Protein AF-A0A3S3PHY8-F1 (afdb_monomer)

InterPro domains:
  IPR017978 GPCR family 3, C-terminal [PF00003] (2-222)
  IPR017978 GPCR family 3, C-terminal [PS50259] (1-224)
  IPR043458 G-protein coupled receptor 158/179 [PTHR32546] (1-333)

pLDDT: mean 70.71, std 23.07, range [25.39, 97.56]

Structure (mmCIF, N/CA/C/O backbone):
data_AF-A0A3S3PHY8-F1
#
_entry.id   AF-A0A3S3PHY8-F1
#
loop_
_atom_site.group_PDB
_atom_site.id
_atom_site.type_symbol
_atom_site.label_atom_id
_atom_site.label_alt_id
_atom_site.label_comp_id
_atom_site.label_asym_id
_atom_site.label_entity_id
_atom_site.label_seq_id
_atom_site.pdbx_PDB_ins_code
_atom_site.Cartn_x
_atom_site.Cartn_y
_atom_site.Cartn_z
_atom_site.occupancy
_atom_site.B_iso_or_equiv
_atom_site.auth_seq_id
_atom_site.auth_comp_id
_atom_site.auth_asym_id
_atom_site.auth_atom_id
_atom_site.pdbx_PDB_model_num
ATOM 1 N N . MET A 1 1 ? -2.590 10.517 9.306 1.00 87.12 1 MET A N 1
ATOM 2 C CA . MET A 1 1 ? -2.962 9.195 8.731 1.00 87.12 1 MET A CA 1
ATOM 3 C C . MET A 1 1 ? -3.642 9.310 7.373 1.00 87.12 1 MET A C 1
ATOM 5 O O . MET A 1 1 ? -3.128 8.715 6.443 1.00 87.12 1 MET A O 1
ATOM 9 N N . LEU A 1 2 ? -4.753 10.052 7.220 1.00 89.94 2 LEU A N 1
ATOM 10 C CA . LEU A 1 2 ? -5.398 10.214 5.901 1.00 89.94 2 LEU A CA 1
ATOM 11 C C . LEU A 1 2 ? -4.442 10.829 4.864 1.00 89.94 2 LEU A C 1
ATOM 13 O O . LEU A 1 2 ? -4.351 10.329 3.753 1.00 89.94 2 LEU A O 1
ATOM 17 N N . GLU A 1 3 ? -3.681 11.847 5.261 1.00 93.06 3 GLU A N 1
ATOM 18 C CA . GLU A 1 3 ? -2.638 12.464 4.428 1.00 93.06 3 GLU A CA 1
ATOM 19 C C . GLU A 1 3 ? -1.590 11.450 3.955 1.00 93.06 3 GLU A C 1
ATOM 21 O O . GLU A 1 3 ? -1.210 11.463 2.793 1.00 93.06 3 GLU A O 1
ATOM 26 N N . MET A 1 4 ? -1.193 10.507 4.817 1.00 94.56 4 MET A N 1
ATOM 27 C CA . MET A 1 4 ? -0.241 9.450 4.454 1.00 94.56 4 MET A CA 1
ATOM 28 C C . MET A 1 4 ? -0.837 8.467 3.441 1.00 94.56 4 MET A C 1
ATOM 30 O O . MET A 1 4 ? -0.131 8.018 2.547 1.00 94.56 4 MET A O 1
ATOM 34 N N . ILE A 1 5 ? -2.138 8.166 3.549 1.00 95.00 5 ILE A N 1
ATOM 35 C CA . ILE A 1 5 ? -2.853 7.340 2.563 1.00 95.00 5 ILE A CA 1
ATOM 36 C C . ILE A 1 5 ? -2.888 8.055 1.209 1.00 95.00 5 ILE A C 1
ATOM 38 O O . ILE A 1 5 ? -2.602 7.438 0.189 1.00 95.00 5 ILE A O 1
ATOM 42 N N . LEU A 1 6 ? -3.194 9.358 1.193 1.00 95.69 6 LEU A N 1
ATOM 43 C CA . LEU A 1 6 ? -3.197 10.165 -0.033 1.00 95.69 6 LEU A CA 1
ATOM 44 C C . LEU A 1 6 ? -1.805 10.258 -0.661 1.00 95.69 6 LEU A C 1
ATOM 46 O O . LEU A 1 6 ? -1.671 10.122 -1.873 1.00 95.69 6 LEU A O 1
ATOM 50 N N . PHE A 1 7 ? -0.772 10.442 0.160 1.00 96.62 7 PHE A N 1
ATOM 51 C CA . PHE A 1 7 ? 0.612 10.443 -0.297 1.00 96.62 7 PHE A CA 1
ATOM 52 C C . PHE A 1 7 ? 1.013 9.085 -0.889 1.00 96.62 7 PHE A C 1
ATOM 54 O O . PHE A 1 7 ? 1.562 9.033 -1.985 1.00 96.62 7 PHE A O 1
ATOM 61 N N . GLY A 1 8 ? 0.667 7.978 -0.225 1.00 96.56 8 GLY A N 1
ATOM 62 C CA . GLY A 1 8 ? 0.890 6.633 -0.757 1.00 96.56 8 GLY A CA 1
ATOM 63 C C . GLY A 1 8 ? 0.159 6.393 -2.079 1.00 96.56 8 GLY A C 1
ATOM 64 O O . GLY A 1 8 ? 0.755 5.896 -3.029 1.00 96.56 8 GLY A O 1
ATOM 65 N N . ALA A 1 9 ? -1.102 6.818 -2.182 1.00 96.06 9 ALA A N 1
ATOM 66 C CA . ALA A 1 9 ? -1.868 6.743 -3.423 1.00 96.06 9 ALA A CA 1
ATOM 67 C C . ALA A 1 9 ? -1.222 7.555 -4.557 1.00 96.06 9 ALA A C 1
ATOM 69 O O . ALA A 1 9 ? -1.144 7.078 -5.685 1.00 96.06 9 ALA A O 1
ATOM 70 N N . PHE A 1 10 ? -0.718 8.754 -4.261 1.00 96.56 10 PHE A N 1
ATOM 71 C CA . PHE A 1 10 ? 0.019 9.572 -5.223 1.00 96.56 10 PHE A CA 1
ATOM 72 C C . PHE A 1 10 ? 1.277 8.860 -5.743 1.00 96.56 10 PHE A C 1
ATOM 74 O O . PHE A 1 10 ? 1.477 8.800 -6.955 1.00 96.56 10 PHE A O 1
ATOM 81 N N . LEU A 1 11 ? 2.078 8.252 -4.859 1.00 96.56 11 LEU A N 1
ATOM 82 C CA . LEU A 1 11 ? 3.243 7.456 -5.267 1.00 96.56 11 LEU A CA 1
ATOM 83 C C . LEU A 1 11 ? 2.841 6.261 -6.141 1.00 96.56 11 LEU A C 1
ATOM 85 O O . LEU A 1 11 ? 3.474 6.020 -7.166 1.00 96.56 11 LEU A O 1
ATOM 89 N N . LEU A 1 12 ? 1.758 5.559 -5.792 1.00 95.69 12 LEU A N 1
ATOM 90 C CA . LEU A 1 12 ? 1.244 4.451 -6.599 1.00 95.69 12 LEU A CA 1
ATOM 91 C C . LEU A 1 12 ? 0.805 4.917 -7.997 1.00 95.69 12 LEU A C 1
ATOM 93 O O . LEU A 1 12 ? 1.095 4.238 -8.977 1.00 95.69 12 LEU A O 1
ATOM 97 N N . TYR A 1 13 ? 0.194 6.092 -8.144 1.00 95.38 13 TYR A N 1
ATOM 98 C CA . TYR A 1 13 ? -0.106 6.625 -9.479 1.00 95.38 13 TYR A CA 1
ATOM 99 C C . TYR A 1 13 ? 1.141 7.031 -10.262 1.00 95.38 13 TYR A C 1
ATOM 101 O O . TYR A 1 13 ? 1.189 6.822 -11.473 1.00 95.38 13 TYR A O 1
ATOM 109 N N . ILE A 1 14 ? 2.165 7.566 -9.590 1.00 94.69 14 ILE A N 1
ATOM 110 C CA . ILE A 1 14 ? 3.445 7.870 -10.241 1.00 94.69 14 ILE A CA 1
ATOM 111 C C . ILE A 1 14 ? 4.047 6.608 -10.864 1.00 94.69 14 ILE A C 1
ATOM 113 O O . ILE A 1 14 ? 4.559 6.689 -11.975 1.00 94.69 14 ILE A O 1
ATOM 117 N N . THR A 1 15 ? 3.942 5.439 -10.222 1.00 93.44 15 THR A N 1
ATOM 118 C CA . THR A 1 15 ? 4.469 4.190 -10.812 1.00 93.44 15 THR A CA 1
ATOM 119 C C . THR A 1 15 ? 3.852 3.866 -12.165 1.00 93.44 15 THR A C 1
ATOM 121 O O . THR A 1 15 ? 4.564 3.518 -13.102 1.00 93.44 15 THR A O 1
ATOM 124 N N . VAL A 1 16 ? 2.537 4.044 -12.295 1.00 92.56 16 VAL A N 1
ATOM 125 C CA . VAL A 1 16 ? 1.811 3.842 -13.551 1.00 92.56 16 VAL A CA 1
ATOM 126 C C . VAL A 1 16 ? 2.291 4.821 -14.618 1.00 92.56 16 VAL A C 1
ATOM 128 O O . VAL A 1 16 ? 2.473 4.432 -15.768 1.00 92.56 16 VAL A O 1
ATOM 131 N N . ILE A 1 17 ? 2.525 6.079 -14.235 1.00 92.00 17 ILE A N 1
ATOM 132 C CA . ILE A 1 17 ? 3.047 7.107 -15.140 1.00 92.00 17 ILE A CA 1
ATOM 133 C C . ILE A 1 17 ? 4.464 6.748 -15.601 1.00 92.00 17 ILE A C 1
ATOM 135 O O . ILE A 1 17 ? 4.745 6.831 -16.790 1.00 92.00 17 ILE A O 1
ATOM 139 N N . ILE A 1 18 ? 5.344 6.310 -14.695 1.00 91.56 18 ILE A N 1
ATOM 140 C CA . ILE A 1 18 ? 6.708 5.878 -15.041 1.00 91.56 18 ILE A CA 1
ATOM 141 C C . ILE A 1 18 ? 6.663 4.716 -16.035 1.00 91.56 18 ILE A C 1
ATOM 143 O O . ILE A 1 18 ? 7.390 4.737 -17.023 1.00 91.56 18 ILE A O 1
ATOM 147 N N . ARG A 1 19 ? 5.774 3.744 -15.809 1.00 88.25 19 ARG A N 1
ATOM 148 C CA . ARG A 1 19 ? 5.634 2.556 -16.659 1.00 88.25 19 ARG A CA 1
ATOM 149 C C . ARG A 1 19 ? 5.014 2.843 -18.032 1.00 88.25 19 ARG A C 1
ATOM 151 O O . ARG A 1 19 ? 5.126 2.013 -18.925 1.00 88.25 19 ARG A O 1
ATOM 158 N N . TYR A 1 20 ? 4.352 3.989 -18.199 1.00 88.69 20 TYR A N 1
ATOM 159 C CA . TYR A 1 20 ? 3.846 4.449 -19.495 1.00 88.69 20 TYR A CA 1
ATOM 160 C C . TYR A 1 20 ? 4.965 4.983 -20.407 1.00 88.69 20 TYR A C 1
ATOM 162 O O . TYR A 1 20 ? 4.840 4.918 -21.628 1.00 88.69 20 TYR A O 1
ATOM 170 N N . PHE A 1 21 ? 6.050 5.517 -19.839 1.00 88.12 21 PHE A N 1
ATOM 171 C CA . PHE A 1 21 ? 7.196 5.988 -20.619 1.00 88.12 21 PHE A CA 1
ATOM 172 C C . PHE A 1 21 ? 8.068 4.830 -21.118 1.00 88.12 21 PHE A C 1
ATOM 174 O O . PHE A 1 21 ? 8.037 3.726 -20.576 1.00 88.12 21 PHE A O 1
ATOM 181 N N . GLU A 1 22 ? 8.878 5.099 -22.146 1.00 84.06 22 GLU A N 1
ATOM 182 C CA . GLU A 1 22 ? 9.794 4.105 -22.706 1.00 84.06 22 GLU A CA 1
ATOM 183 C C . GLU A 1 22 ? 10.766 3.559 -21.638 1.00 84.06 22 GLU A C 1
ATOM 185 O O . GLU A 1 22 ? 11.267 4.313 -20.789 1.00 84.06 22 GLU A O 1
ATOM 190 N N . PRO A 1 23 ? 11.049 2.244 -21.656 1.00 84.56 23 PRO A N 1
ATOM 191 C CA . PRO A 1 23 ? 11.907 1.619 -20.666 1.00 84.56 23 PRO A CA 1
ATOM 192 C C . PRO A 1 23 ? 13.350 2.082 -20.855 1.00 84.56 23 PRO A C 1
ATOM 194 O O . PRO A 1 23 ? 13.984 1.865 -21.885 1.00 84.56 23 PRO A O 1
ATOM 197 N N . THR A 1 24 ? 13.882 2.698 -19.809 1.00 85.44 24 THR A N 1
ATOM 198 C CA . THR A 1 24 ? 15.274 3.111 -19.670 1.00 85.44 24 THR A CA 1
ATOM 199 C C . THR A 1 24 ? 15.834 2.471 -18.399 1.00 85.44 24 THR A C 1
ATOM 201 O O . THR A 1 24 ? 15.066 2.112 -17.502 1.00 85.44 24 THR A O 1
ATOM 204 N N . PRO A 1 25 ? 17.165 2.361 -18.246 1.00 82.38 25 PRO A N 1
ATOM 205 C CA . PRO A 1 25 ? 17.750 1.810 -17.022 1.00 82.38 25 PRO A CA 1
ATOM 206 C C . PRO A 1 25 ? 17.290 2.551 -15.757 1.00 82.38 25 PRO A C 1
ATOM 208 O O . PRO A 1 25 ? 17.130 1.948 -14.700 1.00 82.38 25 PRO A O 1
ATOM 211 N N . ILE A 1 26 ? 17.027 3.857 -15.879 1.00 85.44 26 ILE A N 1
ATOM 212 C CA . ILE A 1 26 ? 16.568 4.714 -14.784 1.00 85.44 26 ILE A CA 1
ATOM 213 C C . ILE A 1 26 ? 15.101 4.430 -14.448 1.00 85.44 26 ILE A C 1
ATOM 215 O O . ILE A 1 26 ? 14.770 4.288 -13.272 1.00 85.44 26 ILE A O 1
ATOM 219 N N . THR A 1 27 ? 14.219 4.321 -15.449 1.00 88.06 27 THR A N 1
ATOM 220 C CA . THR A 1 27 ? 12.795 4.041 -15.197 1.00 88.06 27 THR A CA 1
ATOM 221 C C . THR A 1 27 ? 12.607 2.651 -14.595 1.00 88.06 27 THR A C 1
ATOM 223 O O . THR A 1 27 ? 11.911 2.534 -13.589 1.00 88.06 27 THR A O 1
ATOM 226 N N . CYS A 1 28 ? 13.326 1.638 -15.094 1.00 86.38 28 CYS A N 1
ATOM 227 C CA . CYS A 1 28 ? 13.312 0.284 -14.530 1.00 86.38 28 CYS A CA 1
ATOM 228 C C . CYS A 1 28 ? 13.845 0.214 -13.088 1.00 86.38 28 CYS A C 1
ATOM 230 O O . CYS A 1 28 ? 13.420 -0.638 -12.312 1.00 86.38 28 CYS A O 1
ATOM 232 N N . PHE A 1 29 ? 14.774 1.100 -12.711 1.00 87.25 29 PHE A N 1
ATOM 233 C CA . PHE A 1 29 ? 15.298 1.160 -11.346 1.00 87.25 29 PHE A CA 1
ATOM 234 C C . PHE A 1 29 ? 14.345 1.886 -10.390 1.00 87.25 29 PHE A C 1
ATOM 236 O O . PHE A 1 29 ? 14.137 1.453 -9.260 1.00 87.25 29 PHE A O 1
ATOM 243 N N . ILE A 1 30 ? 13.775 3.008 -10.829 1.00 90.94 30 ILE A N 1
ATOM 244 C CA . ILE A 1 30 ? 12.954 3.881 -9.988 1.00 90.94 30 ILE A CA 1
ATOM 245 C C . ILE A 1 30 ? 11.531 3.332 -9.808 1.00 90.94 30 ILE A C 1
ATOM 247 O O . ILE A 1 30 ? 10.933 3.521 -8.747 1.00 90.94 30 ILE A O 1
ATOM 251 N N . GLU A 1 31 ? 10.975 2.642 -10.804 1.00 90.50 31 GLU A N 1
ATOM 252 C CA . GLU A 1 31 ? 9.601 2.134 -10.750 1.00 90.50 31 GLU A CA 1
ATOM 253 C C . GLU A 1 31 ? 9.329 1.247 -9.510 1.00 90.50 31 GLU A C 1
ATOM 255 O O . GLU A 1 31 ? 8.379 1.556 -8.777 1.00 90.50 31 GLU A O 1
ATOM 260 N N . PRO A 1 32 ? 10.148 0.221 -9.186 1.00 91.50 32 PRO A N 1
ATOM 261 C CA . PRO A 1 32 ? 9.940 -0.600 -7.990 1.00 91.50 32 PRO A CA 1
ATOM 262 C C . PRO A 1 32 ? 9.990 0.202 -6.683 1.00 91.50 32 PRO A C 1
ATOM 264 O O . PRO A 1 32 ? 9.203 -0.052 -5.776 1.00 91.50 32 PRO A O 1
ATOM 267 N N . TRP A 1 33 ? 10.845 1.227 -6.591 1.00 94.12 33 TRP A N 1
ATOM 268 C CA . TRP A 1 33 ? 10.928 2.096 -5.410 1.00 94.12 33 TRP A CA 1
ATOM 269 C C . TRP A 1 33 ? 9.624 2.830 -5.128 1.00 94.12 33 TRP A C 1
ATOM 271 O O . TRP A 1 33 ? 9.128 2.807 -3.999 1.00 94.12 33 TRP A O 1
ATOM 281 N N . PHE A 1 34 ? 9.052 3.474 -6.145 1.00 95.56 34 PHE A N 1
ATOM 282 C CA . PHE A 1 34 ? 7.782 4.180 -5.984 1.00 95.56 34 PHE A CA 1
ATOM 283 C C . PHE A 1 34 ? 6.635 3.211 -5.672 1.00 95.56 34 PHE A C 1
ATOM 285 O O . PHE A 1 34 ? 5.745 3.563 -4.895 1.00 95.56 34 PHE A O 1
ATOM 292 N N . ARG A 1 35 ? 6.677 1.988 -6.219 1.00 94.62 35 ARG A N 1
ATOM 293 C CA . ARG A 1 35 ? 5.664 0.951 -5.985 1.00 94.62 35 ARG A CA 1
ATOM 294 C C . ARG A 1 35 ? 5.656 0.499 -4.538 1.00 94.62 35 ARG A C 1
ATOM 296 O O . ARG A 1 35 ? 4.622 0.614 -3.883 1.00 94.62 35 ARG A O 1
ATOM 303 N N . GLU A 1 36 ? 6.804 0.068 -4.031 1.00 95.38 36 GLU A N 1
ATOM 304 C CA . GLU A 1 36 ? 6.912 -0.464 -2.673 1.00 95.38 36 GLU A CA 1
ATOM 305 C C . GLU A 1 36 ? 6.678 0.615 -1.614 1.00 95.38 36 GLU A C 1
ATOM 307 O O . GLU A 1 36 ? 5.961 0.396 -0.634 1.00 95.38 36 GLU A O 1
ATOM 312 N N . LEU A 1 37 ? 7.208 1.826 -1.824 1.00 96.69 37 LEU A N 1
ATOM 313 C CA . LEU A 1 37 ? 6.939 2.946 -0.920 1.00 96.69 37 LEU A CA 1
ATOM 314 C C . LEU A 1 37 ? 5.462 3.342 -0.943 1.00 96.69 37 LEU A C 1
ATOM 316 O O . LEU A 1 37 ? 4.867 3.553 0.115 1.00 96.69 37 LEU A O 1
ATOM 320 N N . GLY A 1 38 ? 4.852 3.417 -2.127 1.00 96.69 38 GLY A N 1
ATOM 321 C CA . GLY A 1 38 ? 3.432 3.716 -2.274 1.00 96.69 38 GLY A CA 1
ATOM 322 C C . GLY A 1 38 ? 2.545 2.684 -1.576 1.00 96.69 38 GLY A C 1
ATOM 323 O O . GLY A 1 38 ? 1.635 3.062 -0.830 1.00 96.69 38 GLY A O 1
ATOM 324 N N . PHE A 1 39 ? 2.857 1.395 -1.741 1.00 96.31 39 PHE A N 1
ATOM 325 C CA . PHE A 1 39 ? 2.182 0.294 -1.056 1.00 96.31 39 PHE A CA 1
ATOM 326 C C . PHE A 1 39 ? 2.323 0.423 0.467 1.00 96.31 39 PHE A C 1
ATOM 328 O O . PHE A 1 39 ? 1.319 0.436 1.187 1.00 96.31 39 PHE A O 1
ATOM 335 N N . GLY A 1 40 ? 3.549 0.624 0.959 1.00 96.38 40 GLY A N 1
ATOM 336 C CA . GLY A 1 40 ? 3.839 0.800 2.380 1.00 96.38 40 GLY A CA 1
ATOM 337 C C . GLY A 1 40 ? 3.101 1.988 3.007 1.00 96.38 40 GLY A C 1
ATOM 338 O O . GLY A 1 40 ? 2.528 1.857 4.089 1.00 96.38 40 GLY A O 1
ATOM 339 N N . PHE A 1 41 ? 3.046 3.141 2.334 1.00 97.00 41 PHE A N 1
ATOM 340 C CA . PHE A 1 41 ? 2.329 4.312 2.849 1.00 97.00 41 PHE A CA 1
ATOM 341 C C . PHE A 1 41 ? 0.811 4.130 2.817 1.00 97.00 41 PHE A C 1
ATOM 343 O O . PHE A 1 41 ? 0.142 4.434 3.808 1.00 97.00 41 PHE A O 1
ATOM 350 N N . CYS A 1 42 ? 0.259 3.630 1.710 1.00 95.88 42 CYS A N 1
ATOM 351 C CA . CYS A 1 42 ? -1.183 3.479 1.542 1.00 95.88 42 CYS A CA 1
ATOM 352 C C . CYS A 1 42 ? -1.730 2.356 2.436 1.00 95.88 42 CYS A C 1
ATOM 354 O O . CYS A 1 42 ? -2.523 2.596 3.354 1.00 95.88 42 CYS A O 1
ATOM 356 N N . PHE A 1 43 ? -1.256 1.130 2.225 1.00 95.31 43 PHE A N 1
ATOM 357 C CA . PHE A 1 43 ? -1.768 -0.051 2.912 1.00 95.31 43 PHE A CA 1
ATOM 358 C C . PHE A 1 43 ? -1.218 -0.190 4.323 1.00 95.31 43 PHE A C 1
ATOM 360 O O . PHE A 1 43 ? -1.965 -0.590 5.215 1.00 95.31 43 PHE A O 1
ATOM 367 N N . GLY A 1 44 ? 0.019 0.244 4.582 1.00 96.19 44 GLY A N 1
ATOM 368 C CA . GLY A 1 44 ? 0.538 0.330 5.947 1.00 96.19 44 GLY A CA 1
ATOM 369 C C . GLY A 1 44 ? -0.306 1.252 6.824 1.00 96.19 44 GLY A C 1
ATOM 370 O O . GLY A 1 44 ? -0.677 0.880 7.940 1.00 96.19 44 GLY A O 1
ATOM 371 N N . ALA A 1 45 ? -0.718 2.415 6.312 1.00 96.12 45 ALA A N 1
ATOM 372 C CA . ALA A 1 45 ? -1.599 3.310 7.057 1.00 96.12 45 ALA A CA 1
ATOM 373 C C . ALA A 1 45 ? -3.003 2.716 7.273 1.00 96.12 45 ALA A C 1
ATOM 375 O O . ALA A 1 45 ? -3.560 2.874 8.363 1.00 96.12 45 ALA A O 1
ATOM 376 N N . ILE A 1 46 ? -3.571 2.015 6.282 1.00 95.62 46 ILE A N 1
ATOM 377 C CA . ILE A 1 46 ? -4.869 1.326 6.419 1.00 95.62 46 ILE A CA 1
ATOM 378 C C . ILE A 1 46 ? -4.787 0.224 7.483 1.00 95.62 46 ILE A C 1
ATOM 380 O O . ILE A 1 46 ? -5.599 0.215 8.410 1.00 95.62 46 ILE A O 1
ATOM 384 N N . VAL A 1 47 ? -3.785 -0.657 7.408 1.00 95.81 47 VAL A N 1
ATOM 385 C CA . VAL A 1 47 ? -3.585 -1.751 8.372 1.00 95.81 47 VAL A CA 1
ATOM 386 C C . VAL A 1 47 ? -3.346 -1.206 9.779 1.00 95.81 47 VAL A C 1
ATOM 388 O O . VAL A 1 47 ? -3.938 -1.715 10.726 1.00 95.81 47 VAL A O 1
ATOM 391 N N . ILE A 1 48 ? -2.584 -0.119 9.943 1.00 95.00 48 ILE A N 1
ATOM 392 C CA . ILE A 1 48 ? -2.398 0.529 11.252 1.00 95.00 48 ILE A CA 1
ATOM 393 C C . ILE A 1 48 ? -3.713 1.096 11.801 1.00 95.00 48 ILE A C 1
ATOM 395 O O . ILE A 1 48 ? -3.973 0.997 13.002 1.00 95.00 48 ILE A O 1
ATOM 399 N N . LYS A 1 49 ? -4.582 1.666 10.954 1.00 93.25 49 LYS A N 1
ATOM 400 C CA . LYS A 1 49 ? -5.914 2.109 11.401 1.00 93.25 49 LYS A CA 1
ATOM 401 C C . LYS A 1 49 ? -6.770 0.935 11.883 1.00 93.25 49 LYS A C 1
ATOM 403 O O . LYS A 1 49 ? -7.448 1.068 12.900 1.00 93.25 49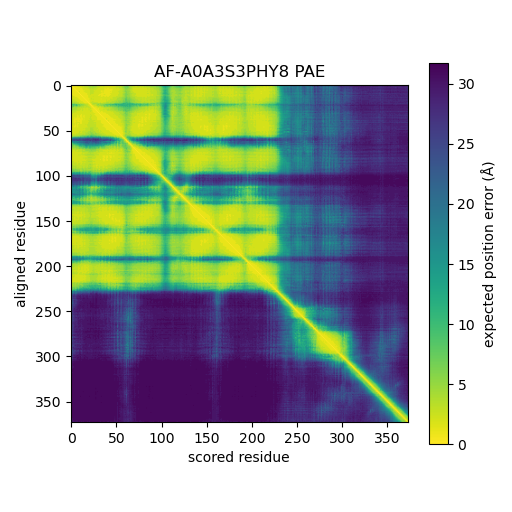 LYS A O 1
ATOM 408 N N . VAL A 1 50 ? -6.713 -0.209 11.201 1.00 93.81 50 VAL A N 1
ATOM 409 C CA . VAL A 1 50 ? -7.375 -1.449 11.646 1.00 93.81 50 VAL A CA 1
ATOM 410 C C . VAL A 1 50 ? -6.750 -1.955 12.953 1.00 93.81 50 VAL A C 1
ATOM 412 O O . VAL A 1 50 ? -7.470 -2.306 13.888 1.00 93.81 50 VAL A O 1
ATOM 415 N N . TYR A 1 51 ? -5.422 -1.915 13.068 1.00 92.50 51 TYR A N 1
ATOM 416 C CA . TYR A 1 51 ? -4.684 -2.301 14.269 1.00 92.50 51 TYR A CA 1
ATOM 417 C C . TYR A 1 51 ? -5.036 -1.435 15.484 1.00 92.50 51 TYR A C 1
ATOM 419 O O . TYR A 1 51 ? -5.184 -1.965 16.580 1.00 92.50 51 TYR A O 1
ATOM 427 N N . ARG A 1 52 ? -5.247 -0.123 15.315 1.00 91.12 52 ARG A N 1
ATOM 428 C CA . ARG A 1 52 ? -5.732 0.744 16.402 1.00 91.12 52 ARG A CA 1
ATOM 429 C C . ARG A 1 52 ? -7.066 0.244 16.958 1.00 91.12 52 ARG A C 1
ATOM 431 O O . ARG A 1 52 ? -7.209 0.127 18.170 1.00 91.12 52 ARG A O 1
ATOM 438 N N . ILE A 1 53 ? -8.018 -0.093 16.083 1.00 89.00 53 ILE A N 1
ATOM 439 C CA . ILE A 1 53 ? -9.319 -0.650 16.493 1.00 89.00 53 ILE A CA 1
ATOM 440 C C . ILE A 1 53 ? -9.117 -1.982 17.224 1.00 89.00 53 ILE A C 1
ATOM 442 O O . ILE A 1 53 ? -9.756 -2.232 18.244 1.00 89.00 53 ILE A O 1
ATOM 446 N N . TYR A 1 54 ? -8.205 -2.823 16.733 1.00 90.25 54 TYR A N 1
ATOM 447 C CA . TYR A 1 54 ? -7.841 -4.079 17.385 1.00 90.25 54 TYR A CA 1
ATOM 448 C C . TYR A 1 54 ? -7.270 -3.872 18.795 1.00 90.25 54 TYR A C 1
ATOM 450 O O . TYR A 1 54 ? -7.757 -4.493 19.742 1.00 90.25 54 TYR A O 1
ATOM 458 N N . ALA A 1 55 ? -6.302 -2.968 18.950 1.00 87.38 55 ALA A N 1
ATOM 459 C CA . ALA A 1 55 ? -5.682 -2.651 20.231 1.00 87.38 55 ALA A CA 1
ATOM 460 C C . ALA A 1 55 ? -6.705 -2.094 21.234 1.00 87.38 55 ALA A C 1
ATOM 462 O O . ALA A 1 55 ? -6.745 -2.540 22.379 1.00 87.38 55 ALA A O 1
ATOM 463 N N . GLU A 1 56 ? -7.585 -1.187 20.796 1.00 85.06 56 GLU A N 1
ATOM 464 C CA . GLU A 1 56 ? -8.663 -0.647 21.634 1.00 85.06 56 GLU A CA 1
ATOM 465 C C . GLU A 1 56 ? -9.694 -1.725 22.029 1.00 85.06 56 GLU A C 1
ATOM 467 O O . GLU A 1 56 ? -10.180 -1.736 23.160 1.00 85.06 56 GLU A O 1
ATOM 472 N N . PHE A 1 57 ? -10.019 -2.665 21.132 1.00 82.69 57 PHE A N 1
ATOM 473 C CA . PHE A 1 57 ? -10.980 -3.740 21.405 1.00 82.69 57 PHE A CA 1
ATOM 474 C C . PHE A 1 57 ? -10.442 -4.795 22.383 1.00 82.69 57 PHE A C 1
ATOM 476 O O . PHE A 1 57 ? -11.196 -5.333 23.199 1.00 82.69 57 PHE A O 1
ATOM 483 N N . GLN A 1 58 ? -9.146 -5.112 22.320 1.00 78.88 58 GLN A N 1
ATOM 484 C CA . GLN A 1 58 ? -8.550 -6.156 23.156 1.00 78.88 58 GLN A CA 1
ATOM 485 C C . GLN A 1 58 ? -8.450 -5.745 24.635 1.00 78.88 58 GLN A C 1
ATOM 487 O O . GLN A 1 58 ? -8.364 -6.612 25.514 1.00 78.88 58 GLN A O 1
ATOM 492 N N . THR A 1 59 ? -8.518 -4.447 24.952 1.00 70.75 59 THR A N 1
ATOM 493 C CA . THR A 1 59 ? -8.468 -3.977 26.340 1.00 70.75 59 THR A CA 1
ATOM 494 C C . THR A 1 59 ? -9.754 -4.323 27.086 1.00 70.75 59 THR A C 1
ATOM 496 O O . THR A 1 59 ? -10.708 -3.557 27.135 1.00 70.75 59 THR A O 1
ATOM 499 N N . ARG A 1 60 ? -9.781 -5.511 27.702 1.00 56.25 60 ARG A N 1
ATOM 500 C CA . ARG A 1 60 ? -10.838 -5.949 28.634 1.00 56.25 60 ARG A CA 1
ATOM 501 C C . ARG A 1 60 ? -10.652 -5.420 30.062 1.00 56.25 60 ARG A C 1
ATOM 503 O O . ARG A 1 60 ? -11.462 -5.726 30.933 1.00 56.25 60 ARG A O 1
ATOM 510 N N . LYS A 1 61 ? -9.576 -4.675 30.334 1.00 47.97 61 LYS A N 1
ATOM 511 C CA . LYS A 1 61 ? -9.291 -4.091 31.654 1.00 47.97 61 LYS A CA 1
ATOM 512 C C . LYS A 1 61 ? -9.880 -2.682 31.732 1.00 47.97 61 LYS A C 1
ATOM 514 O O . LYS A 1 61 ? -9.972 -2.002 30.720 1.00 47.97 61 LYS A O 1
ATOM 519 N N . ALA A 1 62 ? -10.243 -2.237 32.937 1.00 50.72 62 ALA A N 1
ATOM 520 C CA . ALA A 1 62 ? -10.862 -0.927 33.200 1.00 50.72 62 ALA A CA 1
ATOM 521 C C . ALA A 1 62 ? -10.048 0.285 32.689 1.00 50.72 62 ALA A C 1
ATOM 523 O O . ALA A 1 62 ? -10.571 1.394 32.622 1.00 50.72 62 ALA A O 1
ATOM 524 N N . HIS A 1 63 ? -8.789 0.068 32.302 1.00 52.88 63 HIS A N 1
ATOM 525 C CA . HIS A 1 63 ? -7.939 1.041 31.638 1.00 52.88 63 HIS A CA 1
ATOM 526 C C . HIS A 1 63 ? -8.004 0.858 30.112 1.00 52.88 63 HIS A C 1
ATOM 528 O O . HIS A 1 63 ? -7.382 -0.051 29.556 1.00 52.88 63 HIS A O 1
ATOM 534 N N . ARG A 1 64 ? -8.749 1.737 29.434 1.00 60.56 64 ARG A N 1
ATOM 535 C CA . ARG A 1 64 ? -8.759 1.841 27.968 1.00 60.56 64 ARG A CA 1
ATOM 536 C C . ARG A 1 64 ? -7.354 2.233 27.504 1.00 60.56 64 ARG A C 1
ATOM 538 O O . ARG A 1 64 ? -6.855 3.284 27.893 1.00 60.56 64 ARG A O 1
ATOM 545 N N . VAL A 1 65 ? -6.699 1.405 26.691 1.00 65.88 65 VAL A N 1
ATOM 546 C CA . VAL A 1 65 ? -5.434 1.806 26.050 1.00 65.88 65 VAL A CA 1
ATOM 547 C C . VAL A 1 65 ? -5.801 2.715 24.884 1.00 65.88 65 VAL A C 1
ATOM 549 O O . VAL A 1 65 ? -6.214 2.245 23.827 1.00 65.88 65 VAL A O 1
ATOM 552 N N . CYS A 1 66 ? -5.713 4.028 25.096 1.00 66.50 66 CYS A N 1
ATOM 553 C CA . CYS A 1 66 ? -5.790 4.994 24.008 1.00 66.50 66 CYS A CA 1
ATOM 554 C C . CYS A 1 66 ? -4.429 5.011 23.305 1.00 66.50 66 CYS A C 1
ATOM 556 O O . CYS A 1 66 ? -3.432 5.449 23.882 1.00 66.50 66 CYS A O 1
ATOM 558 N N . VAL A 1 67 ? -4.365 4.482 22.081 1.00 74.69 67 VAL A N 1
ATOM 559 C CA . VAL A 1 67 ? -3.138 4.556 21.284 1.00 74.69 67 VAL A CA 1
ATOM 560 C C . VAL A 1 67 ? -3.037 5.965 20.710 1.00 74.69 67 VAL A C 1
ATOM 562 O O . VAL A 1 67 ? -3.894 6.394 19.936 1.00 74.69 67 VAL A O 1
ATOM 565 N N . ARG A 1 68 ? -1.992 6.693 21.105 1.00 78.62 68 ARG A N 1
ATOM 566 C CA . ARG A 1 68 ? -1.773 8.078 20.685 1.00 78.62 68 ARG A CA 1
ATOM 567 C C . ARG A 1 68 ? -1.445 8.140 19.194 1.00 78.62 68 ARG A C 1
ATOM 569 O O . ARG A 1 68 ? -0.698 7.310 18.680 1.00 78.62 68 ARG A O 1
ATOM 576 N N . ASP A 1 69 ? -1.900 9.189 18.513 1.00 79.75 69 ASP A N 1
ATOM 577 C CA . ASP A 1 69 ? -1.633 9.372 17.077 1.00 79.75 69 ASP A CA 1
ATOM 578 C C . ASP A 1 69 ? -0.127 9.471 16.754 1.00 79.75 69 ASP A C 1
ATOM 580 O O . ASP A 1 69 ? 0.320 9.005 15.705 1.00 79.75 69 ASP A O 1
ATOM 584 N N . LYS A 1 70 ? 0.680 10.002 17.686 1.00 83.38 70 LYS A N 1
ATOM 585 C CA . LYS A 1 70 ? 2.150 10.021 17.577 1.00 83.38 70 LYS A CA 1
ATOM 586 C C . LYS A 1 70 ? 2.743 8.612 17.540 1.00 83.38 70 LYS A C 1
ATOM 588 O O . LYS A 1 70 ? 3.727 8.392 16.844 1.00 83.38 70 LYS A O 1
ATOM 593 N N . ASP A 1 71 ? 2.152 7.665 18.262 1.00 87.56 71 ASP A N 1
ATOM 594 C CA . ASP A 1 71 ? 2.636 6.285 18.292 1.00 87.56 71 ASP A CA 1
ATOM 595 C C . ASP A 1 71 ? 2.201 5.527 17.034 1.00 87.56 71 ASP A C 1
ATOM 597 O O . ASP A 1 71 ? 3.003 4.792 16.467 1.00 87.56 71 ASP A O 1
ATOM 601 N N . LEU A 1 72 ? 1.005 5.808 16.499 1.00 89.12 72 LEU A N 1
ATOM 602 C CA . LEU A 1 72 ? 0.591 5.330 15.170 1.00 89.12 72 LEU A CA 1
ATOM 603 C C . LEU A 1 72 ? 1.574 5.754 14.076 1.00 89.12 72 LEU A C 1
ATOM 605 O O . LEU A 1 72 ? 1.941 4.937 13.232 1.00 89.12 72 LEU A O 1
ATOM 609 N N . LEU A 1 73 ? 2.012 7.016 14.097 1.00 90.75 73 LEU A N 1
ATOM 610 C CA . LEU A 1 73 ? 2.980 7.512 13.122 1.00 90.75 73 LEU A CA 1
ATOM 611 C C . LEU A 1 73 ? 4.352 6.844 13.285 1.00 90.75 73 LEU A C 1
ATOM 613 O O . LEU A 1 73 ? 4.991 6.550 12.280 1.00 90.75 73 LEU A O 1
ATOM 617 N N . LYS A 1 74 ? 4.784 6.539 14.519 1.00 94.06 74 LYS A N 1
ATOM 618 C CA . LYS A 1 74 ? 6.012 5.762 14.766 1.00 94.06 74 LYS A CA 1
ATOM 619 C C . LYS A 1 74 ? 5.911 4.346 14.200 1.00 94.06 74 LYS A C 1
ATOM 621 O O . LYS A 1 74 ? 6.854 3.898 13.558 1.00 94.06 74 LYS A O 1
ATOM 626 N N . TYR A 1 75 ? 4.779 3.661 14.391 1.00 93.94 75 TYR A N 1
ATOM 627 C CA . TYR A 1 75 ? 4.563 2.336 13.797 1.00 93.94 75 TYR A CA 1
ATOM 628 C C . TYR A 1 75 ? 4.599 2.396 12.267 1.00 93.94 75 TYR A C 1
ATOM 630 O O . TYR A 1 75 ? 5.256 1.565 11.647 1.00 93.94 75 TYR A O 1
ATOM 638 N N . LEU A 1 76 ? 3.967 3.409 11.660 1.00 95.88 76 LEU A N 1
ATOM 639 C CA . LEU A 1 76 ? 4.018 3.609 10.210 1.00 95.88 76 LEU A CA 1
ATOM 640 C C . LEU A 1 76 ? 5.449 3.882 9.741 1.00 95.88 76 LEU A C 1
ATOM 642 O O . LEU A 1 76 ? 5.904 3.251 8.796 1.00 95.88 76 LEU A O 1
ATOM 646 N N . GLY A 1 77 ? 6.177 4.762 10.429 1.00 96.12 77 GLY A N 1
ATOM 647 C CA . GLY A 1 77 ? 7.585 5.035 10.146 1.00 96.12 77 GLY A CA 1
ATOM 648 C C . GLY A 1 77 ? 8.454 3.780 10.230 1.00 96.12 77 GLY A C 1
ATOM 649 O O . GLY A 1 77 ? 9.314 3.588 9.380 1.00 96.12 77 GLY A O 1
ATOM 650 N N . GLY A 1 78 ? 8.183 2.889 11.188 1.00 97.06 78 GLY A N 1
ATOM 651 C CA . GLY A 1 78 ? 8.834 1.581 11.285 1.00 97.06 78 GLY A CA 1
ATOM 652 C C . GLY A 1 78 ? 8.572 0.690 10.067 1.00 97.06 78 GLY A C 1
ATOM 653 O O . GLY A 1 78 ? 9.521 0.147 9.509 1.00 97.06 78 GLY A O 1
ATOM 654 N N . ILE A 1 79 ? 7.317 0.587 9.609 1.00 96.12 79 ILE A N 1
ATOM 655 C CA . ILE A 1 79 ? 6.969 -0.160 8.383 1.00 96.12 79 ILE A CA 1
ATOM 656 C C . ILE A 1 79 ? 7.712 0.424 7.174 1.00 96.12 79 ILE A C 1
ATOM 658 O O . ILE A 1 79 ? 8.336 -0.317 6.420 1.00 96.12 79 ILE A O 1
ATOM 662 N N . ILE A 1 80 ? 7.701 1.749 7.012 1.00 97.50 80 ILE A N 1
ATOM 663 C CA . ILE A 1 80 ? 8.380 2.421 5.896 1.00 97.50 80 ILE A CA 1
ATOM 664 C C . ILE A 1 80 ? 9.899 2.232 5.958 1.00 97.50 80 ILE A C 1
ATOM 666 O O . ILE A 1 80 ? 10.522 2.019 4.924 1.00 97.50 80 ILE A O 1
ATOM 670 N N . LEU A 1 81 ? 10.505 2.254 7.147 1.00 97.56 81 LEU A N 1
ATOM 671 C CA . LEU A 1 81 ? 11.936 1.998 7.315 1.00 97.56 81 LEU A CA 1
ATOM 672 C C . LEU A 1 81 ? 12.304 0.582 6.861 1.00 97.56 81 LEU A C 1
ATOM 674 O O . LEU A 1 81 ? 13.300 0.415 6.161 1.00 97.56 81 LEU A O 1
ATOM 678 N N . VAL A 1 82 ? 11.486 -0.419 7.201 1.00 96.69 82 VAL A N 1
ATOM 679 C CA . VAL A 1 82 ? 11.674 -1.798 6.720 1.00 96.69 82 VAL A CA 1
ATOM 680 C C . VAL A 1 82 ? 11.593 -1.858 5.193 1.00 96.69 82 VAL A C 1
ATOM 682 O O . VAL A 1 82 ? 12.458 -2.472 4.572 1.00 96.69 82 VAL A O 1
ATOM 685 N N . VAL A 1 83 ? 10.621 -1.172 4.582 1.00 96.06 83 VAL A N 1
ATOM 686 C CA . VAL A 1 83 ? 10.491 -1.093 3.115 1.00 96.06 83 VAL A CA 1
ATOM 687 C C . VAL A 1 83 ? 11.714 -0.426 2.481 1.00 96.06 83 VAL A C 1
ATOM 689 O O . VAL A 1 83 ? 12.281 -0.965 1.537 1.00 96.06 83 VAL A O 1
ATOM 692 N N . ILE A 1 84 ? 12.180 0.706 3.016 1.00 96.56 84 ILE A N 1
ATOM 693 C CA . ILE A 1 84 ? 13.383 1.393 2.517 1.00 96.56 84 ILE A CA 1
ATOM 694 C C . ILE A 1 84 ? 14.615 0.491 2.639 1.00 96.56 84 ILE A C 1
ATOM 696 O O . ILE A 1 84 ? 15.406 0.414 1.703 1.00 96.56 84 ILE A O 1
ATOM 700 N N . GLY A 1 85 ? 14.777 -0.205 3.768 1.00 96.56 85 GLY A N 1
ATOM 701 C CA . GLY A 1 85 ? 15.875 -1.148 3.973 1.00 96.56 85 GLY A CA 1
ATOM 702 C C . GLY A 1 85 ? 15.853 -2.287 2.954 1.00 96.56 85 GLY A C 1
ATOM 703 O O . GLY A 1 85 ? 16.876 -2.576 2.337 1.00 96.56 85 GLY A O 1
ATOM 704 N N . TYR A 1 86 ? 14.677 -2.871 2.712 1.00 94.62 86 TYR A N 1
ATOM 705 C CA . TYR A 1 86 ? 14.482 -3.886 1.677 1.00 94.62 86 TYR A CA 1
ATOM 706 C C . TYR A 1 86 ? 14.831 -3.360 0.277 1.00 94.62 86 TYR A C 1
ATOM 708 O O . TYR A 1 86 ? 15.586 -4.003 -0.455 1.00 94.62 86 TYR A O 1
ATOM 716 N N . MET A 1 87 ? 14.351 -2.166 -0.078 1.00 93.94 87 MET A N 1
ATOM 717 C CA . MET A 1 87 ? 14.634 -1.550 -1.376 1.00 93.94 87 MET A CA 1
ATOM 718 C C . MET A 1 87 ? 16.107 -1.177 -1.546 1.00 93.94 87 MET A C 1
ATOM 720 O O . MET A 1 87 ? 16.648 -1.289 -2.647 1.00 93.94 87 MET A O 1
ATOM 724 N N . ALA A 1 88 ? 16.790 -0.792 -0.467 1.00 93.81 88 ALA A N 1
ATOM 725 C CA . ALA A 1 88 ? 18.231 -0.575 -0.474 1.00 93.81 88 ALA A CA 1
ATOM 726 C C . ALA A 1 88 ? 18.994 -1.886 -0.725 1.00 93.81 88 ALA A C 1
ATOM 728 O O . ALA A 1 88 ? 19.912 -1.904 -1.544 1.00 93.81 88 ALA A O 1
ATOM 729 N N . SER A 1 89 ? 18.585 -2.995 -0.094 1.00 92.00 89 SER A N 1
ATOM 730 C CA . SER A 1 89 ? 19.158 -4.322 -0.362 1.00 92.00 89 SER A CA 1
ATOM 731 C C . SER A 1 89 ? 18.935 -4.762 -1.809 1.00 92.00 89 SER A C 1
ATOM 733 O O . SER A 1 89 ? 19.881 -5.187 -2.466 1.00 92.00 89 SER A O 1
ATOM 735 N N . TRP A 1 90 ? 17.719 -4.602 -2.336 1.00 90.50 90 TRP A N 1
ATOM 736 C CA . TRP A 1 90 ? 17.430 -4.875 -3.746 1.00 90.50 90 TRP A CA 1
ATOM 737 C C . TRP A 1 90 ? 18.287 -4.015 -4.681 1.00 90.50 90 TRP A C 1
ATOM 739 O O . TRP A 1 90 ? 18.895 -4.534 -5.611 1.00 90.50 90 TRP A O 1
ATOM 749 N N . SER A 1 91 ? 18.412 -2.718 -4.393 1.00 89.38 91 SER A N 1
ATOM 750 C CA . SER A 1 91 ? 19.217 -1.791 -5.197 1.00 89.38 91 SER A CA 1
ATOM 751 C C . SER A 1 91 ? 20.690 -2.187 -5.236 1.00 89.38 91 SER A C 1
ATOM 753 O O . SER A 1 91 ? 21.312 -2.099 -6.291 1.00 89.38 91 SER A O 1
ATOM 755 N N . ALA A 1 92 ? 21.244 -2.647 -4.110 1.00 87.81 92 ALA A N 1
ATOM 756 C CA . ALA A 1 92 ? 22.615 -3.143 -4.047 1.00 87.81 92 ALA A CA 1
ATOM 757 C C . ALA A 1 92 ? 22.809 -4.391 -4.924 1.00 87.81 92 ALA A C 1
ATOM 759 O O . ALA A 1 92 ? 23.776 -4.455 -5.677 1.00 87.81 92 ALA A O 1
ATOM 760 N N . LEU A 1 93 ? 21.864 -5.340 -4.885 1.00 83.31 93 LEU A N 1
ATOM 761 C CA . LEU A 1 93 ? 21.896 -6.548 -5.722 1.00 83.31 93 LEU A CA 1
ATOM 762 C C . LEU A 1 93 ? 21.772 -6.222 -7.213 1.00 83.31 93 LEU A C 1
ATOM 764 O O . LEU A 1 93 ? 22.486 -6.783 -8.042 1.00 83.31 93 LEU A O 1
ATOM 768 N N . VAL A 1 94 ? 20.883 -5.293 -7.562 1.00 82.00 94 VAL A N 1
ATOM 769 C CA . VAL A 1 94 ? 20.711 -4.841 -8.943 1.00 82.00 94 VAL A CA 1
ATOM 770 C C . VAL A 1 94 ? 21.978 -4.146 -9.433 1.00 82.00 94 VAL A C 1
ATOM 772 O O . VAL A 1 94 ? 22.460 -4.466 -10.516 1.00 82.00 94 VAL A O 1
ATOM 775 N N . LEU A 1 95 ? 22.567 -3.255 -8.636 1.00 81.12 95 LEU A N 1
ATOM 776 C CA . LEU A 1 95 ? 23.789 -2.546 -9.011 1.00 81.12 95 LEU A CA 1
ATOM 777 C C . LEU A 1 95 ? 24.986 -3.497 -9.184 1.00 81.12 95 LEU A C 1
ATOM 779 O O . LEU A 1 95 ? 25.762 -3.327 -10.123 1.00 81.12 95 LEU A O 1
ATOM 783 N N . ASP A 1 96 ? 25.105 -4.520 -8.336 1.00 78.00 96 ASP A N 1
ATOM 784 C CA . ASP A 1 96 ? 26.112 -5.580 -8.476 1.00 78.00 96 ASP A CA 1
ATOM 785 C C . ASP A 1 96 ? 25.916 -6.380 -9.778 1.00 78.00 96 ASP A C 1
ATOM 787 O O . ASP A 1 96 ? 26.867 -6.621 -10.524 1.00 78.00 96 ASP A O 1
ATOM 791 N N . SER A 1 97 ? 24.661 -6.682 -10.132 1.00 70.50 97 SER A N 1
ATOM 792 C CA . SER A 1 97 ? 24.334 -7.365 -11.391 1.00 70.50 97 SER A CA 1
ATOM 793 C C . SER A 1 97 ? 24.666 -6.541 -12.646 1.00 70.50 97 SER A C 1
ATOM 795 O O . SER A 1 97 ? 25.082 -7.109 -13.655 1.00 70.50 97 SER A O 1
ATOM 797 N N . ILE A 1 98 ? 24.538 -5.206 -12.590 1.00 67.00 98 ILE A N 1
ATOM 798 C CA . ILE A 1 98 ? 24.917 -4.305 -13.695 1.00 67.00 98 ILE A CA 1
ATOM 799 C C . ILE A 1 98 ? 26.440 -4.213 -13.819 1.00 67.00 98 ILE A C 1
ATOM 801 O O . ILE A 1 98 ? 26.977 -4.255 -14.926 1.00 67.00 98 ILE A O 1
ATOM 805 N N . ASN A 1 99 ? 27.136 -4.067 -12.687 1.00 65.31 99 ASN A N 1
ATOM 806 C CA . ASN A 1 99 ? 28.588 -3.877 -12.656 1.00 65.31 99 ASN A CA 1
ATOM 807 C C . ASN A 1 99 ? 29.364 -5.153 -13.023 1.00 65.31 99 ASN A C 1
ATOM 809 O O . ASN A 1 99 ? 30.557 -5.072 -13.320 1.00 65.31 99 ASN A O 1
ATOM 813 N N . GLY A 1 100 ? 28.667 -6.294 -13.089 1.00 54.78 100 GLY A N 1
ATOM 814 C CA . GLY A 1 100 ? 29.175 -7.571 -13.559 1.00 54.78 100 GLY A CA 1
ATOM 815 C C . GLY A 1 100 ? 30.106 -8.205 -12.535 1.00 54.78 100 GLY A C 1
ATOM 816 O O . GLY A 1 100 ? 31.248 -7.780 -12.367 1.00 54.78 100 GLY A O 1
ATOM 817 N N . ILE A 1 101 ? 29.656 -9.287 -11.901 1.00 50.75 101 ILE A N 1
ATOM 818 C CA . ILE A 1 101 ? 30.559 -10.176 -11.172 1.00 50.75 101 ILE A CA 1
ATOM 819 C C . ILE A 1 101 ? 31.596 -10.679 -12.183 1.00 50.75 101 ILE A C 1
ATOM 821 O O . ILE A 1 101 ? 31.252 -11.309 -13.186 1.00 50.75 101 ILE A O 1
ATOM 825 N N . THR A 1 102 ? 32.878 -10.398 -11.941 1.00 48.44 102 THR A N 1
ATOM 826 C CA . THR A 1 102 ? 33.970 -11.101 -12.616 1.00 48.44 102 THR A CA 1
ATOM 827 C C . THR A 1 102 ? 33.859 -12.571 -12.245 1.00 48.44 102 THR A C 1
ATOM 829 O O . THR A 1 102 ? 34.314 -12.986 -11.179 1.00 48.44 102 THR A O 1
ATOM 832 N N . ASN A 1 103 ? 33.225 -13.365 -13.105 1.00 48.50 103 ASN A N 1
ATOM 833 C CA . ASN A 1 103 ? 33.300 -14.810 -12.994 1.00 48.50 103 ASN A CA 1
ATOM 834 C C . ASN A 1 103 ? 34.780 -15.217 -13.056 1.00 48.50 103 ASN A C 1
ATOM 836 O O . ASN A 1 103 ? 35.579 -14.590 -13.753 1.00 48.50 103 ASN A O 1
ATOM 840 N N . ILE A 1 104 ? 35.141 -16.283 -12.340 1.00 54.66 104 ILE A N 1
ATOM 841 C CA . ILE A 1 104 ? 36.505 -16.843 -12.247 1.00 54.66 104 ILE A CA 1
ATOM 842 C C . ILE A 1 104 ? 37.106 -17.167 -13.642 1.00 54.66 104 ILE A C 1
ATOM 844 O O . ILE A 1 104 ? 38.315 -17.314 -13.781 1.00 54.66 104 ILE A O 1
ATOM 848 N N . SER A 1 105 ? 36.280 -17.203 -14.695 1.00 56.03 105 SER A N 1
ATOM 849 C CA . SER A 1 105 ? 36.648 -17.353 -16.109 1.00 56.03 105 SER A CA 1
ATOM 850 C C . SER A 1 105 ? 36.997 -16.051 -16.858 1.00 56.03 105 SER A C 1
ATOM 852 O O . SER A 1 105 ? 37.291 -16.108 -18.047 1.00 56.03 105 SER A O 1
ATOM 854 N N . GLY A 1 106 ? 36.980 -14.878 -16.214 1.00 51.34 106 GLY A N 1
ATOM 855 C CA . GLY A 1 106 ? 37.371 -13.603 -16.838 1.00 51.34 106 GLY A CA 1
ATOM 856 C C . GLY A 1 106 ? 36.362 -13.021 -17.838 1.00 51.34 106 GLY A C 1
ATOM 857 O O . GLY A 1 106 ? 36.657 -12.015 -18.481 1.00 51.34 106 GLY A O 1
ATOM 858 N N . GLU A 1 107 ? 35.168 -13.608 -17.962 1.00 44.22 107 GLU A N 1
ATOM 859 C CA . GLU A 1 107 ? 34.123 -13.128 -18.867 1.00 44.22 107 GLU A CA 1
ATOM 860 C C . GLU A 1 107 ? 33.119 -12.246 -18.108 1.00 44.22 107 GLU A C 1
ATOM 862 O O . GLU A 1 107 ? 32.413 -12.690 -17.198 1.00 44.22 107 GLU A O 1
ATOM 867 N N . ARG A 1 108 ? 33.100 -10.954 -18.456 1.00 48.19 108 ARG A N 1
ATOM 868 C CA . ARG A 1 108 ? 32.229 -9.935 -17.862 1.00 48.19 108 ARG A CA 1
ATOM 869 C C . ARG A 1 108 ? 30.817 -10.107 -18.435 1.00 48.19 108 ARG A C 1
ATOM 871 O O . 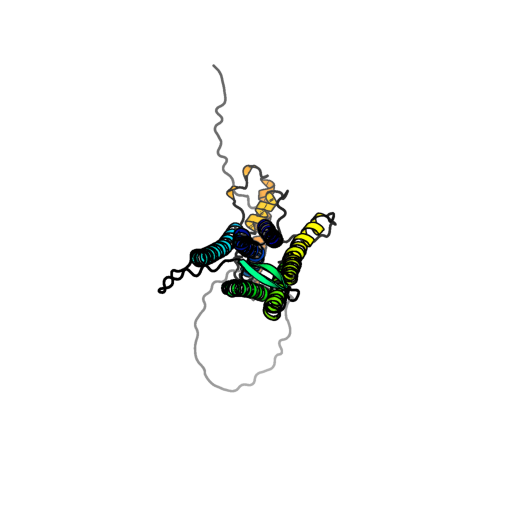ARG A 1 108 ? 30.485 -9.512 -19.455 1.00 48.19 108 ARG A O 1
ATOM 878 N N . ALA A 1 109 ? 29.996 -10.943 -17.804 1.00 47.66 109 ALA A N 1
ATOM 879 C CA . ALA A 1 109 ? 28.592 -11.103 -18.175 1.00 47.66 109 ALA A CA 1
ATOM 880 C C . ALA A 1 109 ? 27.798 -9.868 -17.717 1.00 47.66 109 ALA A C 1
ATOM 882 O O . ALA A 1 109 ? 27.279 -9.823 -16.605 1.00 47.66 109 ALA A O 1
ATOM 883 N N . THR A 1 110 ? 27.733 -8.835 -18.555 1.00 50.12 110 THR A N 1
ATOM 884 C CA . THR A 1 110 ? 26.870 -7.672 -18.323 1.00 50.12 110 THR A CA 1
ATOM 885 C C . THR A 1 110 ? 25.416 -8.095 -18.524 1.00 50.12 110 THR A C 1
ATOM 887 O O . THR A 1 110 ? 24.925 -8.144 -19.653 1.00 50.12 110 THR A O 1
ATOM 890 N N . THR A 1 111 ? 24.710 -8.448 -17.450 1.00 55.16 111 THR A N 1
ATOM 891 C CA . THR A 1 111 ? 23.258 -8.621 -17.528 1.00 55.16 111 THR A CA 1
ATOM 892 C C . THR A 1 111 ? 22.609 -7.244 -17.552 1.00 55.16 111 THR A C 1
ATOM 894 O O . THR A 1 111 ? 22.521 -6.576 -16.527 1.00 55.16 111 THR A O 1
ATOM 897 N N . ASN A 1 112 ? 22.173 -6.804 -18.732 1.00 63.25 112 ASN A N 1
ATOM 898 C CA . ASN A 1 112 ? 21.426 -5.559 -18.871 1.00 63.25 112 ASN A CA 1
ATOM 899 C C . ASN A 1 112 ? 20.064 -5.686 -18.162 1.00 63.25 112 ASN A C 1
ATOM 901 O O . ASN A 1 112 ? 19.392 -6.711 -18.269 1.00 63.25 112 ASN A O 1
ATOM 905 N N . ILE A 1 113 ? 19.654 -4.631 -17.448 1.00 73.56 113 ILE A N 1
ATOM 906 C CA . ILE A 1 113 ? 18.318 -4.510 -16.823 1.00 73.56 113 ILE A CA 1
ATOM 907 C C . ILE A 1 113 ? 17.206 -4.451 -17.881 1.00 73.56 113 ILE A C 1
ATOM 909 O O . ILE A 1 113 ? 16.043 -4.711 -17.581 1.00 73.56 113 ILE A O 1
ATOM 913 N N . LEU A 1 114 ? 17.561 -4.119 -19.122 1.00 76.56 114 LEU A N 1
ATOM 914 C CA . LEU A 1 114 ? 16.654 -4.129 -20.259 1.00 76.56 114 LEU A CA 1
ATOM 915 C C . LEU A 1 114 ? 16.720 -5.486 -20.960 1.00 76.56 114 LEU A C 1
ATOM 917 O O . LEU A 1 114 ? 17.801 -5.976 -21.289 1.00 76.56 114 LEU A O 1
ATOM 921 N N . GLU A 1 115 ? 15.549 -6.049 -21.223 1.00 72.38 115 GLU A N 1
ATOM 922 C CA . GLU A 1 115 ? 15.353 -7.243 -22.030 1.00 72.38 115 GLU A CA 1
ATOM 923 C C . GLU A 1 115 ? 14.763 -6.851 -23.390 1.00 72.38 115 GLU A C 1
ATOM 925 O O . GLU A 1 115 ? 13.772 -6.120 -23.465 1.00 72.38 115 GLU A O 1
ATOM 930 N N . GLU A 1 116 ? 15.387 -7.321 -24.472 1.00 75.19 116 GLU A N 1
ATOM 931 C CA . GLU A 1 116 ? 14.866 -7.184 -25.834 1.00 75.19 116 GLU A CA 1
ATOM 932 C C . GLU A 1 116 ? 14.047 -8.426 -26.195 1.00 75.19 116 GLU A C 1
ATOM 934 O O . GLU A 1 116 ? 14.583 -9.528 -26.315 1.00 75.19 116 GLU A O 1
ATOM 939 N N . GLY A 1 117 ? 12.743 -8.246 -26.388 1.00 70.38 117 GLY A N 1
ATOM 940 C CA . GLY A 1 117 ? 11.825 -9.282 -26.844 1.00 70.38 117 GLY A CA 1
ATOM 941 C C . GLY A 1 117 ? 11.376 -9.072 -28.289 1.00 70.38 117 GLY A C 1
ATOM 942 O O . GLY A 1 117 ? 11.523 -7.992 -28.872 1.00 70.38 117 GLY A O 1
ATOM 943 N N . LYS A 1 118 ? 10.817 -10.127 -28.891 1.00 73.94 118 LYS A N 1
ATOM 944 C CA . LYS A 1 118 ? 10.225 -10.079 -30.233 1.00 73.94 118 LYS A CA 1
ATOM 945 C C . LYS A 1 118 ? 8.789 -10.597 -30.184 1.00 73.94 118 LYS A C 1
ATOM 947 O O . LYS A 1 118 ? 8.552 -11.705 -29.710 1.00 73.94 118 LYS A O 1
ATOM 952 N N . THR A 1 119 ? 7.839 -9.802 -30.665 1.00 70.06 119 THR A N 1
ATOM 953 C CA . THR A 1 119 ? 6.419 -10.172 -30.770 1.00 70.06 119 THR A CA 1
ATOM 954 C C . THR A 1 119 ? 6.227 -11.293 -31.803 1.00 70.06 119 THR A C 1
ATOM 956 O O . THR A 1 119 ? 7.073 -11.477 -32.682 1.00 70.06 119 THR A O 1
ATOM 959 N N . SER A 1 120 ? 5.102 -12.021 -31.745 1.00 70.25 120 SER A N 1
ATOM 960 C CA . SER A 1 120 ? 4.697 -13.016 -32.760 1.00 70.25 120 SER A CA 1
ATOM 961 C C . SER A 1 120 ? 4.731 -12.469 -34.190 1.00 70.25 120 SER A C 1
ATOM 963 O O . SER A 1 120 ? 5.062 -13.196 -35.121 1.00 70.25 120 SER A O 1
ATOM 965 N N . ASP A 1 121 ? 4.467 -11.170 -34.338 1.00 75.50 121 ASP A N 1
ATOM 966 C CA . ASP A 1 121 ? 4.427 -10.443 -35.612 1.00 75.50 121 ASP A CA 1
ATOM 967 C C . ASP A 1 121 ? 5.814 -9.931 -36.044 1.00 75.50 121 ASP A C 1
ATOM 969 O O . ASP A 1 121 ? 5.973 -9.257 -37.058 1.00 75.50 121 ASP A O 1
ATOM 973 N N . GLY A 1 122 ? 6.847 -10.239 -35.259 1.00 74.44 122 GLY A N 1
ATOM 974 C CA . GLY A 1 122 ? 8.238 -9.922 -35.545 1.00 74.44 122 GLY A CA 1
ATOM 975 C C . GLY A 1 122 ? 8.711 -8.528 -35.120 1.00 74.44 122 GLY A C 1
ATOM 976 O O . GLY A 1 122 ? 9.872 -8.194 -35.371 1.00 74.44 122 GLY A O 1
ATOM 977 N N . LEU A 1 123 ? 7.860 -7.741 -34.457 1.00 77.38 123 LEU A N 1
ATOM 978 C CA . LEU A 1 123 ? 8.204 -6.442 -33.868 1.00 77.38 123 LEU A CA 1
ATOM 979 C C . LEU A 1 123 ? 9.159 -6.613 -32.680 1.00 77.38 123 LEU A C 1
ATOM 981 O O . LEU A 1 123 ? 9.013 -7.548 -31.898 1.00 77.38 123 LEU A O 1
ATOM 985 N N . ARG A 1 124 ? 10.137 -5.714 -32.548 1.00 77.81 124 ARG A N 1
ATOM 986 C CA . ARG A 1 124 ? 11.055 -5.670 -31.401 1.00 77.81 124 ARG A CA 1
ATOM 987 C C . ARG A 1 124 ? 10.476 -4.770 -30.317 1.00 77.81 124 ARG A C 1
ATOM 989 O O . ARG A 1 124 ? 10.045 -3.665 -30.630 1.00 77.81 124 ARG A O 1
ATOM 996 N N . TYR A 1 125 ? 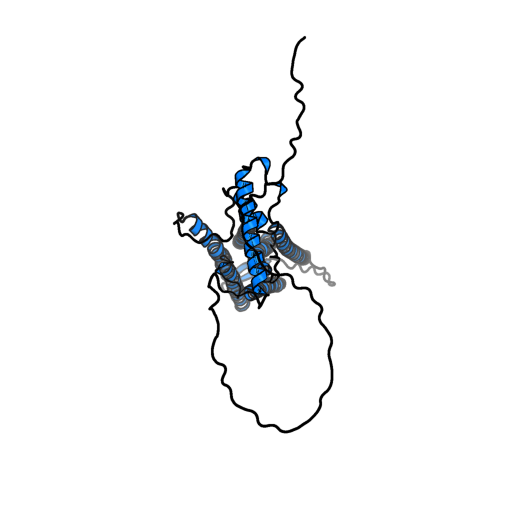10.516 -5.223 -29.071 1.00 77.81 125 TYR A N 1
ATOM 997 C CA . TYR A 1 125 ? 10.169 -4.413 -27.909 1.00 77.81 125 TYR A CA 1
ATOM 998 C C . TYR A 1 125 ? 11.267 -4.521 -26.856 1.00 77.81 125 TYR A C 1
ATOM 1000 O O . TYR A 1 125 ? 11.864 -5.578 -26.665 1.00 77.81 125 TYR A O 1
ATOM 1008 N N . THR A 1 126 ? 11.530 -3.422 -26.165 1.00 79.38 126 THR A N 1
ATOM 1009 C CA . THR A 1 126 ? 12.355 -3.394 -24.959 1.00 79.38 126 THR A CA 1
ATOM 1010 C C . THR A 1 126 ? 11.439 -3.409 -23.745 1.00 79.38 126 THR A C 1
ATOM 1012 O O . THR A 1 126 ? 10.377 -2.792 -23.748 1.00 79.38 126 THR A O 1
ATOM 1015 N N . THR A 1 127 ? 11.813 -4.141 -22.703 1.00 79.88 127 THR A N 1
ATOM 1016 C CA . THR A 1 127 ? 11.092 -4.160 -21.427 1.00 79.88 127 THR A CA 1
ATOM 1017 C C . THR A 1 127 ? 12.073 -4.267 -20.264 1.00 79.88 127 THR A C 1
ATOM 1019 O O . THR A 1 127 ? 13.236 -4.619 -20.459 1.00 79.88 127 THR A O 1
ATOM 1022 N N . CYS A 1 128 ? 11.634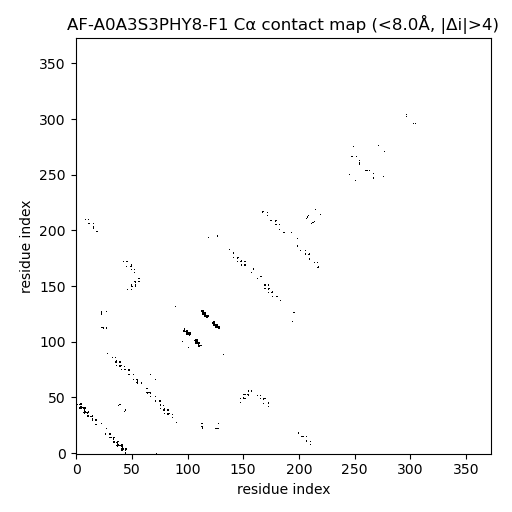 -3.925 -19.054 1.00 81.50 128 CYS A N 1
ATOM 1023 C CA . CYS A 1 128 ? 12.440 -4.157 -17.860 1.00 81.50 128 CYS A CA 1
ATOM 1024 C C . CYS A 1 128 ? 12.452 -5.661 -17.575 1.00 81.50 128 CYS A C 1
ATOM 1026 O O . CYS A 1 128 ? 11.391 -6.277 -17.470 1.00 81.50 128 CYS A O 1
ATOM 1028 N N . LYS A 1 129 ? 13.644 -6.245 -17.463 1.00 75.62 129 LYS A N 1
ATOM 1029 C CA . LYS A 1 129 ? 13.820 -7.663 -17.162 1.00 75.62 129 LYS A CA 1
ATOM 1030 C C . LYS A 1 129 ? 13.196 -7.982 -15.806 1.00 75.62 129 LYS A C 1
ATOM 1032 O O . LYS A 1 129 ? 13.524 -7.328 -14.816 1.00 75.62 129 LYS A O 1
ATOM 1037 N N . GLU A 1 130 ? 12.356 -9.010 -15.745 1.00 70.19 130 GLU A N 1
ATOM 1038 C CA . GLU A 1 130 ? 11.872 -9.506 -14.456 1.00 70.19 130 GLU A CA 1
ATOM 1039 C C . GLU A 1 130 ? 12.969 -10.283 -13.741 1.00 70.19 130 GLU A C 1
ATOM 1041 O O . GLU A 1 130 ? 13.595 -11.195 -14.293 1.00 70.19 130 GLU A O 1
ATOM 1046 N N . LEU A 1 131 ? 13.225 -9.895 -12.496 1.00 75.38 131 LEU A N 1
ATOM 1047 C CA . LEU A 1 131 ? 14.207 -10.558 -11.653 1.00 75.38 131 LEU A CA 1
ATOM 1048 C C . LEU A 1 131 ? 13.487 -11.577 -10.777 1.00 75.38 131 LEU A C 1
ATOM 1050 O O . LEU A 1 131 ? 12.369 -11.351 -10.328 1.00 75.38 131 LEU A O 1
ATOM 1054 N N . SER A 1 132 ? 14.177 -12.655 -10.394 1.00 75.69 132 SER A N 1
ATOM 1055 C CA . SER A 1 132 ? 13.661 -13.601 -9.389 1.00 75.69 132 SER A CA 1
ATOM 1056 C C . SER A 1 132 ? 13.260 -12.921 -8.071 1.00 75.69 132 SER A C 1
ATOM 1058 O O . SER A 1 132 ? 12.501 -13.476 -7.282 1.00 75.69 132 SER A O 1
ATOM 1060 N N . TRP A 1 133 ? 13.768 -11.711 -7.831 1.00 81.56 133 TRP A N 1
ATOM 1061 C CA . TRP A 1 133 ? 13.415 -10.883 -6.688 1.00 81.56 133 TRP A CA 1
ATOM 1062 C C . TRP A 1 133 ? 11.973 -10.366 -6.717 1.00 81.56 133 TRP A C 1
ATOM 1064 O O . TRP A 1 133 ? 11.411 -10.137 -5.651 1.00 81.56 133 TRP A O 1
ATOM 1074 N N . ASP A 1 134 ? 11.350 -10.255 -7.893 1.00 84.50 134 ASP A N 1
ATOM 1075 C CA . ASP A 1 134 ? 9.949 -9.848 -8.022 1.00 84.50 134 ASP A CA 1
ATOM 1076 C C . ASP A 1 134 ? 9.014 -10.830 -7.300 1.00 84.50 134 ASP A C 1
ATOM 1078 O O . ASP A 1 134 ? 8.071 -10.403 -6.636 1.00 84.50 134 ASP A O 1
ATOM 1082 N N . TYR A 1 135 ? 9.334 -12.131 -7.315 1.00 88.00 135 TYR A N 1
ATOM 1083 C CA . TYR A 1 135 ? 8.620 -13.145 -6.528 1.00 88.00 135 TYR A CA 1
ATOM 1084 C C . TYR A 1 135 ? 8.760 -12.923 -5.022 1.00 88.00 135 TYR A C 1
ATOM 1086 O O . TYR A 1 135 ? 7.809 -13.121 -4.265 1.00 88.00 135 TYR A O 1
ATOM 1094 N N . VAL A 1 136 ? 9.948 -12.508 -4.571 1.00 91.69 136 VAL A N 1
ATOM 1095 C CA . VAL A 1 136 ? 10.197 -12.207 -3.157 1.00 91.69 136 VAL A CA 1
ATOM 1096 C C . VAL A 1 136 ? 9.356 -11.006 -2.740 1.00 91.69 136 VAL A C 1
ATOM 1098 O O . VAL A 1 136 ? 8.694 -11.069 -1.704 1.00 91.69 136 VAL A O 1
ATOM 1101 N N . THR A 1 137 ? 9.323 -9.949 -3.555 1.00 91.38 137 THR A N 1
ATOM 1102 C CA . THR A 1 137 ? 8.510 -8.761 -3.275 1.00 91.38 137 THR A CA 1
ATOM 1103 C C . THR A 1 137 ? 7.025 -9.099 -3.213 1.00 91.38 137 THR A C 1
ATOM 1105 O O . THR A 1 137 ? 6.368 -8.815 -2.213 1.00 91.38 137 THR A O 1
ATOM 1108 N N . GLU A 1 138 ? 6.522 -9.799 -4.230 1.00 91.69 138 GLU A N 1
ATOM 1109 C CA . GLU A 1 138 ? 5.129 -10.234 -4.322 1.00 91.69 138 GLU A CA 1
ATOM 1110 C C . GLU A 1 138 ? 4.716 -11.079 -3.108 1.00 91.69 138 GLU A C 1
ATOM 1112 O O . GLU A 1 138 ? 3.679 -10.846 -2.481 1.00 91.69 138 GLU A O 1
ATOM 1117 N N . SER A 1 139 ? 5.568 -12.031 -2.718 1.00 92.75 139 SER A N 1
ATOM 1118 C CA . SER A 1 139 ? 5.327 -12.864 -1.541 1.00 92.75 139 SER A CA 1
ATOM 1119 C C . SER A 1 139 ? 5.284 -12.041 -0.248 1.00 92.75 139 SER A C 1
ATOM 1121 O O . SER A 1 139 ? 4.442 -12.300 0.616 1.00 92.75 139 SER A O 1
ATOM 1123 N N . GLY A 1 140 ? 6.138 -11.019 -0.125 1.00 94.25 140 GLY A N 1
ATOM 1124 C CA . GLY A 1 140 ? 6.183 -10.118 1.024 1.00 94.25 140 GLY A CA 1
ATOM 1125 C C . GLY A 1 140 ? 4.913 -9.280 1.158 1.00 94.25 140 GLY A C 1
ATOM 1126 O O . GLY A 1 140 ? 4.330 -9.215 2.244 1.00 94.25 140 GLY A O 1
ATOM 1127 N N . GLU A 1 141 ? 4.436 -8.704 0.054 1.00 94.94 141 GLU A N 1
ATOM 1128 C CA . GLU A 1 141 ? 3.180 -7.949 0.011 1.00 94.94 141 GLU A CA 1
ATOM 1129 C C . GLU A 1 141 ? 1.979 -8.831 0.376 1.00 94.94 141 GLU A C 1
ATOM 1131 O O . GLU A 1 141 ? 1.156 -8.451 1.214 1.00 94.94 141 GLU A O 1
ATOM 1136 N N . LEU A 1 142 ? 1.897 -10.046 -0.178 1.00 95.31 142 LEU A N 1
ATOM 1137 C CA . LEU A 1 142 ? 0.832 -10.991 0.161 1.00 95.31 142 LEU A CA 1
ATOM 1138 C C . LEU A 1 142 ? 0.871 -11.392 1.640 1.00 95.31 142 LEU A C 1
ATOM 1140 O O . LEU A 1 142 ? -0.170 -11.393 2.297 1.00 95.31 142 LEU A O 1
ATOM 1144 N N . CYS A 1 143 ? 2.051 -11.666 2.206 1.00 96.31 143 CYS A N 1
ATOM 1145 C CA . CYS A 1 143 ? 2.196 -11.952 3.638 1.00 96.31 143 CYS A CA 1
ATOM 1146 C C . CYS A 1 143 ? 1.735 -10.771 4.510 1.00 96.31 143 CYS A C 1
ATOM 1148 O O . CYS A 1 143 ? 1.055 -10.962 5.529 1.00 96.31 143 CYS A O 1
ATOM 1150 N N . PHE A 1 144 ? 2.063 -9.544 4.100 1.00 97.12 144 PHE A N 1
ATOM 1151 C CA . PHE A 1 144 ? 1.617 -8.329 4.776 1.00 97.12 144 PHE A CA 1
ATOM 1152 C C . PHE A 1 144 ? 0.086 -8.189 4.737 1.00 97.12 144 PHE A C 1
ATOM 1154 O O . PHE A 1 144 ? -0.547 -7.954 5.771 1.00 97.12 144 PHE A O 1
ATOM 1161 N N . LEU A 1 145 ? -0.535 -8.414 3.576 1.00 96.69 145 LEU A N 1
ATOM 1162 C CA . LEU A 1 145 ? -1.990 -8.359 3.408 1.00 96.69 145 LEU A CA 1
ATOM 1163 C C . LEU A 1 145 ? -2.716 -9.468 4.180 1.00 96.69 145 LEU A C 1
ATOM 1165 O O . LEU A 1 145 ? -3.727 -9.199 4.830 1.00 96.69 145 LEU A O 1
ATOM 1169 N N . VAL A 1 146 ? -2.174 -10.689 4.209 1.00 97.19 146 VAL A N 1
ATOM 1170 C CA . VAL A 1 146 ? -2.695 -11.794 5.033 1.00 97.19 146 VAL A CA 1
ATOM 1171 C C . VAL A 1 146 ? -2.660 -11.432 6.519 1.00 97.19 146 VAL A C 1
ATOM 1173 O O . VAL A 1 146 ? -3.628 -11.683 7.240 1.00 97.19 146 VAL A O 1
ATOM 1176 N N . THR A 1 147 ? -1.600 -10.763 6.979 1.00 96.50 147 THR A N 1
ATOM 1177 C CA . THR A 1 147 ? -1.540 -10.221 8.345 1.00 96.50 147 THR A CA 1
ATOM 1178 C C . THR A 1 147 ? -2.635 -9.170 8.571 1.00 96.50 147 THR A C 1
ATOM 1180 O O . THR A 1 147 ? -3.309 -9.182 9.603 1.00 96.50 147 THR A O 1
ATOM 1183 N N . GLY A 1 148 ? -2.894 -8.307 7.585 1.00 96.50 148 GLY A N 1
ATOM 1184 C CA . GLY A 1 148 ? -4.020 -7.368 7.598 1.00 96.50 148 GLY A CA 1
ATOM 1185 C C . GLY A 1 148 ? -5.389 -8.057 7.709 1.00 96.50 148 GLY A C 1
ATOM 1186 O O . GLY A 1 148 ? -6.233 -7.637 8.511 1.00 96.50 148 GLY A O 1
ATOM 1187 N N . ILE A 1 149 ? -5.606 -9.149 6.969 1.00 97.12 149 ILE A N 1
ATOM 1188 C CA . ILE A 1 149 ? -6.815 -9.982 7.071 1.00 97.12 149 ILE A CA 1
ATOM 1189 C C . ILE A 1 149 ? -6.923 -10.604 8.464 1.00 97.12 149 ILE A C 1
ATOM 1191 O O . ILE A 1 149 ? -8.004 -10.592 9.052 1.00 97.12 149 ILE A O 1
ATOM 1195 N N . TYR A 1 150 ? -5.825 -11.115 9.021 1.00 96.62 150 TYR A N 1
ATOM 1196 C CA . TYR A 1 150 ? -5.813 -11.694 10.363 1.00 96.62 150 TYR A CA 1
ATOM 1197 C C . TYR A 1 150 ? -6.245 -10.676 11.431 1.00 96.62 150 TYR A C 1
ATOM 1199 O O . TYR A 1 150 ? -7.120 -10.966 12.249 1.00 96.62 150 TYR A O 1
ATOM 1207 N N . ILE A 1 151 ? -5.715 -9.449 11.390 1.00 95.50 151 ILE A N 1
ATOM 1208 C CA . ILE A 1 151 ? -6.129 -8.381 12.317 1.00 95.50 151 ILE A CA 1
ATOM 1209 C C . ILE A 1 151 ? -7.615 -8.046 12.111 1.00 95.50 151 ILE A C 1
ATOM 1211 O O . ILE A 1 151 ? -8.369 -7.915 13.080 1.00 95.50 151 ILE A O 1
ATOM 1215 N N . THR A 1 152 ? -8.058 -7.971 10.854 1.00 94.75 152 THR A N 1
ATOM 1216 C CA . THR A 1 152 ? -9.464 -7.742 10.488 1.00 94.75 152 THR A CA 1
ATOM 1217 C C . THR A 1 152 ? -10.387 -8.833 11.049 1.00 94.75 152 THR A C 1
ATOM 1219 O O . THR A 1 152 ? -11.452 -8.542 11.601 1.00 94.75 152 THR A O 1
ATOM 1222 N N . TYR A 1 153 ? -9.955 -10.092 10.995 1.00 94.06 153 TYR A N 1
ATOM 1223 C CA . TYR A 1 153 ? -10.661 -11.227 11.580 1.00 94.06 153 TYR A CA 1
ATOM 1224 C C . TYR A 1 153 ? -10.764 -11.112 13.107 1.00 94.06 153 TYR A C 1
ATOM 1226 O O . TYR A 1 153 ? -11.841 -11.320 13.671 1.00 94.06 153 TYR A O 1
ATOM 1234 N N . CYS A 1 154 ? -9.690 -10.711 13.788 1.00 92.62 154 CYS A N 1
ATOM 1235 C CA . CYS A 1 154 ? -9.689 -10.527 15.240 1.00 92.62 154 CYS A CA 1
ATOM 1236 C C . CYS A 1 154 ? -10.695 -9.462 15.711 1.00 92.62 154 CYS A C 1
ATOM 1238 O O . CYS A 1 154 ? -11.311 -9.617 16.768 1.00 92.62 154 CYS A O 1
ATOM 1240 N N . ILE A 1 155 ? -10.924 -8.410 14.918 1.00 91.81 155 ILE A N 1
ATOM 1241 C CA . ILE A 1 155 ? -11.898 -7.356 15.243 1.00 91.81 155 ILE A CA 1
ATOM 1242 C C . ILE A 1 155 ? -13.318 -7.650 14.761 1.00 91.81 155 ILE A C 1
ATOM 1244 O O . ILE A 1 155 ? -14.203 -6.816 14.963 1.00 91.81 155 ILE A O 1
ATOM 1248 N N . ARG A 1 156 ? -13.597 -8.811 14.151 1.00 90.56 156 ARG A N 1
ATOM 1249 C CA . ARG A 1 156 ? -14.914 -9.114 13.554 1.00 90.56 156 ARG A CA 1
ATOM 1250 C C . ARG A 1 156 ? -16.078 -8.953 14.539 1.00 90.56 156 ARG A C 1
ATOM 1252 O O . ARG A 1 156 ? -17.102 -8.384 14.172 1.00 90.56 156 ARG A O 1
ATOM 1259 N N . ASN A 1 157 ? -15.869 -9.308 15.808 1.00 87.31 157 ASN A N 1
ATOM 1260 C CA . ASN A 1 157 ? -16.876 -9.213 16.874 1.00 87.31 157 ASN A CA 1
ATOM 1261 C C . ASN A 1 157 ? -16.977 -7.817 17.516 1.00 87.31 157 ASN A C 1
ATOM 1263 O O . ASN A 1 157 ? -17.836 -7.599 18.372 1.00 87.31 157 ASN A O 1
ATOM 1267 N N . ALA A 1 158 ? -16.114 -6.867 17.141 1.00 85.94 158 ALA A N 1
ATOM 1268 C CA . ALA A 1 158 ? -16.207 -5.494 17.628 1.00 85.94 158 ALA A CA 1
ATOM 1269 C C . ALA A 1 158 ? -17.524 -4.849 17.162 1.00 85.94 158 ALA A C 1
ATOM 1271 O O . ALA A 1 158 ? -17.889 -4.948 15.984 1.00 85.94 158 ALA A O 1
ATOM 1272 N N . ARG A 1 159 ? -18.238 -4.194 18.086 1.00 79.62 159 ARG A N 1
ATOM 1273 C CA . ARG A 1 159 ? -19.553 -3.598 17.810 1.00 79.62 159 ARG A CA 1
ATOM 1274 C C . ARG A 1 159 ? -19.414 -2.442 16.809 1.00 79.62 159 ARG A C 1
ATOM 1276 O O . ARG A 1 159 ? -18.630 -1.532 17.076 1.00 79.62 159 ARG A O 1
ATOM 1283 N N . PRO A 1 160 ? -20.173 -2.442 15.699 1.00 77.19 160 PRO A N 1
ATOM 1284 C CA . PRO A 1 160 ? -20.056 -1.409 14.671 1.00 77.19 160 PRO A CA 1
ATOM 1285 C C . PRO A 1 160 ? -20.494 -0.023 15.162 1.00 77.19 160 PRO A C 1
ATOM 1287 O O . PRO A 1 160 ? -19.950 0.960 14.694 1.00 77.19 160 PRO A O 1
ATOM 1290 N N . GLU A 1 161 ? -21.387 0.055 16.154 1.00 74.00 161 GLU A N 1
ATOM 1291 C CA . GLU A 1 161 ? -21.887 1.315 16.740 1.00 74.00 161 GLU A CA 1
ATOM 1292 C C . GLU A 1 161 ? -20.813 2.165 17.439 1.00 74.00 161 GLU A C 1
ATOM 1294 O O . GLU A 1 161 ? -21.027 3.345 17.689 1.00 74.00 161 GLU A O 1
ATOM 1299 N N . ILE A 1 162 ? -19.687 1.554 17.818 1.00 75.00 162 ILE A N 1
ATOM 1300 C CA . ILE A 1 162 ? -18.566 2.237 18.485 1.00 75.00 162 ILE A CA 1
ATOM 1301 C C . ILE A 1 162 ? -17.481 2.607 17.463 1.00 75.00 162 ILE A C 1
ATOM 1303 O O . ILE A 1 162 ? -16.734 3.562 17.661 1.00 75.00 162 ILE A O 1
ATOM 1307 N N . TYR A 1 163 ? -17.391 1.849 16.368 1.00 82.25 163 TYR A N 1
ATOM 1308 C CA . TYR A 1 163 ? -16.343 1.963 15.361 1.00 82.25 163 TYR A CA 1
ATOM 1309 C C . TYR A 1 163 ? -16.969 2.113 13.973 1.00 82.25 163 TYR A C 1
ATOM 1311 O O . TYR A 1 163 ? -16.931 1.186 13.162 1.00 82.25 163 TYR A O 1
ATOM 1319 N N . ASP A 1 164 ? -17.514 3.295 13.692 1.00 77.94 164 ASP A N 1
ATOM 1320 C CA . ASP A 1 164 ? -18.233 3.579 12.443 1.00 77.94 164 ASP A CA 1
ATOM 1321 C C . ASP A 1 164 ? -17.366 3.352 11.185 1.00 77.94 164 ASP A C 1
ATOM 1323 O O . ASP A 1 164 ? -17.863 2.910 10.151 1.00 77.94 164 ASP A O 1
ATOM 1327 N N . GLU A 1 165 ? -16.048 3.583 11.269 1.00 86.25 165 GLU A N 1
ATOM 1328 C CA . GLU A 1 165 ? -15.108 3.382 10.151 1.00 86.25 165 GLU A CA 1
ATOM 1329 C C . GLU A 1 165 ? -14.670 1.913 9.958 1.00 86.25 165 GLU A C 1
ATOM 1331 O O . GLU A 1 165 ? -13.990 1.601 8.976 1.00 86.25 165 GLU A O 1
ATOM 1336 N N . LYS A 1 166 ? -15.033 0.996 10.872 1.00 90.00 166 LYS A N 1
ATOM 1337 C CA . LYS A 1 166 ? -14.546 -0.396 10.867 1.00 90.00 166 LYS A CA 1
ATOM 1338 C C . LYS A 1 166 ? -14.860 -1.099 9.552 1.00 90.00 166 LYS A C 1
ATOM 1340 O O . LYS A 1 166 ? -13.956 -1.655 8.937 1.00 90.00 166 LYS A O 1
ATOM 1345 N N . TRP A 1 167 ? -16.129 -1.110 9.143 1.00 90.00 167 TRP A N 1
ATOM 1346 C CA . TRP A 1 167 ? -16.568 -1.869 7.968 1.00 90.00 167 TRP A CA 1
ATOM 1347 C C . TRP A 1 167 ? -15.872 -1.398 6.699 1.00 90.00 167 TRP A C 1
ATOM 1349 O O . TRP A 1 167 ? -15.366 -2.227 5.950 1.00 90.00 167 TRP A O 1
ATOM 1359 N N . THR A 1 168 ? -15.763 -0.083 6.511 1.00 92.75 168 THR A N 1
ATOM 1360 C CA . THR A 1 168 ? -15.039 0.504 5.384 1.00 92.75 168 THR A CA 1
ATOM 1361 C C . THR A 1 168 ? -13.584 0.045 5.359 1.00 92.75 168 THR A C 1
ATOM 1363 O O . THR A 1 168 ? -13.121 -0.440 4.334 1.00 92.75 168 THR A O 1
ATOM 1366 N N . LEU A 1 169 ? -12.872 0.120 6.491 1.00 93.69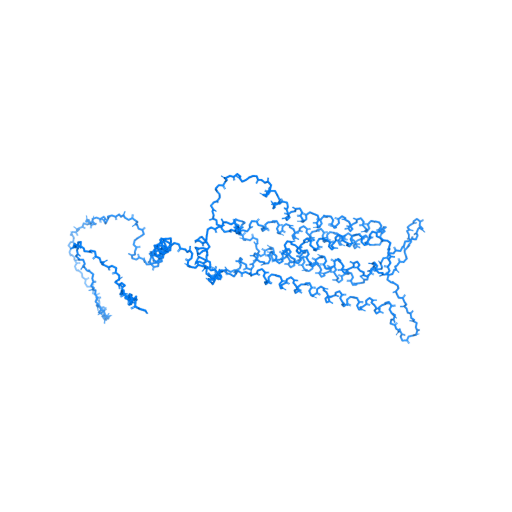 169 LEU A N 1
ATOM 1367 C CA . LEU A 1 169 ? -11.472 -0.314 6.568 1.00 93.69 169 LEU A CA 1
ATOM 1368 C C . LEU A 1 169 ? -11.308 -1.817 6.292 1.00 93.69 169 LEU A C 1
ATOM 1370 O O . LEU A 1 169 ? -10.399 -2.202 5.562 1.00 93.69 169 LEU A O 1
ATOM 1374 N N . CYS A 1 170 ? -12.199 -2.655 6.831 1.00 94.25 170 CYS A N 1
ATOM 1375 C CA . CYS A 1 170 ? -12.181 -4.101 6.595 1.00 94.25 170 CYS A CA 1
ATOM 1376 C C . CYS A 1 170 ? -12.387 -4.414 5.107 1.00 94.25 170 CYS A C 1
ATOM 1378 O O . CYS A 1 170 ? -11.637 -5.196 4.530 1.00 94.25 170 CYS A O 1
ATOM 1380 N N . VAL A 1 171 ? -13.382 -3.777 4.479 1.00 94.94 171 VAL A N 1
ATOM 1381 C CA . VAL A 1 171 ? -13.674 -3.944 3.050 1.00 94.94 171 VAL A CA 1
ATOM 1382 C C . VAL A 1 171 ? -12.477 -3.529 2.197 1.00 94.94 171 VAL A C 1
ATOM 1384 O O . VAL A 1 171 ? -12.144 -4.264 1.277 1.00 94.94 171 VAL A O 1
ATOM 1387 N N . CYS A 1 172 ? -11.787 -2.430 2.524 1.00 95.38 172 CYS A N 1
ATOM 1388 C CA . CYS A 1 172 ? -10.581 -2.019 1.798 1.00 95.38 172 CYS A CA 1
ATOM 1389 C C . CYS A 1 172 ? -9.466 -3.075 1.866 1.00 95.38 172 CYS A C 1
ATOM 1391 O O . CYS A 1 172 ? -8.865 -3.379 0.842 1.00 95.38 172 CYS A O 1
ATOM 1393 N N . VAL A 1 173 ? -9.213 -3.667 3.042 1.00 96.38 173 VAL A N 1
ATOM 1394 C CA . VAL A 1 173 ? -8.201 -4.732 3.199 1.00 96.38 173 VAL A CA 1
ATOM 1395 C C . VAL A 1 173 ? -8.578 -5.982 2.395 1.00 96.38 173 VAL A C 1
ATOM 1397 O O . VAL A 1 173 ? -7.724 -6.571 1.732 1.00 96.38 173 VAL A O 1
ATOM 1400 N N . TYR A 1 174 ? -9.854 -6.380 2.413 1.00 95.81 174 TYR A N 1
ATOM 1401 C CA . TYR A 1 174 ? -10.324 -7.522 1.624 1.00 95.81 174 TYR A CA 1
ATOM 1402 C C . TYR A 1 174 ? -10.243 -7.266 0.118 1.00 95.81 174 TYR A C 1
ATOM 1404 O O . TYR A 1 174 ? -9.748 -8.127 -0.605 1.00 95.81 174 TYR A O 1
ATOM 1412 N N . LEU A 1 175 ? -10.699 -6.098 -0.348 1.00 95.50 175 LEU A N 1
ATOM 1413 C CA . LEU A 1 175 ? -10.627 -5.707 -1.758 1.00 95.50 175 LEU A CA 1
ATOM 1414 C C . LEU A 1 175 ? -9.188 -5.737 -2.259 1.00 95.50 175 LEU A C 1
ATOM 1416 O O . LEU A 1 175 ? -8.921 -6.382 -3.267 1.00 95.50 175 LEU A O 1
ATOM 1420 N N . GLU A 1 176 ? -8.269 -5.113 -1.525 1.00 95.38 176 GLU A N 1
ATOM 1421 C CA . GLU A 1 176 ? -6.856 -5.108 -1.892 1.00 95.38 176 GLU A CA 1
ATOM 1422 C C . GLU A 1 176 ? -6.305 -6.524 -2.028 1.00 95.38 176 GLU A C 1
ATOM 1424 O O . GLU A 1 176 ? -5.707 -6.877 -3.040 1.00 95.38 176 GLU A O 1
ATOM 1429 N N . THR A 1 177 ? -6.556 -7.367 -1.026 1.00 95.81 177 THR A N 1
ATOM 1430 C CA . THR A 1 177 ? -6.009 -8.725 -1.017 1.00 95.81 177 THR A CA 1
ATOM 1431 C C . THR A 1 177 ? -6.562 -9.565 -2.164 1.00 95.81 177 THR A C 1
ATOM 1433 O O . THR A 1 177 ? -5.810 -10.274 -2.829 1.00 95.81 177 THR A O 1
ATOM 1436 N N . ILE A 1 178 ? -7.866 -9.475 -2.439 1.00 95.88 178 ILE A N 1
ATOM 1437 C CA . ILE A 1 178 ? -8.505 -10.224 -3.528 1.00 95.88 178 ILE A CA 1
ATOM 1438 C C . ILE A 1 178 ? -7.973 -9.759 -4.887 1.00 95.88 178 ILE A C 1
ATOM 1440 O O . ILE A 1 178 ? -7.635 -10.579 -5.733 1.00 95.88 178 ILE A O 1
ATOM 1444 N N . ILE A 1 179 ? -7.868 -8.451 -5.110 1.00 95.25 179 ILE A N 1
ATOM 1445 C CA . ILE A 1 179 ? -7.466 -7.919 -6.415 1.00 95.25 179 ILE A CA 1
ATOM 1446 C C . ILE A 1 179 ? -5.977 -8.147 -6.673 1.00 95.25 179 ILE A C 1
ATOM 1448 O O . ILE A 1 179 ? -5.607 -8.555 -7.778 1.00 95.25 179 ILE A O 1
ATOM 1452 N N . SER A 1 180 ? -5.131 -7.955 -5.661 1.00 93.88 180 SER A N 1
ATOM 1453 C CA . SER A 1 180 ? -3.694 -8.208 -5.775 1.00 93.88 180 SER A CA 1
ATOM 1454 C C . SER A 1 180 ? -3.405 -9.699 -5.985 1.00 93.88 180 SER A C 1
ATOM 1456 O O . SER A 1 180 ? -2.691 -10.038 -6.925 1.00 93.88 180 SER A O 1
ATOM 1458 N N . THR A 1 181 ? -4.057 -10.609 -5.247 1.00 94.00 181 THR A N 1
ATOM 1459 C CA . THR A 1 181 ? -3.914 -12.063 -5.491 1.00 94.00 181 THR A CA 1
ATOM 1460 C C . THR A 1 181 ? -4.359 -12.479 -6.894 1.00 94.00 181 THR A C 1
ATOM 1462 O O . THR A 1 181 ? -3.628 -13.197 -7.573 1.00 94.00 181 THR A O 1
ATOM 1465 N N . ILE A 1 182 ? -5.518 -12.008 -7.370 1.00 93.81 182 ILE A N 1
ATOM 1466 C CA . ILE A 1 182 ? -6.000 -12.314 -8.726 1.00 93.81 182 ILE A CA 1
ATOM 1467 C C . ILE A 1 182 ? -5.017 -11.797 -9.782 1.00 93.81 182 ILE A C 1
ATOM 1469 O O . ILE A 1 182 ? -4.690 -12.522 -10.720 1.00 93.81 182 ILE A O 1
ATOM 1473 N N . THR A 1 183 ? -4.515 -10.569 -9.629 1.00 91.31 183 THR A N 1
ATOM 1474 C CA . THR A 1 183 ? -3.592 -9.978 -10.609 1.00 91.31 183 THR A CA 1
ATOM 1475 C C . THR A 1 183 ? -2.270 -10.742 -10.670 1.00 91.31 183 THR A C 1
ATOM 1477 O O . THR A 1 183 ? -1.759 -10.984 -11.763 1.00 91.31 183 THR A O 1
ATOM 1480 N N . TYR A 1 184 ? -1.747 -11.176 -9.524 1.00 91.06 184 TYR A N 1
ATOM 1481 C CA . TYR A 1 184 ? -0.531 -11.983 -9.451 1.00 91.06 184 TYR A CA 1
ATOM 1482 C C . TYR A 1 184 ? -0.689 -13.364 -10.085 1.00 91.06 184 TYR A C 1
ATOM 1484 O O . TYR A 1 184 ? 0.137 -13.768 -10.904 1.00 91.06 184 TYR A O 1
ATOM 1492 N N . ILE A 1 185 ? -1.811 -14.039 -9.826 1.00 91.56 185 ILE A N 1
ATOM 1493 C CA . ILE A 1 185 ? -2.135 -15.314 -10.480 1.00 91.56 185 ILE A CA 1
ATOM 1494 C C . ILE A 1 185 ? -2.207 -15.139 -12.003 1.00 91.56 185 ILE A C 1
ATOM 1496 O O . ILE A 1 185 ? -1.621 -15.930 -12.743 1.00 91.56 185 ILE A O 1
ATOM 1500 N N . ILE A 1 186 ? -2.889 -14.093 -12.485 1.00 89.88 186 ILE A N 1
ATOM 1501 C CA . ILE A 1 186 ? -2.985 -13.799 -13.922 1.00 89.88 186 ILE A CA 1
ATOM 1502 C C . ILE A 1 186 ? -1.591 -13.542 -14.509 1.00 89.88 186 ILE A C 1
ATOM 1504 O O . ILE A 1 186 ? -1.244 -14.142 -15.526 1.00 89.88 186 ILE A O 1
ATOM 1508 N N . ARG A 1 187 ? -0.768 -12.705 -13.863 1.00 85.94 187 ARG A N 1
ATOM 1509 C CA . ARG A 1 187 ? 0.603 -12.417 -14.315 1.00 85.94 187 ARG A CA 1
ATOM 1510 C C . ARG A 1 187 ? 1.422 -13.699 -14.454 1.00 85.94 187 ARG A C 1
ATOM 1512 O O . ARG A 1 187 ? 2.079 -13.868 -15.473 1.00 85.94 187 ARG A O 1
ATOM 1519 N N . HIS A 1 188 ? 1.342 -14.613 -13.487 1.00 85.56 188 HIS A N 1
ATOM 1520 C CA . HIS A 1 188 ? 2.144 -15.836 -13.499 1.00 85.56 188 HIS A CA 1
ATOM 1521 C C . HIS A 1 188 ? 1.669 -16.868 -14.536 1.00 85.56 188 HIS A C 1
ATOM 1523 O O . HIS A 1 188 ? 2.487 -17.467 -15.229 1.00 85.56 188 HIS A O 1
ATOM 1529 N N . ILE A 1 189 ? 0.352 -17.049 -14.702 1.00 86.69 189 ILE A N 1
ATOM 1530 C CA . ILE A 1 189 ? -0.208 -17.995 -15.687 1.00 86.69 189 ILE A CA 1
ATOM 1531 C C . ILE A 1 189 ? 0.100 -17.550 -17.117 1.00 86.69 189 ILE A C 1
ATOM 1533 O O . ILE A 1 189 ? 0.430 -18.363 -17.981 1.00 86.69 189 ILE A O 1
ATOM 1537 N N . PHE A 1 190 ? -0.039 -16.254 -17.381 1.00 79.81 190 PHE A N 1
ATOM 1538 C CA . PHE A 1 190 ? 0.042 -15.714 -18.729 1.00 79.81 190 PHE A CA 1
ATOM 1539 C C . PHE A 1 190 ? 1.414 -15.110 -19.074 1.00 79.81 190 PHE A C 1
ATOM 1541 O O . PHE A 1 190 ? 1.594 -14.596 -20.182 1.00 79.81 190 PHE A O 1
ATOM 1548 N N . TRP A 1 191 ? 2.384 -15.238 -18.163 1.00 70.00 191 TRP A N 1
ATOM 1549 C CA . TRP A 1 191 ? 3.751 -14.721 -18.259 1.00 70.00 191 TRP A CA 1
ATOM 1550 C C . TRP A 1 191 ? 4.402 -14.987 -19.622 1.00 70.00 191 TRP A C 1
ATOM 1552 O O . TRP A 1 191 ? 4.951 -14.095 -20.258 1.00 70.00 191 TRP A O 1
ATOM 1562 N N . SER A 1 192 ? 4.276 -16.217 -20.123 1.00 62.25 192 SER A N 1
ATOM 1563 C CA . SER A 1 192 ? 4.938 -16.661 -21.356 1.00 62.25 192 SER A CA 1
ATOM 1564 C C . SER A 1 192 ? 4.177 -16.329 -22.646 1.00 62.25 192 SER A C 1
ATOM 1566 O O . SER A 1 192 ? 4.627 -16.701 -23.728 1.00 62.25 192 SER A O 1
ATOM 1568 N N . ARG A 1 193 ? 2.978 -15.736 -22.559 1.00 61.09 193 ARG A N 1
ATOM 1569 C CA . ARG A 1 193 ? 2.029 -15.633 -23.686 1.00 61.09 193 ARG A CA 1
ATOM 1570 C C . ARG A 1 193 ? 1.521 -14.217 -23.960 1.00 61.09 193 ARG A C 1
ATOM 1572 O O . ARG A 1 193 ? 0.907 -14.017 -25.006 1.00 61.09 193 ARG A O 1
ATOM 1579 N N . LEU A 1 194 ? 1.719 -13.262 -23.051 1.00 62.56 194 LEU A N 1
ATOM 1580 C CA . LEU A 1 194 ? 1.145 -11.920 -23.174 1.00 62.56 194 LEU A CA 1
ATOM 1581 C C . LEU A 1 194 ? 2.110 -10.917 -23.800 1.00 62.56 194 LEU A C 1
ATOM 1583 O O . LEU A 1 194 ? 3.266 -10.808 -23.407 1.00 62.56 194 LEU A O 1
ATOM 1587 N N . HIS A 1 195 ? 1.578 -10.130 -24.735 1.00 73.88 195 HIS A N 1
ATOM 1588 C CA . HIS A 1 195 ? 2.219 -8.913 -25.227 1.00 73.88 195 HIS A CA 1
ATOM 1589 C C . HIS A 1 195 ? 2.437 -7.919 -24.064 1.00 73.88 195 HIS A C 1
ATOM 1591 O O . HIS A 1 195 ? 1.564 -7.834 -23.188 1.00 73.88 195 HIS A O 1
ATOM 1597 N N . PRO A 1 196 ? 3.533 -7.134 -24.051 1.00 76.62 196 PRO A N 1
ATOM 1598 C CA . PRO A 1 196 ? 3.806 -6.123 -23.020 1.00 76.62 196 PRO A CA 1
ATOM 1599 C C . PRO A 1 196 ? 2.639 -5.154 -22.766 1.00 76.62 196 PRO A C 1
ATOM 1601 O O . PRO A 1 196 ? 2.408 -4.759 -21.622 1.00 76.62 196 PRO A O 1
ATOM 1604 N N . ASP A 1 197 ? 1.833 -4.852 -23.787 1.00 82.12 197 ASP A N 1
ATOM 1605 C CA . ASP A 1 197 ? 0.654 -3.984 -23.654 1.00 82.12 197 ASP A CA 1
ATOM 1606 C C . ASP A 1 197 ? -0.401 -4.552 -22.697 1.00 82.12 197 ASP A C 1
ATOM 1608 O O . ASP A 1 197 ? -1.012 -3.814 -21.923 1.00 82.12 197 ASP A O 1
ATOM 1612 N N . TYR A 1 198 ? -0.603 -5.873 -22.697 1.00 84.94 198 TYR A N 1
ATOM 1613 C CA . TYR A 1 198 ? -1.551 -6.511 -21.783 1.00 84.94 198 TYR A CA 1
ATOM 1614 C C . TYR A 1 198 ? -1.026 -6.521 -20.346 1.00 84.94 198 TYR A C 1
ATOM 1616 O O . TYR A 1 198 ? -1.811 -6.379 -19.410 1.00 84.94 198 TYR A O 1
ATOM 1624 N N . ILE A 1 199 ? 0.292 -6.635 -20.156 1.00 83.88 199 ILE A N 1
ATOM 1625 C CA . ILE A 1 199 ? 0.923 -6.524 -18.833 1.00 83.88 199 ILE A CA 1
ATOM 1626 C C . ILE A 1 199 ? 0.735 -5.101 -18.285 1.00 83.88 199 ILE A C 1
ATOM 1628 O O . ILE A 1 199 ? 0.378 -4.924 -17.117 1.00 83.88 199 ILE A O 1
ATOM 1632 N N . PHE A 1 200 ? 0.898 -4.082 -19.131 1.00 86.81 200 PHE A N 1
ATOM 1633 C CA . PHE A 1 200 ? 0.614 -2.696 -18.764 1.00 86.81 200 PHE A CA 1
ATOM 1634 C C . PHE A 1 200 ? -0.874 -2.472 -18.445 1.00 86.81 200 PHE A C 1
ATOM 1636 O O . PHE A 1 200 ? -1.199 -1.893 -17.407 1.00 86.81 200 PHE A O 1
ATOM 1643 N N . ALA A 1 201 ? -1.785 -2.994 -19.273 1.00 89.50 201 ALA A N 1
ATOM 1644 C CA . ALA A 1 201 ? -3.224 -2.907 -19.033 1.00 89.50 201 ALA A CA 1
ATOM 1645 C C . ALA A 1 201 ? -3.637 -3.572 -17.706 1.00 89.50 201 ALA A C 1
ATOM 1647 O O . ALA A 1 201 ? -4.421 -2.998 -16.951 1.00 89.50 201 ALA A O 1
ATOM 1648 N N . LEU A 1 202 ? -3.073 -4.739 -17.374 1.00 89.50 202 LEU A N 1
ATOM 1649 C CA . LEU A 1 202 ? -3.291 -5.396 -16.081 1.00 89.50 202 LEU A CA 1
ATOM 1650 C C . LEU A 1 202 ? -2.804 -4.531 -14.912 1.00 89.50 202 LEU A C 1
ATOM 1652 O O . LEU A 1 202 ? -3.504 -4.417 -13.907 1.00 89.50 202 LEU A O 1
ATOM 1656 N N . CYS A 1 203 ? -1.647 -3.876 -15.047 1.00 88.38 203 CYS A N 1
ATOM 1657 C CA . CYS A 1 203 ? -1.134 -2.954 -14.032 1.00 88.38 203 CYS A CA 1
ATOM 1658 C C . CYS A 1 203 ? -2.060 -1.742 -13.833 1.00 88.38 203 CYS A C 1
ATOM 1660 O O . CYS A 1 203 ? -2.368 -1.382 -12.695 1.00 88.38 203 CYS A O 1
ATOM 1662 N N . LEU A 1 204 ? -2.562 -1.159 -14.927 1.00 91.62 204 LEU A N 1
ATOM 1663 C CA . LEU A 1 204 ? -3.540 -0.070 -14.893 1.00 91.62 204 LEU A CA 1
ATOM 1664 C C . LEU A 1 204 ? -4.835 -0.486 -14.197 1.00 91.62 204 LEU A C 1
ATOM 1666 O O . LEU A 1 204 ? -5.298 0.210 -13.294 1.00 91.62 204 LEU A O 1
ATOM 1670 N N . ILE A 1 205 ? -5.405 -1.625 -14.595 1.00 92.38 205 ILE A N 1
ATOM 1671 C CA . ILE A 1 205 ? -6.637 -2.158 -14.007 1.00 92.38 205 ILE A CA 1
ATOM 1672 C C . ILE A 1 205 ? -6.431 -2.405 -12.514 1.00 92.38 205 ILE A C 1
ATOM 1674 O O . ILE A 1 205 ? -7.253 -1.966 -11.710 1.00 92.38 205 ILE A O 1
ATOM 1678 N N . ARG A 1 206 ? -5.312 -3.034 -12.132 1.00 92.31 206 ARG A N 1
ATOM 1679 C CA . ARG A 1 206 ? -4.961 -3.247 -10.726 1.00 92.31 206 ARG A CA 1
ATOM 1680 C C . ARG A 1 206 ? -4.913 -1.920 -9.982 1.00 92.31 206 ARG A C 1
ATOM 1682 O O . ARG A 1 206 ? -5.649 -1.770 -9.021 1.00 92.31 206 ARG A O 1
ATOM 1689 N N . CYS A 1 207 ? -4.125 -0.951 -10.448 1.00 93.00 207 CYS A N 1
ATOM 1690 C CA . CYS A 1 207 ? -3.972 0.349 -9.790 1.00 93.00 207 CYS A CA 1
ATOM 1691 C C . CYS A 1 207 ? -5.314 1.080 -9.617 1.00 93.00 207 CYS A C 1
ATOM 1693 O O . CYS A 1 207 ? -5.598 1.601 -8.543 1.00 93.00 207 CYS A O 1
ATOM 1695 N N . 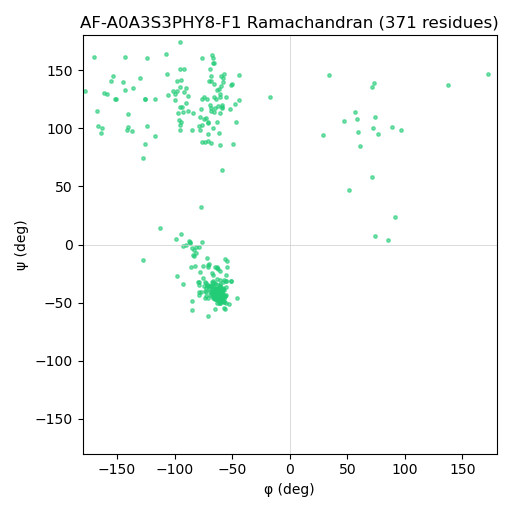GLN A 1 208 ? -6.176 1.078 -10.636 1.00 93.81 208 GLN A N 1
ATOM 1696 C CA . GLN A 1 208 ? -7.494 1.712 -10.545 1.00 93.81 208 GLN A CA 1
ATOM 1697 C C . GLN A 1 208 ? -8.404 1.008 -9.534 1.00 93.81 208 GLN A C 1
ATOM 1699 O O . GLN A 1 208 ? -9.078 1.652 -8.728 1.00 93.81 208 GLN A O 1
ATOM 1704 N N . LEU A 1 209 ? -8.426 -0.323 -9.553 1.00 92.56 209 LEU A N 1
ATOM 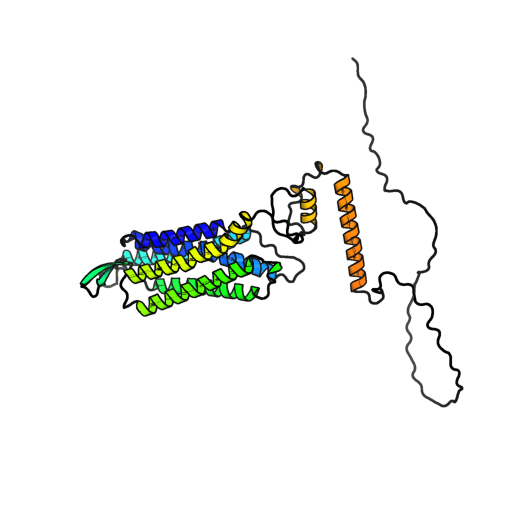1705 C CA . LEU A 1 209 ? -9.277 -1.087 -8.655 1.00 92.56 209 LEU A CA 1
ATOM 1706 C C . LEU A 1 209 ? -8.776 -1.085 -7.207 1.00 92.56 209 LEU A C 1
ATOM 1708 O O . LEU A 1 209 ? -9.591 -1.125 -6.290 1.00 92.56 209 LEU A O 1
ATOM 1712 N N . THR A 1 210 ? -7.465 -1.024 -6.986 1.00 93.31 210 THR A N 1
ATOM 1713 C CA . THR A 1 210 ? -6.880 -0.994 -5.646 1.00 93.31 210 THR A CA 1
ATOM 1714 C C . THR A 1 210 ? -6.846 0.420 -5.086 1.00 93.31 210 THR A C 1
ATOM 1716 O O . THR A 1 210 ? -7.322 0.657 -3.986 1.00 93.31 210 THR A O 1
ATOM 1719 N N . VAL A 1 211 ? -6.367 1.409 -5.838 1.00 94.44 211 VAL A N 1
ATOM 1720 C CA . VAL A 1 211 ? -6.177 2.772 -5.325 1.00 94.44 211 VAL A CA 1
ATOM 1721 C C . VAL A 1 211 ? -7.467 3.587 -5.411 1.00 94.44 211 VAL A C 1
ATOM 1723 O O . VAL A 1 211 ? -7.943 4.087 -4.388 1.00 94.44 211 VAL A O 1
ATOM 1726 N N . SER A 1 212 ? -8.073 3.717 -6.596 1.00 94.69 212 SER A N 1
ATOM 1727 C CA . SER A 1 212 ? -9.242 4.592 -6.803 1.00 94.69 212 SER A CA 1
ATOM 1728 C C . SER A 1 212 ? -10.439 4.142 -5.978 1.00 94.69 212 SER A C 1
ATOM 1730 O O . SER A 1 212 ? -11.052 4.951 -5.279 1.00 94.69 212 SER A O 1
ATOM 1732 N N . VAL A 1 213 ? -10.756 2.844 -6.014 1.00 94.38 213 VAL A N 1
ATOM 1733 C CA . VAL A 1 213 ? -11.899 2.292 -5.272 1.00 94.38 213 VAL A CA 1
ATOM 1734 C C . VAL A 1 213 ? -11.700 2.467 -3.767 1.00 94.38 213 VAL A C 1
ATOM 1736 O O . VAL A 1 213 ? -12.618 2.917 -3.084 1.00 94.38 213 VAL A O 1
ATOM 1739 N N . ILE A 1 214 ? -10.504 2.197 -3.235 1.00 93.75 214 ILE A N 1
ATOM 1740 C CA . ILE A 1 214 ? -10.218 2.355 -1.800 1.00 93.75 214 ILE A CA 1
ATOM 1741 C C . ILE A 1 214 ? -10.289 3.822 -1.376 1.00 93.75 214 ILE A C 1
ATOM 1743 O O . ILE A 1 214 ? -10.869 4.123 -0.331 1.00 93.75 214 ILE A O 1
ATOM 1747 N N . LEU A 1 215 ? -9.773 4.753 -2.181 1.00 94.38 215 LEU A N 1
ATOM 1748 C CA . LEU A 1 215 ? -9.912 6.182 -1.899 1.00 94.38 215 LEU A CA 1
ATOM 1749 C C . LEU A 1 215 ? -11.381 6.613 -1.875 1.00 94.38 215 LEU A C 1
ATOM 1751 O O . LEU A 1 215 ? -11.786 7.317 -0.951 1.00 94.38 215 LEU A O 1
ATOM 1755 N N . ILE A 1 216 ? -12.193 6.156 -2.832 1.00 93.62 216 ILE A N 1
ATOM 1756 C CA . ILE A 1 216 ? -13.635 6.435 -2.864 1.00 93.62 216 ILE A CA 1
ATOM 1757 C C . ILE A 1 216 ? -14.323 5.863 -1.620 1.00 93.62 216 ILE A C 1
ATOM 1759 O O . ILE A 1 216 ? -15.121 6.558 -0.993 1.00 93.62 216 ILE A O 1
ATOM 1763 N N . LEU A 1 217 ? -13.993 4.637 -1.211 1.00 92.44 217 LEU A N 1
ATOM 1764 C CA . LEU A 1 217 ? -14.563 4.020 -0.011 1.00 92.44 217 LEU A CA 1
ATOM 1765 C C . LEU A 1 217 ? -14.177 4.775 1.270 1.00 92.44 217 LEU A C 1
ATOM 1767 O O . LEU A 1 217 ? -15.017 4.948 2.152 1.00 92.44 217 LEU A O 1
ATOM 1771 N N . LEU A 1 218 ? -12.935 5.260 1.378 1.00 91.81 218 LEU A N 1
ATOM 1772 C CA . LEU A 1 218 ? -12.437 5.964 2.566 1.00 91.81 218 LEU A CA 1
ATOM 1773 C C . LEU A 1 218 ? -12.887 7.432 2.648 1.00 91.81 218 LEU A C 1
ATOM 1775 O O . LEU A 1 218 ? -13.195 7.923 3.739 1.00 91.81 218 LEU A O 1
ATOM 1779 N N . LEU A 1 219 ? -12.893 8.145 1.521 1.00 90.62 219 LEU A N 1
ATOM 1780 C CA . LEU A 1 219 ? -13.200 9.578 1.443 1.00 90.62 219 LEU A CA 1
ATOM 1781 C C . LEU A 1 219 ? -14.679 9.845 1.169 1.00 90.62 219 LEU A C 1
ATOM 1783 O O . LEU A 1 219 ? -15.225 10.820 1.684 1.00 90.62 219 LEU A O 1
ATOM 1787 N N . GLY A 1 220 ? -15.336 8.981 0.393 1.00 86.31 220 GLY A N 1
ATOM 1788 C CA . GLY A 1 220 ? -16.721 9.141 -0.049 1.00 86.31 220 GLY A CA 1
ATOM 1789 C C . GLY A 1 220 ? -17.698 9.396 1.100 1.00 86.31 220 GLY A C 1
ATOM 1790 O O . GLY A 1 220 ? -18.401 10.410 1.063 1.00 86.31 220 GLY A O 1
ATOM 1791 N N . PRO A 1 221 ? -17.703 8.575 2.170 1.00 85.69 221 PRO A N 1
ATOM 1792 C CA . PRO A 1 221 ? -18.550 8.828 3.330 1.00 85.69 221 PRO A CA 1
ATOM 1793 C C . PRO A 1 221 ? -18.262 10.195 3.962 1.00 85.69 221 PRO A C 1
ATOM 1795 O O . PRO A 1 221 ? -19.185 10.948 4.260 1.00 85.69 221 PRO A O 1
ATOM 1798 N N . LYS A 1 222 ? -16.985 10.566 4.114 1.00 85.38 222 LYS A N 1
ATOM 1799 C CA . LYS A 1 222 ? -16.574 11.812 4.784 1.00 85.38 222 LYS A CA 1
ATOM 1800 C C . LYS A 1 222 ? -17.017 13.057 4.022 1.00 85.38 222 LYS A C 1
ATOM 1802 O O . LYS A 1 222 ? -17.541 13.987 4.630 1.00 85.38 222 LYS A O 1
ATOM 1807 N N . ILE A 1 223 ? -16.849 13.051 2.702 1.00 84.69 223 ILE A N 1
ATOM 1808 C CA . ILE A 1 223 ? -17.241 14.163 1.828 1.00 84.69 223 ILE A CA 1
ATOM 1809 C C . ILE A 1 223 ? -18.769 14.281 1.775 1.00 84.69 223 ILE A C 1
ATOM 1811 O O . ILE A 1 223 ? -19.315 15.378 1.881 1.00 84.69 223 ILE A O 1
ATOM 1815 N N . TRP A 1 224 ? -19.480 13.153 1.689 1.00 83.00 224 TRP A N 1
ATOM 1816 C CA . TRP A 1 224 ? -20.942 13.146 1.671 1.00 83.00 224 TRP A CA 1
ATOM 1817 C C . TRP A 1 224 ? -21.553 13.684 2.971 1.00 83.00 224 TRP A C 1
ATOM 1819 O O . TRP A 1 224 ? -22.498 14.473 2.931 1.00 83.00 224 TRP A O 1
ATOM 1829 N N . TYR A 1 225 ? -20.995 13.308 4.128 1.00 79.38 225 TYR A N 1
ATOM 1830 C CA . TYR A 1 225 ? -21.438 13.834 5.422 1.00 79.38 225 TYR A CA 1
ATOM 1831 C C . TYR A 1 225 ? -21.121 15.321 5.600 1.00 79.38 225 TYR A C 1
ATOM 1833 O O . TYR A 1 225 ? -21.897 16.018 6.250 1.00 79.38 225 TYR A O 1
ATOM 1841 N N . HIS A 1 226 ? -20.024 15.817 5.021 1.00 79.00 226 HIS A N 1
ATOM 1842 C CA . HIS A 1 226 ? -19.691 17.241 5.048 1.00 79.00 226 HIS A CA 1
ATOM 1843 C C . HIS A 1 226 ? -20.655 18.081 4.194 1.00 79.00 226 HIS A C 1
ATOM 1845 O O . HIS A 1 226 ? -21.082 19.150 4.622 1.00 79.00 226 HIS A O 1
ATOM 1851 N N . ASN A 1 227 ? -21.048 17.570 3.023 1.00 77.31 227 ASN A N 1
ATOM 1852 C CA . ASN A 1 227 ? -21.932 18.271 2.086 1.00 77.31 227 ASN A CA 1
ATOM 1853 C C . ASN A 1 227 ? -23.430 18.133 2.420 1.00 77.31 227 ASN A C 1
ATOM 1855 O O . ASN A 1 227 ? -24.264 18.818 1.828 1.00 77.31 227 ASN A O 1
ATOM 1859 N N . ARG A 1 228 ? -23.805 17.259 3.363 1.00 73.75 228 ARG A N 1
ATOM 1860 C CA . ARG A 1 228 ? -25.173 17.194 3.894 1.00 73.75 228 ARG A CA 1
ATOM 1861 C C . ARG A 1 228 ? -25.395 18.361 4.872 1.00 73.75 228 ARG A C 1
ATOM 1863 O O . ARG A 1 228 ? -24.666 18.458 5.860 1.00 73.75 228 ARG A O 1
ATOM 1870 N N . PRO A 1 229 ? -26.431 19.204 4.691 1.00 54.75 229 PRO A N 1
ATOM 1871 C CA . PRO A 1 229 ? -26.830 20.147 5.733 1.00 54.75 229 PRO A CA 1
ATOM 1872 C C . PRO A 1 229 ? -27.161 19.370 7.013 1.00 54.75 229 PRO A C 1
ATOM 1874 O O . PRO A 1 229 ? -27.696 18.260 6.938 1.00 54.75 229 PRO A O 1
ATOM 1877 N N . GLN A 1 230 ? -26.825 19.933 8.180 1.00 53.72 230 GLN A N 1
ATOM 1878 C CA . GLN A 1 230 ? -27.091 19.319 9.485 1.00 53.72 230 GLN A CA 1
ATOM 1879 C C . GLN A 1 230 ? -28.601 19.128 9.676 1.00 53.72 230 GLN A C 1
ATOM 1881 O O . GLN A 1 230 ? -29.279 19.961 10.269 1.00 53.72 230 GLN A O 1
ATOM 1886 N N . THR A 1 231 ? -29.154 18.017 9.191 1.00 46.66 231 THR A N 1
ATOM 1887 C CA . THR A 1 231 ? -30.482 17.596 9.616 1.00 46.66 231 THR A CA 1
ATOM 1888 C C . THR A 1 231 ? -30.325 17.184 11.067 1.00 46.66 231 THR A C 1
ATOM 1890 O O . THR A 1 231 ? -29.555 16.266 11.363 1.00 46.66 231 THR A O 1
ATOM 1893 N N . THR A 1 232 ? -31.017 17.887 11.951 1.00 42.50 232 THR A N 1
ATOM 1894 C CA . THR A 1 232 ? -31.135 17.675 13.394 1.00 42.50 232 THR A CA 1
ATOM 1895 C C . THR A 1 232 ? -31.711 16.292 13.716 1.00 42.50 232 THR A C 1
ATOM 1897 O O . THR A 1 232 ? -32.779 16.145 14.297 1.00 42.50 232 THR A O 1
ATOM 1900 N N . LYS A 1 233 ? -30.998 15.222 13.367 1.00 39.97 233 LYS A N 1
ATOM 1901 C CA . LYS A 1 233 ? -31.218 13.914 13.966 1.00 39.97 233 LYS A CA 1
ATOM 1902 C C . LYS A 1 233 ? -30.405 13.893 15.244 1.00 39.97 233 LYS A C 1
ATOM 1904 O O . LYS A 1 233 ? -29.194 13.691 15.221 1.00 39.97 233 LYS A O 1
ATOM 1909 N N . SER A 1 234 ? -31.110 14.154 16.341 1.00 38.69 234 SER A N 1
ATOM 1910 C CA . SER A 1 234 ? -30.695 13.878 17.712 1.00 38.69 234 SER A CA 1
ATOM 1911 C C . SER A 1 234 ? -30.205 12.428 17.810 1.00 38.69 234 SER A C 1
ATOM 1913 O O . SER A 1 234 ? -30.972 11.507 18.073 1.00 38.69 234 SER A O 1
ATOM 1915 N N . LYS A 1 235 ? -28.923 12.202 17.520 1.00 40.12 235 LYS A N 1
ATOM 1916 C CA . LYS A 1 235 ? -28.199 11.027 17.986 1.00 40.12 235 LYS A CA 1
ATOM 1917 C C . LYS A 1 235 ? -27.487 11.463 19.251 1.00 40.12 235 LYS A C 1
ATOM 1919 O O . LYS A 1 235 ? -26.706 12.414 19.248 1.00 40.12 235 LYS A O 1
ATOM 1924 N N . SER A 1 236 ? -27.849 10.808 20.346 1.00 34.22 236 SER A N 1
ATOM 1925 C CA . SER A 1 236 ? -27.263 10.998 21.661 1.00 34.22 236 SER A CA 1
ATOM 1926 C C . SER A 1 236 ? -25.741 11.077 21.565 1.00 34.22 236 SER A C 1
ATOM 1928 O O . SER A 1 236 ? -25.096 10.165 21.052 1.00 34.22 236 SER A O 1
ATOM 1930 N N . ARG A 1 237 ? -25.194 12.176 22.085 1.00 44.31 237 ARG A N 1
ATOM 1931 C CA . ARG A 1 237 ? -23.771 12.386 22.350 1.00 44.31 237 ARG A CA 1
ATOM 1932 C C . ARG A 1 237 ? -23.175 11.170 23.058 1.00 44.31 237 ARG A C 1
ATOM 1934 O O . ARG A 1 237 ? -23.360 11.036 24.259 1.00 44.31 237 ARG A O 1
ATOM 1941 N N . TYR A 1 238 ? -22.401 10.372 22.333 1.00 38.38 238 TYR A N 1
ATOM 1942 C CA . TYR A 1 238 ? -21.265 9.645 22.885 1.00 38.38 238 TYR A CA 1
ATOM 1943 C C . TYR A 1 238 ? -20.126 9.677 21.859 1.00 38.38 238 TYR A C 1
ATOM 1945 O O . TYR A 1 238 ? -20.129 8.956 20.875 1.00 38.38 238 TYR A O 1
ATOM 1953 N N . PHE A 1 239 ? -19.183 10.581 22.131 1.00 45.41 239 PHE A N 1
ATOM 1954 C CA . PHE A 1 239 ? -17.754 10.451 21.853 1.00 45.41 239 PHE A CA 1
ATOM 1955 C C . PHE A 1 239 ? -17.286 10.275 20.394 1.00 45.41 239 PHE A C 1
ATOM 1957 O O . PHE A 1 239 ? -16.912 9.185 19.985 1.00 45.41 239 PHE A O 1
ATOM 1964 N N . SER A 1 240 ? -17.129 11.392 19.674 1.00 33.78 240 SER A N 1
ATOM 1965 C CA . SER A 1 240 ? -15.974 11.587 18.779 1.00 33.78 240 SER A CA 1
ATOM 1966 C C . SER A 1 240 ? -15.872 13.043 18.313 1.00 33.78 240 SER A C 1
ATOM 1968 O O . SER A 1 240 ? -16.750 13.546 17.616 1.00 33.78 240 SER A O 1
ATOM 1970 N N . SER A 1 241 ? -14.788 13.696 18.736 1.00 43.78 241 SER A N 1
ATOM 1971 C CA . SER A 1 241 ? -14.080 14.809 18.090 1.00 43.78 241 SER A CA 1
ATOM 1972 C C . SER A 1 241 ? -14.895 15.759 17.193 1.00 43.78 241 SER A C 1
ATOM 1974 O O . SER A 1 241 ? -15.026 15.567 15.985 1.00 43.78 241 SER A O 1
ATOM 1976 N N . ARG A 1 242 ? -15.362 16.865 17.783 1.00 34.34 242 ARG A N 1
ATOM 1977 C CA . ARG A 1 242 ? -15.632 18.113 17.057 1.00 34.34 242 ARG A CA 1
ATOM 1978 C C . ARG A 1 242 ? -14.869 19.227 17.763 1.00 34.34 242 ARG A C 1
ATOM 1980 O O . ARG A 1 242 ? -15.384 19.884 18.660 1.00 34.34 242 ARG A O 1
ATOM 1987 N N . GLN A 1 243 ? -13.609 19.391 17.376 1.00 39.00 243 GLN A N 1
ATOM 1988 C CA . GLN A 1 243 ? -12.640 20.296 17.997 1.00 39.00 243 GLN A CA 1
ATOM 1989 C C . GLN A 1 243 ? -12.838 21.774 17.631 1.00 39.00 243 GLN A C 1
ATOM 1991 O O . GLN A 1 243 ? -11.878 22.524 17.566 1.00 39.00 243 GLN A O 1
ATOM 1996 N N . ASN A 1 244 ? -14.070 22.232 17.407 1.00 38.22 244 ASN A N 1
ATOM 1997 C CA . ASN A 1 244 ? -14.313 23.658 17.227 1.00 38.22 244 ASN A CA 1
ATOM 1998 C C . ASN A 1 244 ? -15.611 24.072 17.920 1.00 38.22 244 ASN A C 1
ATOM 2000 O O . ASN A 1 244 ? -16.703 23.695 17.495 1.00 38.22 244 ASN A O 1
ATOM 2004 N N . ARG A 1 245 ? -15.434 24.875 18.980 1.00 41.38 245 ARG A N 1
ATOM 2005 C CA . ARG A 1 245 ? -16.446 25.513 19.844 1.00 41.38 245 ARG A CA 1
ATOM 2006 C C . ARG A 1 245 ? -17.203 24.580 20.785 1.00 41.38 245 ARG A C 1
ATOM 2008 O O . ARG A 1 245 ? -18.428 24.521 20.788 1.00 41.38 245 ARG A O 1
ATOM 2015 N N . VAL A 1 246 ? -16.452 23.885 21.627 1.00 48.22 246 VAL A N 1
ATOM 2016 C CA . VAL A 1 246 ? -16.993 23.269 22.838 1.00 48.22 246 VAL A CA 1
ATOM 2017 C C . VAL A 1 246 ? -16.650 24.195 24.014 1.00 48.22 246 VAL A C 1
ATOM 2019 O O . VAL A 1 246 ? -15.465 24.504 24.155 1.00 48.22 246 VAL A O 1
ATOM 2022 N N . PRO A 1 247 ? -17.635 24.657 24.815 1.00 54.38 247 PRO A N 1
ATOM 2023 C CA . PRO A 1 247 ? -17.381 25.457 26.014 1.00 54.38 247 PRO A CA 1
ATOM 2024 C C . PRO A 1 247 ? -16.347 24.767 26.904 1.00 54.38 247 PRO A C 1
ATOM 2026 O O . PRO A 1 247 ? -16.406 23.548 27.076 1.00 54.38 247 PRO A O 1
ATOM 2029 N N . GLU A 1 248 ? -15.401 25.524 27.450 1.00 52.38 248 GLU A N 1
ATOM 2030 C CA . GLU A 1 248 ? -14.263 25.011 28.230 1.00 52.38 248 GLU A CA 1
ATOM 2031 C C . GLU A 1 248 ? -14.691 24.131 29.415 1.00 52.38 248 GLU A C 1
ATOM 2033 O O . GLU A 1 248 ? -14.071 23.107 29.697 1.00 52.38 248 GLU A O 1
ATOM 2038 N N . VAL A 1 249 ? -15.858 24.422 29.990 1.00 55.03 249 VAL A N 1
ATOM 2039 C CA . VAL A 1 249 ? -16.526 23.620 31.027 1.00 55.03 249 VAL A CA 1
ATOM 2040 C C . VAL A 1 249 ? -16.793 22.177 30.570 1.00 55.03 249 VAL A C 1
ATOM 2042 O O . VAL A 1 249 ? -16.625 21.219 31.326 1.00 55.03 249 VAL A O 1
ATOM 2045 N N . LEU A 1 250 ? -17.148 21.974 29.299 1.00 55.62 250 LEU A N 1
ATOM 2046 C CA . LEU A 1 250 ? -17.374 20.639 28.746 1.00 55.62 250 LEU A CA 1
ATOM 2047 C C . LEU A 1 250 ? -16.048 19.922 28.429 1.00 55.62 250 LEU A C 1
ATOM 2049 O O . LEU A 1 250 ? -16.018 18.689 28.433 1.00 55.62 250 LEU A O 1
ATOM 2053 N N . LYS A 1 251 ? -14.949 20.666 28.215 1.00 54.69 251 LYS A N 1
ATOM 2054 C CA . LYS A 1 251 ? -13.595 20.092 28.139 1.00 54.69 251 LYS A CA 1
ATOM 2055 C C . LYS A 1 251 ? -13.142 19.592 29.511 1.00 54.69 251 LYS A C 1
ATOM 2057 O O . LYS A 1 251 ? -12.679 18.458 29.589 1.00 54.69 251 LYS A O 1
ATOM 2062 N N . LEU A 1 252 ? -13.380 20.354 30.582 1.00 54.12 252 LEU A N 1
ATOM 2063 C CA . LEU A 1 252 ? -13.128 19.927 31.966 1.00 54.12 252 LEU A CA 1
ATOM 2064 C C . LEU A 1 252 ? -13.944 18.672 32.320 1.00 54.12 252 LEU A C 1
ATOM 2066 O O . LEU A 1 252 ? -13.404 17.677 32.800 1.00 54.12 252 LEU A O 1
ATOM 2070 N N . HIS A 1 253 ? -15.235 18.667 31.981 1.00 56.84 253 HIS A N 1
ATOM 2071 C CA . HIS A 1 253 ? -16.102 17.499 32.147 1.00 56.84 253 HIS A CA 1
ATOM 2072 C C . HIS A 1 253 ? -15.583 16.283 31.354 1.00 56.84 253 HIS A C 1
ATOM 2074 O O . HIS A 1 253 ? -15.621 15.156 31.845 1.00 56.84 253 HIS A O 1
ATOM 2080 N N . SER A 1 254 ? -15.058 16.491 30.140 1.00 53.25 254 SER A N 1
ATOM 2081 C CA . SER A 1 254 ? -14.448 15.415 29.350 1.00 53.25 254 SER A CA 1
ATOM 2082 C C . SER A 1 254 ? -13.116 14.922 29.922 1.00 53.25 254 SER A C 1
ATOM 2084 O O . SER A 1 254 ? -12.889 13.720 29.895 1.00 53.25 254 SER A O 1
ATOM 2086 N N . ALA A 1 255 ? -12.299 15.807 30.502 1.00 56.28 255 ALA A N 1
ATOM 2087 C CA . ALA A 1 255 ? -11.011 15.503 31.128 1.00 56.28 255 ALA A CA 1
ATOM 2088 C C . ALA A 1 255 ? -11.156 14.644 32.393 1.00 56.28 255 ALA A C 1
ATOM 2090 O O . ALA A 1 255 ? -10.416 13.682 32.598 1.00 56.28 255 ALA A O 1
ATOM 2091 N N . ILE A 1 256 ? -12.148 14.975 33.225 1.00 54.41 256 ILE A N 1
ATOM 2092 C CA . ILE A 1 256 ? -12.440 14.271 34.482 1.00 54.41 256 ILE A CA 1
ATOM 2093 C C . ILE A 1 256 ? -13.026 12.879 34.202 1.00 54.41 256 ILE A C 1
ATOM 2095 O O . ILE A 1 256 ? -12.736 11.925 34.920 1.00 54.41 256 ILE A O 1
ATOM 2099 N N . LEU A 1 257 ? -13.820 12.736 33.136 1.00 55.50 257 LEU A N 1
ATOM 2100 C CA . LEU A 1 257 ? -14.385 11.449 32.715 1.00 55.50 257 LEU A CA 1
ATOM 2101 C C . LEU A 1 257 ? -13.417 10.590 31.884 1.00 55.50 257 LEU A C 1
ATOM 2103 O O . LEU A 1 257 ? -13.651 9.386 31.764 1.00 55.50 257 LEU A O 1
ATOM 2107 N N . SER A 1 258 ? -12.360 11.171 31.305 1.00 52.88 258 SER A N 1
ATOM 2108 C CA . SER A 1 258 ? -11.412 10.470 30.425 1.00 52.88 258 SER A CA 1
ATOM 2109 C C . SER A 1 258 ? -10.159 9.931 31.121 1.00 52.88 258 SER A C 1
ATOM 2111 O O . SER A 1 258 ? -9.268 9.441 30.435 1.00 52.88 258 SER A O 1
ATOM 2113 N N . ASN A 1 259 ? -10.083 9.949 32.458 1.00 46.28 259 ASN A N 1
ATOM 2114 C CA . ASN A 1 259 ? -8.912 9.471 33.208 1.00 46.28 259 ASN A CA 1
ATOM 2115 C C . ASN A 1 259 ? -7.581 10.088 32.709 1.00 46.28 259 ASN A C 1
ATOM 2117 O O . ASN A 1 259 ? -6.599 9.373 32.519 1.00 46.28 259 ASN A O 1
ATOM 2121 N N . GLY A 1 260 ? -7.541 11.413 32.513 1.00 48.75 260 GLY A N 1
ATOM 2122 C CA . GLY A 1 260 ? -6.283 12.145 32.295 1.00 48.75 260 GLY A CA 1
ATOM 2123 C C . GLY A 1 260 ? -5.834 12.312 30.839 1.00 48.75 260 GLY A C 1
ATOM 2124 O O . GLY A 1 260 ? -4.651 12.517 30.592 1.00 48.75 260 GLY A O 1
ATOM 2125 N N . GLU A 1 261 ? -6.745 12.255 29.862 1.00 46.03 261 GLU A N 1
ATOM 2126 C CA . GLU A 1 261 ? -6.412 12.528 28.448 1.00 46.03 261 GLU A CA 1
ATOM 2127 C C . GLU A 1 261 ? -6.311 14.034 28.115 1.00 46.03 261 GLU A C 1
ATOM 2129 O O . GLU A 1 261 ? -5.982 14.403 26.991 1.00 46.03 261 GLU A O 1
ATOM 2134 N N . VAL A 1 262 ? -6.570 14.923 29.075 1.00 51.22 262 VAL A N 1
ATOM 2135 C CA . VAL A 1 262 ? -6.447 16.373 28.880 1.00 51.22 262 VAL A CA 1
ATOM 2136 C C . VAL A 1 262 ? -5.376 16.896 29.820 1.00 51.22 262 VAL A C 1
ATOM 2138 O O . VAL A 1 262 ? -5.446 16.656 31.026 1.00 51.22 262 VAL A O 1
ATOM 2141 N N . ASP A 1 263 ? -4.391 17.588 29.255 1.00 44.28 263 ASP A N 1
ATOM 2142 C CA . ASP A 1 263 ? -3.344 18.260 30.011 1.00 44.28 263 ASP A CA 1
ATOM 2143 C C . ASP A 1 263 ? -4.002 19.347 30.876 1.00 44.28 263 ASP A C 1
ATOM 2145 O O . ASP A 1 263 ? -4.505 20.354 30.376 1.00 44.28 263 ASP A O 1
ATOM 2149 N N . ILE A 1 264 ? -4.097 19.098 32.185 1.00 52.12 264 ILE A N 1
ATOM 2150 C CA . ILE A 1 264 ? -4.816 19.959 33.142 1.00 52.12 264 ILE A CA 1
ATOM 2151 C C . ILE A 1 264 ? -4.161 21.353 33.211 1.00 52.12 264 ILE A C 1
ATOM 2153 O O . ILE A 1 264 ? -4.809 22.319 33.607 1.00 52.12 264 ILE A O 1
ATOM 2157 N N . GLY A 1 265 ? -2.903 21.472 32.769 1.00 54.06 265 GLY A N 1
ATOM 2158 C CA . GLY A 1 265 ? -2.161 22.729 32.702 1.00 54.06 265 GLY A CA 1
ATOM 2159 C C . GLY A 1 265 ? -2.642 23.722 31.637 1.00 54.06 265 GLY A C 1
ATOM 2160 O O . GLY A 1 265 ? -2.304 24.895 31.739 1.00 54.06 265 GLY A O 1
ATOM 2161 N N . GLU A 1 266 ? -3.438 23.301 30.646 1.00 51.88 266 GLU A N 1
ATOM 2162 C CA . GLU A 1 266 ? -3.960 24.198 29.595 1.00 51.88 266 GLU A CA 1
ATOM 2163 C C . GLU A 1 266 ? -5.315 24.837 29.947 1.00 51.88 266 GLU A C 1
ATOM 2165 O O . GLU A 1 266 ? -5.873 25.597 29.156 1.00 51.88 266 GLU A O 1
ATOM 2170 N N . ILE A 1 267 ? -5.871 24.530 31.121 1.00 56.44 267 ILE A N 1
ATOM 2171 C CA . ILE A 1 267 ? -7.176 25.034 31.549 1.00 56.44 267 ILE A CA 1
ATOM 2172 C C . ILE A 1 267 ? -6.940 26.290 32.390 1.00 56.44 267 ILE A C 1
ATOM 2174 O O . ILE A 1 267 ? -6.508 26.195 33.540 1.00 56.44 267 ILE A O 1
ATOM 2178 N N . ASN A 1 268 ? -7.223 27.468 31.826 1.00 52.75 268 ASN A N 1
ATOM 2179 C CA . ASN A 1 268 ? -7.171 28.734 32.561 1.00 52.75 268 ASN A CA 1
ATOM 2180 C C . ASN A 1 268 ? -8.295 28.771 33.605 1.00 52.75 268 ASN A C 1
ATOM 2182 O O . ASN A 1 268 ? -9.400 29.247 33.365 1.00 52.75 268 ASN A O 1
ATOM 2186 N N . LEU A 1 269 ? -8.007 28.233 34.791 1.00 54.84 269 LEU A N 1
ATOM 2187 C CA . LEU A 1 269 ? -8.955 28.141 35.901 1.00 54.84 269 LEU A CA 1
ATOM 2188 C C . LEU A 1 269 ? -9.420 29.524 36.396 1.00 54.84 269 LEU A C 1
ATOM 2190 O O . LEU A 1 269 ? -10.471 29.628 37.021 1.00 54.84 269 LEU A O 1
ATOM 2194 N N . SER A 1 270 ? -8.645 30.573 36.109 1.00 61.25 270 SER A N 1
ATOM 2195 C CA . SER A 1 270 ? -8.930 31.969 36.452 1.00 61.25 270 SER A CA 1
ATOM 2196 C C . SER A 1 270 ? -10.000 32.634 35.581 1.00 61.25 270 SER A C 1
ATOM 2198 O O . SER A 1 270 ? -10.561 33.633 36.018 1.00 61.25 270 SER A O 1
ATOM 2200 N N . ASP A 1 271 ? -10.308 32.091 34.397 1.00 60.88 271 ASP A N 1
ATOM 2201 C CA . ASP A 1 271 ? -11.336 32.632 33.486 1.00 60.88 271 ASP A CA 1
ATOM 2202 C C . ASP A 1 271 ? -12.724 31.995 33.694 1.00 60.88 271 ASP A C 1
ATOM 2204 O O . ASP A 1 271 ? -13.690 32.346 33.014 1.00 60.88 271 ASP A O 1
ATOM 2208 N N . MET A 1 272 ? -12.850 31.044 34.626 1.00 60.34 272 MET A N 1
ATOM 2209 C CA . MET A 1 272 ? -14.080 30.279 34.833 1.00 60.34 272 MET A CA 1
ATOM 2210 C C . MET A 1 272 ? -14.906 30.860 35.990 1.00 60.34 272 MET A C 1
ATOM 2212 O O . MET A 1 272 ? -14.381 31.109 37.075 1.00 60.34 272 MET A O 1
ATOM 2216 N N . ASP A 1 273 ? -16.209 31.056 35.768 1.00 75.50 273 ASP A N 1
ATOM 2217 C CA . ASP A 1 273 ? -17.125 31.591 36.781 1.00 75.50 273 ASP A CA 1
ATOM 2218 C C . ASP A 1 273 ? -17.164 30.654 38.014 1.00 75.50 273 ASP A C 1
ATOM 2220 O O . ASP A 1 273 ? -17.393 29.443 37.866 1.00 75.50 273 ASP A O 1
ATOM 2224 N N . PRO A 1 274 ? -16.934 31.157 39.246 1.00 72.00 274 PRO A N 1
ATOM 2225 C CA . PRO A 1 274 ? -16.975 30.347 40.465 1.00 72.00 274 PRO A CA 1
ATOM 2226 C C . PRO A 1 274 ? -18.293 29.583 40.671 1.00 72.00 274 PRO A C 1
ATOM 2228 O O . PRO A 1 274 ? -18.289 28.529 41.320 1.00 72.00 274 PRO A O 1
ATOM 2231 N N . GLU A 1 275 ? -19.415 30.063 40.130 1.00 72.62 275 GLU A N 1
ATOM 2232 C CA . GLU A 1 275 ? -20.698 29.354 40.221 1.00 72.62 275 GLU A CA 1
ATOM 2233 C C . GLU A 1 275 ? -20.770 28.130 39.298 1.00 72.62 275 GLU A C 1
ATOM 2235 O O . GLU A 1 275 ? -21.280 27.077 39.705 1.00 72.62 275 GLU A O 1
ATOM 2240 N N . ASP A 1 276 ? -20.165 28.202 38.112 1.00 73.81 276 ASP A N 1
ATOM 2241 C CA . ASP A 1 276 ? -20.081 27.066 37.193 1.00 73.81 276 ASP A CA 1
ATOM 2242 C C . ASP A 1 276 ? -19.234 25.942 37.801 1.00 73.81 276 ASP A C 1
ATOM 2244 O O . ASP A 1 276 ? -19.650 24.778 37.800 1.00 73.81 276 ASP A O 1
ATOM 2248 N N . ILE A 1 277 ? -18.111 26.296 38.439 1.00 74.50 277 ILE A N 1
ATOM 2249 C CA . ILE A 1 277 ? -17.259 25.351 39.178 1.00 74.50 277 ILE A CA 1
ATOM 2250 C C . ILE A 1 277 ? -18.055 24.669 40.296 1.00 74.50 277 ILE A C 1
ATOM 2252 O O . ILE A 1 277 ? -18.026 23.442 40.424 1.00 74.50 277 ILE A O 1
ATOM 2256 N N . ARG A 1 278 ? -18.797 25.436 41.105 1.00 78.19 278 ARG A N 1
ATOM 2257 C CA . ARG A 1 278 ? -19.624 24.887 42.194 1.00 78.19 278 ARG A CA 1
ATOM 2258 C C . ARG A 1 278 ? -20.721 23.963 41.675 1.00 78.19 278 ARG A C 1
ATOM 2260 O O . ARG A 1 278 ? -21.011 22.946 42.314 1.00 78.19 278 ARG A O 1
ATOM 2267 N N . SER A 1 279 ? -21.334 24.300 40.543 1.00 76.12 279 SER A N 1
ATOM 2268 C CA . SER A 1 279 ? -22.406 23.504 39.945 1.00 76.12 279 SER A CA 1
ATOM 2269 C C . SER A 1 279 ? -21.896 22.148 39.441 1.00 76.12 279 SER A C 1
ATOM 2271 O O . SER A 1 279 ? -22.485 21.109 39.764 1.00 76.12 279 SER A O 1
ATOM 2273 N N . GLU A 1 280 ? -20.750 22.131 38.758 1.00 74.94 280 GLU A N 1
ATOM 2274 C CA . GLU A 1 280 ? -20.116 20.906 38.273 1.00 74.94 280 GLU A CA 1
ATOM 2275 C C . GLU A 1 280 ? -19.561 20.075 39.434 1.00 74.94 280 GLU A C 1
ATOM 2277 O O . GLU A 1 280 ? -19.757 18.860 39.470 1.00 74.94 280 GLU A O 1
ATOM 2282 N N . LEU A 1 281 ? -18.993 20.709 40.466 1.00 77.56 281 LEU A N 1
ATOM 2283 C CA . LEU A 1 281 ? -18.556 20.014 41.677 1.00 77.56 281 LEU A CA 1
ATOM 2284 C C . LEU A 1 281 ? -19.734 19.299 42.361 1.00 77.56 281 LEU A C 1
ATOM 2286 O O . LEU A 1 281 ? -19.657 18.102 42.644 1.00 77.56 281 LEU A O 1
ATOM 2290 N N . ARG A 1 282 ? -20.869 19.986 42.568 1.00 80.62 282 ARG A N 1
ATOM 2291 C CA . ARG A 1 282 ? -22.099 19.372 43.113 1.00 80.62 282 ARG A CA 1
ATOM 2292 C C . ARG A 1 282 ? -22.586 18.218 42.238 1.00 80.62 282 ARG A C 1
ATOM 2294 O O . ARG A 1 282 ? -23.017 17.180 42.749 1.00 80.62 282 ARG A O 1
ATOM 2301 N N . ARG A 1 283 ? -22.508 18.363 40.918 1.00 80.06 283 ARG A N 1
ATOM 2302 C CA . ARG A 1 283 ? -22.898 17.317 39.971 1.00 80.06 283 ARG A CA 1
ATOM 2303 C C . ARG A 1 283 ? -21.986 16.090 40.056 1.00 80.06 283 ARG A C 1
ATOM 2305 O O . ARG A 1 283 ? -22.485 14.967 40.083 1.00 80.06 283 ARG A O 1
ATOM 2312 N N . ILE A 1 284 ? -20.677 16.282 40.179 1.00 78.81 284 ILE A N 1
ATOM 2313 C CA . ILE A 1 284 ? -19.707 15.196 40.365 1.00 78.81 284 ILE A CA 1
ATOM 2314 C C . ILE A 1 284 ? -19.946 14.498 41.706 1.00 78.81 284 ILE A C 1
ATOM 2316 O O . ILE A 1 284 ? -20.059 13.272 41.747 1.00 78.81 284 ILE A O 1
ATOM 2320 N N . TYR A 1 285 ? -20.120 15.252 42.795 1.00 75.94 285 TYR A N 1
ATOM 2321 C CA . TYR A 1 285 ? -20.421 14.682 44.111 1.00 75.94 285 TYR A CA 1
ATOM 2322 C C . TYR A 1 285 ? -21.708 13.850 44.101 1.00 75.94 285 TYR A C 1
ATOM 2324 O O . TYR A 1 285 ? -21.730 12.734 44.624 1.00 75.94 285 TYR A O 1
ATOM 2332 N N . THR A 1 286 ? -22.771 14.333 43.453 1.00 82.94 286 THR A N 1
ATOM 2333 C CA . THR A 1 286 ? -24.029 13.575 43.335 1.00 82.94 286 THR A CA 1
ATOM 2334 C C . THR A 1 286 ? -23.862 12.309 42.497 1.00 82.94 286 THR A C 1
ATOM 2336 O O . THR A 1 286 ? -24.353 11.248 42.891 1.00 82.94 286 THR A O 1
ATOM 2339 N N . GLN A 1 287 ? -23.124 12.362 41.386 1.00 81.62 287 GLN A N 1
ATOM 2340 C CA . GLN A 1 287 ? -22.803 11.176 40.587 1.00 81.62 287 GLN A CA 1
ATOM 2341 C C . GLN A 1 287 ? -21.971 10.161 41.377 1.00 81.62 287 GLN A C 1
ATOM 2343 O O . GLN A 1 287 ? -22.297 8.971 41.371 1.00 81.62 287 GLN A O 1
ATOM 2348 N N . MET A 1 288 ? -20.957 10.618 42.112 1.00 76.69 288 MET A N 1
ATOM 2349 C CA . MET A 1 288 ? -20.111 9.772 42.951 1.00 76.69 288 MET A CA 1
ATOM 2350 C C . MET A 1 288 ? -20.924 9.115 44.071 1.00 76.69 288 MET A C 1
ATOM 2352 O O . MET A 1 288 ? -20.794 7.915 44.320 1.00 76.69 288 MET A O 1
ATOM 2356 N N . GLN A 1 289 ? -21.856 9.851 44.678 1.00 77.81 289 GLN A N 1
ATOM 2357 C CA . GLN A 1 289 ? -22.770 9.314 45.681 1.00 77.81 289 GLN A CA 1
ATOM 2358 C C . GLN A 1 289 ? -23.749 8.293 45.097 1.00 77.81 289 GLN A C 1
ATOM 2360 O O . GLN A 1 289 ? -24.026 7.280 45.740 1.00 77.81 289 GLN A O 1
ATOM 2365 N N . ILE A 1 290 ? -24.253 8.506 43.877 1.00 79.31 290 ILE A N 1
ATOM 2366 C CA . ILE A 1 290 ? -25.101 7.536 43.169 1.00 79.31 290 ILE A CA 1
ATOM 2367 C C . ILE A 1 290 ? -24.308 6.268 42.839 1.00 79.31 290 ILE A C 1
ATOM 2369 O O . ILE A 1 290 ? -24.823 5.167 43.039 1.00 79.31 290 ILE A O 1
ATOM 2373 N N . LEU A 1 291 ? -23.071 6.399 42.357 1.00 80.44 291 LEU A N 1
ATOM 2374 C CA . LEU A 1 291 ? -22.209 5.264 42.033 1.00 80.44 291 LEU A CA 1
ATOM 2375 C C . LEU A 1 291 ? -21.844 4.465 43.283 1.00 80.44 291 LEU A C 1
ATOM 2377 O O . LEU A 1 291 ? -22.061 3.257 43.285 1.00 80.44 291 LEU A O 1
ATOM 2381 N N . ARG A 1 292 ? -21.433 5.126 44.373 1.00 80.25 292 ARG A N 1
ATOM 2382 C CA . ARG A 1 292 ? -21.198 4.492 45.684 1.00 80.25 292 ARG A CA 1
ATOM 2383 C C . ARG A 1 292 ? -22.433 3.736 46.176 1.00 80.25 292 ARG A C 1
ATOM 2385 O O . ARG A 1 292 ? -22.353 2.609 46.649 1.00 80.25 292 ARG A O 1
ATOM 2392 N N . ASN A 1 293 ? -23.607 4.339 46.024 1.00 75.62 293 ASN A N 1
ATOM 2393 C CA . ASN A 1 293 ? -24.879 3.717 46.376 1.00 75.62 293 ASN A CA 1
ATOM 2394 C C . ASN A 1 293 ? -25.234 2.513 45.492 1.00 75.62 293 ASN A C 1
ATOM 2396 O O . ASN A 1 293 ? -25.931 1.603 45.944 1.00 75.62 293 ASN A O 1
ATOM 2400 N N . LYS A 1 294 ? -24.819 2.510 44.225 1.00 77.50 294 LYS A N 1
ATOM 2401 C CA . LYS A 1 294 ? -25.019 1.380 43.313 1.00 77.50 294 LYS A CA 1
ATOM 2402 C C . LYS A 1 294 ? -24.030 0.253 43.598 1.00 77.50 294 LYS A C 1
ATOM 2404 O O . LYS A 1 294 ? -24.456 -0.896 43.596 1.00 77.50 294 LYS A O 1
ATOM 2409 N N . THR A 1 295 ? -22.766 0.561 43.889 1.00 78.31 295 THR A N 1
ATOM 2410 C CA . THR A 1 295 ? -21.751 -0.442 44.247 1.00 78.31 295 THR A CA 1
ATOM 2411 C C . THR A 1 295 ? -22.075 -1.102 45.582 1.00 78.31 295 THR A C 1
ATOM 2413 O O . THR A 1 295 ? -22.156 -2.323 45.632 1.00 78.31 295 THR A O 1
ATOM 2416 N N . MET A 1 296 ? -22.437 -0.330 46.615 1.00 71.88 296 MET A N 1
ATOM 2417 C CA . MET A 1 296 ? -22.882 -0.885 47.905 1.00 71.88 296 MET A CA 1
ATOM 2418 C C . MET A 1 296 ? -24.084 -1.835 47.782 1.00 71.88 296 MET A C 1
ATOM 2420 O O . MET A 1 296 ? -24.223 -2.756 48.577 1.00 71.88 296 MET A O 1
ATOM 2424 N N . ARG A 1 297 ? -24.964 -1.627 46.793 1.00 69.69 297 ARG A N 1
ATOM 2425 C CA . ARG A 1 297 ? -26.130 -2.493 46.535 1.00 69.69 297 ARG A CA 1
ATOM 2426 C C . ARG A 1 297 ? -25.830 -3.699 45.652 1.00 69.69 297 ARG A C 1
ATOM 2428 O O . ARG A 1 297 ? -26.642 -4.620 45.610 1.00 69.69 297 ARG A O 1
ATOM 2435 N N . LYS A 1 298 ? -24.737 -3.668 44.888 1.00 68.25 298 LYS A N 1
ATOM 2436 C CA . LYS A 1 298 ? -24.395 -4.725 43.932 1.00 68.25 298 LYS A CA 1
ATOM 2437 C C . LYS A 1 298 ? -23.912 -5.984 44.652 1.00 68.25 298 LYS A C 1
ATOM 2439 O O . LYS A 1 298 ? -24.320 -7.071 44.260 1.00 68.25 298 LYS A O 1
ATOM 2444 N N . ASP A 1 299 ? -23.163 -5.802 45.739 1.00 58.25 299 ASP A N 1
ATOM 2445 C CA . ASP A 1 299 ? -22.465 -6.888 46.438 1.00 58.25 299 ASP A CA 1
ATOM 2446 C C . ASP A 1 299 ? -23.028 -7.168 47.847 1.00 58.25 299 ASP A C 1
ATOM 2448 O O . ASP A 1 299 ? -22.402 -7.864 48.638 1.00 58.25 299 ASP A O 1
ATOM 2452 N N . ASN A 1 300 ? -24.217 -6.641 48.182 1.00 64.88 300 ASN A N 1
ATOM 2453 C CA . ASN A 1 300 ? -24.802 -6.776 49.519 1.00 64.88 300 ASN A CA 1
ATOM 2454 C C . ASN A 1 300 ? -26.209 -7.417 49.487 1.00 64.88 300 ASN A C 1
ATOM 2456 O O . ASN A 1 300 ? -27.192 -6.730 49.180 1.00 64.88 300 ASN A O 1
ATOM 2460 N N . PRO A 1 301 ? -26.334 -8.721 49.819 1.00 66.31 301 PRO A N 1
ATOM 2461 C CA . PRO A 1 301 ? -27.603 -9.460 49.814 1.00 66.31 301 PRO A CA 1
ATOM 2462 C C . PRO A 1 301 ? -28.671 -8.893 50.761 1.00 66.31 301 PRO A C 1
ATOM 2464 O O . PRO A 1 301 ? -29.863 -9.108 50.543 1.00 66.31 301 PRO A O 1
ATOM 2467 N N . HIS A 1 302 ? -28.264 -8.147 51.794 1.00 63.41 302 HIS A N 1
ATOM 2468 C CA . HIS A 1 302 ? -29.167 -7.584 52.802 1.00 63.41 302 HIS A CA 1
ATOM 2469 C C . HIS A 1 302 ? -29.807 -6.251 52.385 1.00 63.41 302 HIS A C 1
ATOM 2471 O O . HIS A 1 302 ? -30.732 -5.779 53.050 1.00 63.41 302 HIS A O 1
ATOM 2477 N N . ILE A 1 303 ? -29.372 -5.637 51.276 1.00 71.31 303 ILE A N 1
ATOM 2478 C CA . ILE A 1 303 ? -29.960 -4.383 50.793 1.00 71.31 303 ILE A CA 1
ATOM 2479 C C . ILE A 1 303 ? -31.018 -4.679 49.726 1.00 71.31 303 ILE A C 1
ATOM 2481 O O . ILE A 1 303 ? -30.720 -5.017 48.580 1.00 71.31 303 ILE A O 1
ATOM 2485 N N . SER A 1 304 ? -32.290 -4.507 50.094 1.00 62.81 304 SER A N 1
ATOM 2486 C CA . SER A 1 304 ? -33.410 -4.736 49.176 1.00 62.81 304 SER A CA 1
ATOM 2487 C C . SER A 1 304 ? -33.348 -3.798 47.957 1.00 62.81 304 SER A C 1
ATOM 2489 O O . SER A 1 304 ? -33.157 -2.586 48.086 1.00 62.81 304 SER A O 1
ATOM 2491 N N . LYS A 1 305 ? -33.553 -4.350 46.754 1.00 59.59 305 LYS A N 1
ATOM 2492 C CA . LYS A 1 305 ? -33.515 -3.618 45.470 1.00 59.59 305 LYS A CA 1
ATOM 2493 C C . LYS A 1 305 ? -34.765 -2.767 45.197 1.00 59.59 305 LYS A C 1
ATOM 2495 O O . LYS A 1 305 ? -34.884 -2.169 44.129 1.00 59.59 305 LYS A O 1
ATOM 2500 N N . ARG A 1 306 ? -35.725 -2.718 46.125 1.00 56.56 306 ARG A N 1
ATOM 2501 C CA . ARG A 1 306 ? -37.026 -2.081 45.900 1.00 56.56 306 ARG A CA 1
ATOM 2502 C C . ARG A 1 306 ? -36.952 -0.596 46.256 1.00 56.56 306 ARG A C 1
ATOM 2504 O O . ARG A 1 306 ? -36.740 -0.225 47.407 1.00 56.56 306 ARG A O 1
ATOM 2511 N N . ARG A 1 307 ? -37.121 0.265 45.252 1.00 50.03 307 ARG A N 1
ATOM 2512 C CA . ARG A 1 307 ? -37.213 1.719 45.423 1.00 50.03 307 ARG A CA 1
ATOM 2513 C C . ARG A 1 307 ? -38.562 2.027 46.078 1.00 50.03 307 ARG A C 1
ATOM 2515 O O . ARG A 1 307 ? -39.574 1.902 45.408 1.00 50.03 307 ARG A O 1
ATOM 2522 N N . GLY A 1 308 ? -38.566 2.363 47.370 1.00 62.72 308 GLY A N 1
ATOM 2523 C CA . GLY A 1 308 ? -39.748 2.846 48.094 1.00 62.72 308 GLY A CA 1
ATOM 2524 C C . GLY A 1 308 ? -40.936 1.875 48.104 1.00 62.72 308 GLY A C 1
ATOM 2525 O O . GLY A 1 308 ? -41.759 1.858 47.198 1.00 62.72 308 GLY A O 1
ATOM 2526 N N . GLY A 1 309 ? -41.080 1.089 49.166 1.00 43.28 309 GLY A N 1
ATOM 2527 C CA . GLY A 1 309 ? -42.289 0.299 49.373 1.00 43.28 309 GLY A CA 1
ATOM 2528 C C . GLY A 1 309 ? -42.332 -0.240 50.787 1.00 43.28 309 GLY A C 1
ATOM 2529 O O . GLY A 1 309 ? -41.615 -1.190 51.087 1.00 43.28 309 GLY A O 1
ATOM 2530 N N . ARG A 1 310 ? -43.142 0.417 51.627 1.00 45.53 310 ARG A N 1
ATOM 2531 C CA . ARG A 1 310 ? -43.603 0.014 52.966 1.00 45.53 310 ARG A CA 1
ATOM 2532 C C . ARG A 1 310 ? -43.403 -1.484 53.242 1.00 45.53 310 ARG A C 1
ATOM 2534 O O . ARG A 1 310 ? -43.887 -2.321 52.480 1.00 45.53 310 ARG A O 1
ATOM 2541 N N . LYS A 1 311 ? -42.739 -1.804 54.362 1.00 48.41 311 LYS A N 1
ATOM 2542 C CA . LYS A 1 311 ? -42.763 -3.147 54.958 1.00 48.41 311 LYS A CA 1
ATOM 2543 C C . LYS A 1 311 ? -44.220 -3.615 55.010 1.00 48.41 311 LYS A C 1
ATOM 2545 O O . LYS A 1 311 ? -45.046 -2.948 55.630 1.00 48.41 311 LYS A O 1
ATOM 2550 N N . GLY A 1 312 ? -44.525 -4.733 54.353 1.00 43.78 312 GLY A N 1
ATOM 2551 C CA . GLY A 1 312 ? -45.775 -5.443 54.592 1.00 43.78 312 GLY A CA 1
ATOM 2552 C C . GLY A 1 312 ? -45.787 -5.869 56.054 1.00 43.78 312 GLY A C 1
ATOM 2553 O O . GLY A 1 312 ? -44.933 -6.641 56.488 1.00 43.78 312 GLY A O 1
ATOM 2554 N N . THR A 1 313 ? -46.695 -5.282 56.818 1.00 45.00 313 THR A N 1
ATOM 2555 C CA . THR A 1 313 ? -46.981 -5.613 58.209 1.00 45.00 313 THR A CA 1
ATOM 2556 C C . THR A 1 313 ? -47.319 -7.097 58.331 1.00 45.00 313 THR A C 1
ATOM 2558 O O . THR A 1 313 ? -48.201 -7.577 57.630 1.00 45.00 313 THR A O 1
ATOM 2561 N N . HIS A 1 314 ? -46.612 -7.785 59.229 1.00 40.56 314 HIS A N 1
ATOM 2562 C CA . HIS A 1 314 ? -46.949 -9.076 59.836 1.00 40.56 314 HIS A CA 1
ATOM 2563 C C . HIS A 1 314 ? -47.418 -10.211 58.903 1.00 40.56 314 HIS A C 1
ATOM 2565 O O . HIS A 1 314 ? -48.590 -10.322 58.555 1.00 40.56 314 HIS A O 1
ATOM 2571 N N . ARG A 1 315 ? -46.541 -11.202 58.676 1.00 45.72 315 ARG A N 1
ATOM 2572 C CA . ARG A 1 315 ? -47.020 -12.588 58.559 1.00 45.72 315 ARG A CA 1
ATOM 2573 C C . ARG A 1 315 ? -47.558 -12.997 59.931 1.00 45.72 315 ARG A C 1
ATOM 2575 O O . ARG A 1 315 ? -46.781 -13.300 60.830 1.00 45.72 315 ARG A O 1
ATOM 2582 N N . ARG A 1 316 ? -48.878 -12.964 60.097 1.00 47.56 316 ARG A N 1
ATOM 2583 C CA . ARG A 1 316 ? -49.585 -13.577 61.224 1.00 47.56 316 ARG A CA 1
ATOM 2584 C C . ARG A 1 316 ? -50.492 -14.667 60.665 1.00 47.56 316 ARG A C 1
ATOM 2586 O O . ARG A 1 316 ? -51.600 -14.372 60.259 1.00 47.56 316 ARG A O 1
ATOM 2593 N N . PHE A 1 317 ? -49.991 -15.897 60.625 1.00 37.94 317 PHE A N 1
ATOM 2594 C CA . PHE A 1 317 ? -50.739 -17.148 60.436 1.00 37.94 317 PHE A CA 1
ATOM 2595 C C . PHE A 1 317 ? -49.805 -18.263 60.927 1.00 37.94 317 PHE A C 1
ATOM 2597 O O . PHE A 1 317 ? -48.653 -18.274 60.514 1.00 37.94 317 PHE A O 1
ATOM 2604 N N . SER A 1 318 ? -50.142 -19.223 61.780 1.00 46.41 318 SER A N 1
ATOM 2605 C CA . SER A 1 318 ? -51.243 -19.498 62.704 1.00 46.41 318 SER A CA 1
ATOM 2606 C C . SER A 1 318 ? -50.628 -20.515 63.685 1.00 46.41 318 SER A C 1
ATOM 2608 O O . SER A 1 318 ? -49.991 -21.467 63.236 1.00 46.41 318 SER A O 1
ATOM 2610 N N . LEU A 1 319 ? -50.730 -20.298 64.999 1.00 41.75 319 LEU A N 1
ATOM 2611 C CA . LEU A 1 319 ? -50.377 -21.326 65.982 1.00 41.75 319 LEU A CA 1
ATOM 2612 C C . LEU A 1 319 ? -51.496 -22.373 65.971 1.00 41.75 319 LEU A C 1
ATOM 2614 O O . LEU A 1 319 ? -52.593 -22.092 66.449 1.00 41.75 319 LEU A O 1
ATOM 2618 N N . GLN A 1 320 ? -51.230 -23.562 65.434 1.00 41.38 320 GLN A N 1
ATOM 2619 C CA . GLN A 1 320 ? -52.037 -24.739 65.749 1.00 41.38 320 GLN A CA 1
ATOM 2620 C C . GLN A 1 320 ? -51.452 -25.411 66.998 1.00 41.38 320 GLN A C 1
ATOM 2622 O O . GLN A 1 320 ? -50.252 -25.693 67.013 1.00 41.38 320 GLN A O 1
ATOM 2627 N N . PRO A 1 321 ? -52.255 -25.685 68.039 1.00 43.41 321 PRO A N 1
ATOM 2628 C CA . PRO A 1 321 ? -51.833 -26.514 69.153 1.00 43.41 321 PRO A CA 1
ATOM 2629 C C . PRO A 1 321 ? -52.192 -27.971 68.851 1.00 43.41 321 PRO A C 1
ATOM 2631 O O . PRO A 1 321 ? -53.366 -28.286 68.679 1.00 43.41 321 PRO A O 1
ATOM 2634 N N . PHE A 1 322 ? -51.212 -28.875 68.836 1.00 37.44 322 PHE A N 1
ATOM 2635 C CA . PHE A 1 322 ? -51.495 -30.299 69.016 1.00 37.44 322 PHE A CA 1
ATOM 2636 C C . PHE A 1 322 ? -50.489 -30.952 69.962 1.00 37.44 322 PHE A C 1
ATOM 2638 O O . PHE A 1 322 ? -49.288 -30.696 69.933 1.00 37.44 322 PHE A O 1
ATOM 2645 N N . HIS A 1 323 ? -51.077 -31.739 70.856 1.00 34.62 323 HIS A N 1
ATOM 2646 C CA . HIS A 1 323 ? -50.547 -32.306 72.084 1.00 34.62 323 HIS A CA 1
ATOM 2647 C C . HIS A 1 323 ? -49.434 -33.352 71.901 1.00 34.62 323 HIS A C 1
ATOM 2649 O O . HIS A 1 323 ? -49.365 -34.072 70.909 1.00 34.62 323 HIS A O 1
ATOM 2655 N N . HIS A 1 324 ? -48.638 -33.471 72.967 1.00 33.91 324 HIS A N 1
ATOM 2656 C CA . HIS A 1 324 ? -47.617 -34.476 73.268 1.00 33.91 324 HIS A CA 1
ATOM 2657 C C . HIS A 1 324 ? -47.986 -35.945 72.982 1.00 33.91 324 HIS A C 1
ATOM 2659 O O . HIS A 1 324 ? -49.063 -36.409 73.355 1.00 33.91 324 HIS A O 1
ATOM 2665 N N . LYS A 1 325 ? -46.975 -36.724 72.563 1.00 33.38 325 LYS A N 1
ATOM 2666 C CA . LYS A 1 325 ? -46.661 -38.048 73.139 1.00 33.38 325 LYS A CA 1
ATOM 2667 C C . LYS A 1 325 ? -45.159 -38.358 73.009 1.00 33.38 325 LYS A C 1
ATOM 2669 O O . LYS A 1 325 ? -44.594 -38.282 71.926 1.00 33.38 325 LYS A O 1
ATOM 2674 N N . HIS A 1 326 ? -44.530 -38.669 74.143 1.00 31.72 326 HIS A N 1
ATOM 2675 C CA . HIS A 1 326 ? -43.116 -39.036 74.310 1.00 31.72 326 HIS A CA 1
ATOM 2676 C C . HIS A 1 326 ? -42.763 -40.413 73.717 1.00 31.72 326 HIS A C 1
ATOM 2678 O O . HIS A 1 326 ? -43.580 -41.328 73.826 1.00 31.72 326 HIS A O 1
ATOM 2684 N N . LYS A 1 327 ? -41.505 -40.594 73.270 1.00 29.52 327 LYS A N 1
ATOM 2685 C CA . LYS A 1 327 ? -40.511 -41.539 73.851 1.00 29.52 327 LYS A CA 1
ATOM 2686 C C . LYS A 1 327 ? -39.137 -41.468 73.137 1.00 29.52 327 LYS A C 1
ATOM 2688 O O . LYS A 1 327 ? -39.122 -41.504 71.919 1.00 29.52 327 LYS A O 1
ATOM 2693 N N . HIS A 1 328 ? -38.069 -41.388 73.959 1.00 29.02 328 HIS A N 1
ATOM 2694 C CA . HIS A 1 328 ? -36.674 -41.915 73.878 1.00 29.02 328 HIS A CA 1
ATOM 2695 C C . HIS A 1 328 ? -35.952 -42.030 72.514 1.00 29.02 328 HIS A C 1
ATOM 2697 O O . HIS A 1 328 ? -36.559 -42.449 71.547 1.00 29.02 328 HIS A O 1
ATOM 2703 N N . ALA A 1 329 ? -34.640 -41.840 72.351 1.00 27.56 329 ALA A N 1
ATOM 2704 C CA . ALA A 1 329 ? -33.487 -41.481 73.181 1.00 27.56 329 ALA A CA 1
ATOM 2705 C C . ALA A 1 329 ? -32.304 -41.204 72.218 1.00 27.56 329 ALA A C 1
ATOM 2707 O O . ALA A 1 329 ? -32.346 -41.669 71.086 1.00 27.56 329 ALA A O 1
ATOM 2708 N N . GLU A 1 330 ? -31.286 -40.496 72.713 1.00 29.80 330 GLU A N 1
ATOM 2709 C CA . GLU A 1 330 ? -29.839 -40.604 72.424 1.00 29.80 330 GLU A CA 1
ATOM 2710 C C . GLU A 1 330 ? -29.122 -39.263 72.251 1.00 29.80 330 GLU A C 1
ATOM 2712 O O . GLU A 1 330 ? -29.629 -38.287 71.704 1.00 29.80 330 GLU A O 1
ATOM 2717 N N . GLN A 1 331 ? -27.947 -39.256 72.873 1.00 27.69 331 GLN A N 1
ATOM 2718 C CA . GLN A 1 331 ? -27.014 -38.165 73.075 1.00 27.69 331 GLN A CA 1
ATOM 2719 C C . GLN A 1 331 ? -26.341 -37.756 71.767 1.00 27.69 331 GLN A C 1
ATOM 2721 O O . GLN A 1 331 ? -25.834 -38.610 71.053 1.00 27.69 331 GLN A O 1
ATOM 2726 N N . GLU A 1 332 ? -26.146 -36.454 71.578 1.00 28.59 332 GLU A N 1
ATOM 2727 C CA . GLU A 1 332 ? -24.838 -35.985 71.132 1.00 28.59 332 GLU A CA 1
ATOM 2728 C C . GLU A 1 332 ? -24.511 -34.647 71.801 1.00 28.59 332 GLU A C 1
ATOM 2730 O O . GLU A 1 332 ? -25.353 -33.762 71.962 1.00 28.59 332 GLU A O 1
ATOM 2735 N N . VAL A 1 333 ? -23.287 -34.582 72.306 1.00 29.39 333 VAL A N 1
ATOM 2736 C CA . VAL A 1 333 ? -22.718 -33.538 73.152 1.00 29.39 333 VAL A CA 1
ATOM 2737 C C . VAL A 1 333 ? -21.749 -32.717 72.298 1.00 29.39 333 VAL A C 1
ATOM 2739 O O . VAL A 1 333 ? -21.038 -33.283 71.475 1.00 29.39 333 VAL A O 1
ATOM 2742 N N . THR A 1 334 ? -21.670 -31.413 72.601 1.00 28.25 334 THR A N 1
ATOM 2743 C CA . THR A 1 334 ? -20.641 -30.410 72.216 1.00 28.25 334 THR A CA 1
ATOM 2744 C C . THR A 1 334 ? -20.624 -29.959 70.745 1.00 28.25 334 THR A C 1
ATOM 2746 O O . THR A 1 334 ? -20.770 -30.757 69.841 1.00 28.25 334 THR A O 1
ATOM 2749 N N . GLU A 1 335 ? -20.496 -28.670 70.411 1.00 28.00 335 GLU A N 1
ATOM 2750 C CA . GLU A 1 335 ? -19.622 -27.666 71.026 1.00 28.00 335 GLU A CA 1
ATOM 2751 C C . GLU A 1 335 ? -20.158 -26.221 70.877 1.00 28.00 335 GLU A C 1
ATOM 2753 O O . GLU A 1 335 ? -20.766 -25.839 69.878 1.00 28.00 335 GLU A O 1
ATOM 2758 N N . VAL A 1 336 ? -19.910 -25.418 71.914 1.00 31.89 336 VAL A N 1
ATOM 2759 C CA . VAL A 1 336 ? -20.185 -23.980 72.035 1.00 31.89 336 VAL A CA 1
ATOM 2760 C C . VAL A 1 336 ? -18.883 -23.215 71.802 1.00 31.89 336 VAL A C 1
ATOM 2762 O O . VAL A 1 336 ? -17.911 -23.494 72.493 1.00 31.89 336 VAL A O 1
ATOM 2765 N N . SER A 1 337 ? -18.887 -22.174 70.963 1.00 28.91 337 SER A N 1
ATOM 2766 C CA . SER A 1 337 ? -18.078 -20.959 71.195 1.00 28.91 337 SER A CA 1
ATOM 2767 C C . SER A 1 337 ? -18.582 -19.810 70.305 1.00 28.91 337 SER A C 1
ATOM 2769 O O . SER A 1 337 ? -18.454 -19.852 69.088 1.00 28.91 337 SER A O 1
ATOM 2771 N N . ARG A 1 338 ? -19.445 -18.942 70.848 1.00 31.31 338 ARG A N 1
ATOM 2772 C CA . ARG A 1 338 ? -19.149 -17.570 71.322 1.00 31.31 338 ARG A CA 1
ATOM 2773 C C . ARG A 1 338 ? -18.897 -16.535 70.213 1.00 31.31 338 ARG A C 1
ATOM 2775 O O . ARG A 1 338 ? -17.792 -16.382 69.709 1.00 31.31 338 ARG A O 1
ATOM 2782 N N . THR A 1 339 ? -19.937 -15.744 69.946 1.00 38.12 339 THR A N 1
ATOM 2783 C CA . THR A 1 339 ? -19.822 -14.306 69.648 1.00 38.12 339 THR A CA 1
ATOM 2784 C C . THR A 1 339 ? -19.321 -13.547 70.887 1.00 38.12 339 THR A C 1
ATOM 2786 O O . THR A 1 339 ? -19.478 -14.035 72.010 1.00 38.12 339 THR A O 1
ATOM 2789 N N . PRO A 1 340 ? -18.711 -12.369 70.697 1.00 37.22 340 PRO A N 1
ATOM 2790 C CA . PRO A 1 340 ? -19.322 -11.127 71.207 1.00 37.22 340 PRO A CA 1
ATOM 2791 C C . PRO A 1 340 ? -19.460 -10.110 70.054 1.00 37.22 340 PRO A C 1
ATOM 2793 O O . PRO A 1 340 ? -18.550 -9.971 69.243 1.00 37.22 340 PRO A O 1
ATOM 2796 N N . GLU A 1 341 ? -20.645 -9.561 69.767 1.00 32.31 341 GLU A N 1
ATOM 2797 C CA . GLU A 1 341 ? -21.208 -8.356 70.417 1.00 32.31 341 GLU A CA 1
ATOM 2798 C C . GLU A 1 341 ? -20.230 -7.170 70.272 1.00 32.31 341 GLU A C 1
ATOM 2800 O O . GLU A 1 341 ? -19.097 -7.240 70.717 1.00 32.31 341 GLU A O 1
ATOM 2805 N N . GLU A 1 342 ? -20.547 -6.094 69.552 1.00 31.05 342 GLU A N 1
ATOM 2806 C CA . GLU A 1 342 ? -21.646 -5.195 69.892 1.00 31.05 342 GLU A CA 1
ATOM 2807 C C . GLU A 1 342 ? -22.375 -4.603 68.679 1.00 31.05 342 GLU A C 1
ATOM 2809 O O . GLU A 1 342 ? -21.816 -4.179 67.667 1.00 31.05 342 GLU A O 1
ATOM 2814 N N . SER A 1 343 ? -23.687 -4.562 68.862 1.00 33.06 343 SER A N 1
ATOM 2815 C CA . SER A 1 343 ? -24.702 -3.940 68.038 1.00 33.06 343 SER A CA 1
ATOM 2816 C C . SER A 1 343 ? -25.064 -2.602 68.681 1.00 33.06 343 SER A C 1
ATOM 2818 O O . SER A 1 343 ? -25.411 -2.581 69.856 1.00 33.06 343 SER A O 1
ATOM 2820 N N . THR A 1 344 ? -25.061 -1.500 67.932 1.00 28.33 344 THR A N 1
ATOM 2821 C CA . THR A 1 344 ? -25.858 -0.315 68.287 1.00 28.33 344 THR A CA 1
ATOM 2822 C C . THR A 1 344 ? -26.524 0.245 67.033 1.00 28.33 344 THR A C 1
ATOM 2824 O O . THR A 1 344 ? -25.940 0.965 66.227 1.00 28.33 344 THR A O 1
ATOM 2827 N N . ALA A 1 345 ? -27.788 -0.129 66.846 1.00 31.39 345 ALA A N 1
ATOM 2828 C CA . ALA A 1 345 ? -28.687 0.480 65.879 1.00 31.39 345 ALA A CA 1
ATOM 2829 C C . ALA A 1 345 ? -30.097 0.577 66.482 1.00 31.39 345 ALA A C 1
ATOM 2831 O O . ALA A 1 345 ? -30.864 -0.382 66.444 1.00 31.39 345 ALA A O 1
ATOM 2832 N N . SER A 1 346 ? -30.444 1.754 66.998 1.00 32.56 346 SER A N 1
ATOM 2833 C CA . SER A 1 346 ? -31.821 2.234 67.206 1.00 32.56 346 SER A CA 1
ATOM 2834 C C . SER A 1 346 ? -31.743 3.750 67.411 1.00 32.56 346 SER A C 1
ATOM 2836 O O . SER A 1 346 ? -31.109 4.207 68.350 1.00 32.56 346 SER A O 1
ATOM 2838 N N . PHE A 1 347 ? -32.033 4.537 66.376 1.00 31.75 347 PHE A N 1
ATOM 2839 C CA . PHE A 1 347 ? -33.301 5.247 66.147 1.00 31.75 347 PHE A CA 1
ATOM 2840 C C . PHE A 1 347 ? -33.692 6.222 67.262 1.00 31.75 347 PHE A C 1
ATOM 2842 O O . PHE A 1 347 ? -34.221 5.795 68.277 1.00 31.75 347 PHE A O 1
ATOM 2849 N N . GLU A 1 348 ? -33.593 7.520 66.969 1.00 28.66 348 GLU A N 1
ATOM 2850 C CA . GLU A 1 348 ? -34.637 8.482 67.326 1.00 28.66 348 GLU A CA 1
ATOM 2851 C C . GLU A 1 348 ? -34.585 9.696 66.392 1.00 28.66 348 GLU A C 1
ATOM 2853 O O . GLU A 1 348 ? -33.521 10.112 65.933 1.00 28.66 348 GLU A O 1
ATOM 2858 N N . GLY A 1 349 ? -35.763 10.184 66.010 1.00 27.59 349 GLY A N 1
ATOM 2859 C CA . GLY A 1 349 ? -35.926 11.316 65.110 1.00 27.59 349 GLY A CA 1
ATOM 2860 C C . GLY A 1 349 ? -36.125 12.639 65.844 1.00 27.59 349 GLY A C 1
ATOM 2861 O O . GLY A 1 349 ? -36.418 12.679 67.034 1.00 27.59 349 GLY A O 1
ATOM 2862 N N . THR A 1 350 ? -36.144 13.693 65.026 1.00 25.39 350 THR A N 1
ATOM 2863 C CA . THR A 1 350 ? -36.640 15.058 65.286 1.00 25.39 350 THR A CA 1
ATOM 2864 C C . THR A 1 350 ? -35.627 16.042 65.874 1.00 25.39 350 THR A C 1
ATOM 2866 O O . THR A 1 350 ? -35.412 16.106 67.075 1.00 25.39 350 THR A O 1
ATOM 2869 N N . SER A 1 351 ? -35.079 16.913 65.027 1.00 27.25 351 SER A N 1
ATOM 2870 C CA . SER A 1 351 ? -35.343 18.363 65.066 1.00 27.25 351 SER A CA 1
ATOM 2871 C C . SER A 1 351 ? -34.418 19.113 64.102 1.00 27.25 351 SER A C 1
ATOM 2873 O O . SER A 1 351 ? -33.303 18.704 63.795 1.00 27.25 351 SER A O 1
ATOM 2875 N N . VAL A 1 352 ? -34.974 20.186 63.555 1.00 36.31 352 VAL A N 1
ATOM 2876 C CA . VAL A 1 352 ? -34.373 21.161 62.648 1.00 36.31 352 VAL A CA 1
ATOM 2877 C C . VAL A 1 352 ? -33.157 21.817 63.298 1.00 36.31 352 VAL A C 1
ATOM 2879 O O . VAL A 1 352 ? -33.351 22.531 64.270 1.00 36.31 352 VAL A O 1
ATOM 2882 N N . VAL A 1 353 ? -31.957 21.659 62.726 1.00 28.89 353 VAL A N 1
ATOM 2883 C CA . VAL A 1 353 ? -30.834 22.607 62.869 1.00 28.89 353 VAL A CA 1
ATOM 2884 C C . VAL A 1 353 ? -29.954 22.526 61.609 1.00 28.89 353 VAL A C 1
ATOM 2886 O O . VAL A 1 353 ? -29.520 21.447 61.205 1.00 28.89 353 VAL A O 1
ATOM 2889 N N . HIS A 1 354 ? -29.734 23.672 60.959 1.00 32.56 354 HIS A N 1
ATOM 2890 C CA . HIS A 1 354 ? -28.742 23.875 59.897 1.00 32.56 354 HIS A CA 1
ATOM 2891 C C . HIS A 1 354 ? -27.325 23.570 60.412 1.00 32.56 354 HIS A C 1
ATOM 2893 O O . HIS A 1 354 ? -26.984 24.071 61.478 1.00 32.56 354 HIS A O 1
ATOM 2899 N N . PRO A 1 355 ? -26.452 22.865 59.669 1.00 36.69 355 PRO A N 1
ATOM 2900 C CA . PRO A 1 355 ? -25.028 22.946 59.927 1.00 36.69 355 PRO A CA 1
ATOM 2901 C C . PRO A 1 355 ? -24.406 24.011 59.024 1.00 36.69 355 PRO A C 1
ATOM 2903 O O . PRO A 1 355 ? -24.459 23.927 57.792 1.00 36.69 355 PRO A O 1
ATOM 2906 N N . ASP A 1 356 ? -23.841 25.012 59.687 1.00 30.77 356 ASP A N 1
ATOM 2907 C CA . ASP A 1 356 ? -22.981 26.045 59.136 1.00 30.77 356 ASP A CA 1
ATOM 2908 C C . ASP A 1 356 ? -21.853 25.448 58.285 1.00 30.77 356 ASP A C 1
ATOM 2910 O O . ASP A 1 356 ? -21.246 24.424 58.612 1.00 30.77 356 ASP A O 1
ATOM 2914 N N . GLY A 1 357 ? -21.591 26.102 57.153 1.00 34.72 357 GLY A N 1
ATOM 2915 C CA . GLY A 1 357 ? -20.426 25.819 56.324 1.00 34.72 357 GLY A CA 1
ATOM 2916 C C . GLY A 1 357 ? -19.124 26.208 57.036 1.00 34.72 357 GLY A C 1
ATOM 2917 O O . GLY A 1 357 ? -19.144 26.977 57.997 1.00 34.72 357 GLY A O 1
ATOM 2918 N N . PRO A 1 358 ? -17.970 25.705 56.569 1.00 35.25 358 PRO A N 1
ATOM 2919 C CA . PRO A 1 358 ? -16.689 26.047 57.166 1.00 35.25 358 PRO A CA 1
ATOM 2920 C C . PRO A 1 358 ? -16.405 27.546 57.002 1.00 35.25 358 PRO A C 1
ATOM 2922 O O . PRO A 1 358 ? -16.428 28.088 55.895 1.00 35.25 358 PRO A O 1
ATOM 2925 N N . SER A 1 359 ? -16.142 28.200 58.130 1.00 33.81 359 SER A N 1
ATOM 2926 C CA . SER A 1 359 ? -15.719 29.589 58.243 1.00 33.81 359 SER A CA 1
ATOM 2927 C C . SER A 1 359 ? -14.341 29.777 57.609 1.00 33.81 359 SER A C 1
ATOM 2929 O O . SER A 1 359 ? -13.343 29.202 58.038 1.00 33.81 359 SER A O 1
ATOM 2931 N N . VAL A 1 360 ? -14.282 30.606 56.568 1.00 31.97 360 VAL A N 1
ATOM 2932 C CA . VAL A 1 360 ? -13.019 31.101 56.021 1.00 31.97 360 VAL A CA 1
ATOM 2933 C C . VAL A 1 360 ? -12.605 32.304 56.858 1.00 31.97 360 VAL A C 1
ATOM 2935 O O . VAL A 1 360 ? -13.277 33.335 56.857 1.00 31.97 360 VAL A O 1
ATOM 2938 N N . VAL A 1 361 ? -11.507 32.149 57.595 1.00 31.88 361 VAL A N 1
ATOM 2939 C CA . VAL A 1 361 ? -10.814 33.244 58.274 1.00 31.88 361 VAL A CA 1
ATOM 2940 C C . VAL A 1 361 ? -10.398 34.265 57.217 1.00 31.88 361 VAL A C 1
ATOM 2942 O O . VAL A 1 361 ? -9.644 33.963 56.293 1.00 31.88 361 VAL A O 1
ATOM 2945 N N . ARG A 1 362 ? -10.938 35.475 57.344 1.00 28.28 362 ARG A N 1
ATOM 2946 C CA . ARG A 1 362 ? -10.570 36.646 56.554 1.00 28.28 362 ARG A CA 1
ATOM 2947 C C . ARG A 1 362 ? -9.191 37.101 57.037 1.00 28.28 362 ARG A C 1
ATOM 2949 O O . ARG A 1 362 ? -9.072 37.590 58.153 1.00 28.28 362 ARG A O 1
ATOM 2956 N N . LEU A 1 363 ? -8.156 36.904 56.225 1.00 32.53 363 LEU A N 1
ATOM 2957 C CA . LEU A 1 363 ? -6.907 37.651 56.370 1.00 32.53 363 LEU A CA 1
ATOM 2958 C C . LEU A 1 363 ? -7.208 39.087 55.935 1.00 32.53 363 LEU A C 1
ATOM 2960 O O . LEU A 1 363 ? -7.409 39.353 54.750 1.00 32.53 363 LEU A O 1
ATOM 2964 N N . GLU A 1 364 ? -7.335 39.988 56.907 1.00 31.42 364 GLU A N 1
ATOM 2965 C CA . GLU A 1 364 ? -7.334 41.425 56.661 1.00 31.42 364 GLU A CA 1
ATOM 2966 C C . GLU A 1 364 ? -5.955 41.829 56.138 1.00 31.42 364 GLU A C 1
ATOM 2968 O O . GLU A 1 364 ? -4.943 41.728 56.824 1.00 31.42 364 GLU A O 1
ATOM 2973 N N . SER A 1 365 ? -5.927 42.265 54.885 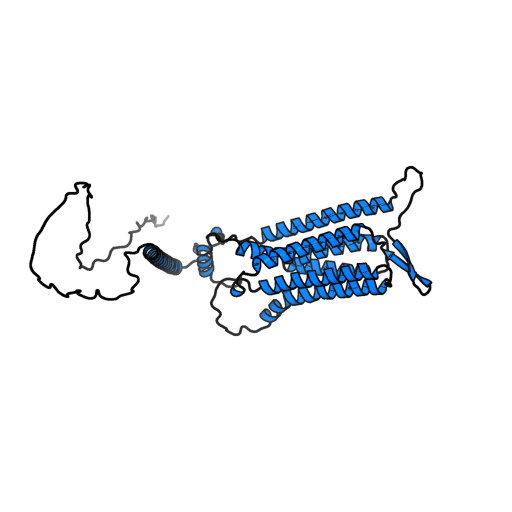1.00 31.30 365 SER A N 1
ATOM 2974 C CA . SER A 1 365 ? -4.875 43.109 54.340 1.00 31.30 365 SER A CA 1
ATOM 2975 C C . SER A 1 365 ? -4.969 44.482 55.007 1.00 31.30 365 SER A C 1
ATOM 2977 O O . SER A 1 365 ? -5.967 45.184 54.822 1.00 31.30 365 SER A O 1
ATOM 2979 N N . GLU A 1 366 ? -3.943 44.844 55.778 1.00 31.06 366 GLU A N 1
ATOM 2980 C CA . GLU A 1 366 ? -3.728 46.198 56.287 1.00 31.06 366 GLU A CA 1
ATOM 2981 C C . GLU A 1 366 ? -3.783 47.203 55.133 1.00 31.06 366 GLU A C 1
ATOM 2983 O O . GLU A 1 366 ? -2.969 47.179 54.209 1.00 31.06 366 GLU A O 1
ATOM 2988 N N . ASN A 1 367 ? -4.766 48.095 55.200 1.00 30.69 367 ASN A N 1
ATOM 2989 C CA . ASN A 1 367 ? -4.861 49.267 54.351 1.00 30.69 367 ASN A CA 1
ATOM 2990 C C . ASN A 1 367 ? -4.230 50.431 55.128 1.00 30.69 367 ASN A C 1
ATOM 2992 O O . ASN A 1 367 ? -4.863 51.014 56.009 1.00 30.69 367 ASN A O 1
ATOM 2996 N N . VAL A 1 368 ? -2.971 50.751 54.826 1.00 35.78 368 VAL A N 1
ATOM 2997 C CA . VAL A 1 368 ? -2.360 52.026 55.224 1.00 35.78 368 VAL A CA 1
ATOM 2998 C C . VAL A 1 368 ? -2.872 53.084 54.250 1.00 35.78 368 VAL A C 1
ATOM 3000 O O . VAL A 1 368 ? -2.444 53.149 53.101 1.00 35.78 368 VAL A O 1
ATOM 3003 N N . ASN A 1 369 ? -3.836 53.879 54.711 1.00 34.44 369 ASN A N 1
ATOM 3004 C CA . ASN A 1 369 ? -4.365 55.048 54.015 1.00 34.44 369 ASN A CA 1
ATOM 3005 C C . ASN A 1 369 ? -3.643 56.327 54.468 1.00 34.44 369 ASN A C 1
ATOM 3007 O O . ASN A 1 369 ? -3.453 56.529 55.665 1.00 34.44 369 ASN A O 1
ATOM 3011 N N . GLY A 1 370 ? -3.408 57.222 53.502 1.00 31.61 370 GLY A N 1
ATOM 3012 C CA . GLY A 1 370 ? -3.336 58.682 53.680 1.00 31.61 370 GLY A CA 1
ATOM 3013 C C . GLY A 1 370 ? -1.917 59.234 53.835 1.00 31.61 370 GLY A C 1
ATOM 3014 O O . GLY A 1 370 ? -1.288 59.043 54.864 1.00 31.61 370 GLY A O 1
ATOM 3015 N N . GLU A 1 371 ? -1.298 59.765 52.779 1.00 34.44 371 GLU A N 1
ATOM 3016 C CA . GLU A 1 371 ? -1.445 61.136 52.240 1.00 34.44 371 GLU A CA 1
ATOM 3017 C C . GLU A 1 371 ? -0.783 62.247 53.078 1.00 34.44 371 GLU A C 1
ATOM 3019 O O . GLU A 1 371 ? -0.914 62.320 54.294 1.00 34.44 371 GLU A O 1
ATOM 3024 N N . THR A 1 372 ? -0.164 63.182 52.344 1.00 37.56 372 THR A N 1
ATOM 3025 C CA . THR A 1 372 ? 0.348 64.517 52.721 1.00 37.56 372 THR A CA 1
ATOM 3026 C C . THR A 1 372 ? 1.671 64.612 53.496 1.00 37.56 372 THR A 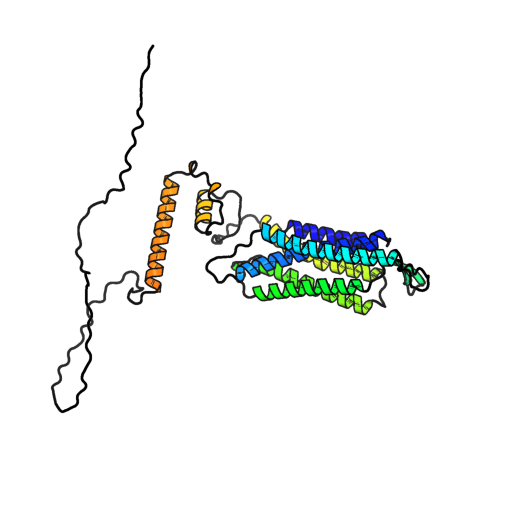C 1
ATOM 3028 O O . THR A 1 372 ? 1.690 64.682 54.721 1.00 37.56 372 THR A O 1
ATOM 3031 N N . LYS A 1 373 ? 2.785 64.810 52.775 1.00 35.22 373 LYS A N 1
ATOM 3032 C CA . LYS A 1 373 ? 3.333 66.151 52.483 1.00 35.22 373 LYS A CA 1
ATOM 3033 C C . LYS A 1 373 ? 4.419 66.108 51.412 1.00 35.22 373 LYS A C 1
ATOM 3035 O O . LYS A 1 373 ? 5.179 65.118 51.405 1.00 35.22 373 LYS A O 1
#

Organism: NCBI:txid1965070

Solvent-accessible surface area (backbone atoms only — not comparable to full-atom values): 23378 Å² total; per-residue (Å²): 102,70,68,43,29,51,50,9,45,51,32,42,51,47,28,55,56,52,67,70,46,82,77,41,76,64,48,58,58,48,36,60,54,34,39,54,50,10,46,41,33,27,52,41,41,51,43,48,55,52,46,51,54,36,55,46,65,68,44,85,52,99,64,73,59,78,81,50,71,72,56,54,51,49,55,44,50,51,54,44,49,51,50,51,53,51,51,50,53,50,49,52,54,52,52,48,43,53,72,24,64,72,42,97,82,74,54,71,60,63,53,64,63,62,36,83,47,67,47,98,88,67,49,78,46,73,39,65,53,86,52,83,60,55,59,54,51,52,52,50,54,51,53,53,42,51,50,42,49,51,53,46,58,73,40,62,83,57,63,55,92,81,40,77,62,49,64,55,54,46,50,42,55,52,52,41,46,53,52,51,53,52,51,50,53,50,51,65,76,41,58,93,75,59,58,70,68,57,57,51,50,50,50,51,52,46,49,48,61,47,45,54,49,39,48,46,60,68,44,45,61,56,53,53,61,67,73,45,76,87,71,87,70,88,66,81,92,76,89,78,91,69,97,72,90,67,62,66,69,59,51,52,55,48,26,71,73,52,80,64,79,47,73,71,86,77,58,67,69,86,80,53,59,69,65,61,54,52,51,52,50,53,49,51,52,51,51,52,51,51,49,54,56,49,53,61,48,71,82,33,92,86,52,78,90,70,82,83,73,79,82,80,77,72,96,82,83,78,92,79,90,78,84,89,82,90,82,88,89,86,87,85,81,89,87,88,85,82,84,80,87,88,85,89,87,79,89,86,84,89,80,95,75,88,82,80,75,87,80,77,83,78,80,78,76,86,79,88,76,81,88,90,134

Secondary structure (DSSP, 8-state):
-HHHHHHHHHHHHHHHHHHHSPP-HHHHHHHHHHHHHHHHHHHHHHHHHHHHHHHHHH--SSS-----HHHHHHHHHHHHHHHHHHHHHHHHHHHHHHH--B-TTS-B----SEEEEE-TTS-EEEEEPPPTHHHHHHHHHHHHHHHHHHHHHHTTTS-TTT-TTHHHHHHHHHHHHHHHHHHHHHHHHHTTT--HHHHHHHHHHHHIIIIIHHHHHHHHHHHHHHHS---------------S---HHHHHHHHHHTTS-S-GGG--GGGS-HHHHHHHHHHHHHHHHHHHHHHHHHS-TTS---SS---------------------------------------------PPPPPP--------------

Sequence (373 aa):
MLEMILFGAFLLYITVIIRYFEPTPITCFIEPWFRELGFGFCFGAIVIKVYRIYAEFQTRKAHRVCVRDKDLLKYLGGIILVVIGYMASWSALVLDSINGITNISGERATTNILEEGKTSDGLRYTTCKELSWDYVTESGELCFLVTGIYITYCIRNARPEIYDEKWTLCVCVYLETIISTITYIIRHIFWSRLHPDYIFALCLIRCQLTVSVILILLLGPKIWYHNRPQTTKSKSRYFSSRQNRVPEVLKLHSAILSNGEVDIGEINLSDMDPEDIRSELRRIYTQMQILRNKTMRKDNPHISKRRGGRKGTHRRFSLQPFHHKHKHAEQEVTEVSRTPEESTASFEGTSVVHPDGPSVVRLESENVNGETK

Nearest PDB structures (foldseek):
  8irj-assembly1_A  TM=8.804E-01  e=8.359E-10  Homo sapiens
  7c7s-assembly1_A  TM=7.700E-01  e=8.916E-06  Homo sapiens
  8jd5-assembly1_2  TM=7.680E-01  e=3.308E-05  Homo sapiens
  6oij-assembly1_R  TM=5.533E-01  e=1.188E+00  Homo sapiens
  8wc8-assembly1_R  TM=5.234E-01  e=6.193E+00  Homo sapiens

Mean predicted aligned error: 18.85 Å

Foldseek 3Di:
DVVLLVVLLVLLVVLLVLLVDADDLVSLLCSVVSNLLSLLSNVVLLLLVLVQLLQQVVPPDPDRPNDDVVVSVVSSVVSNVVSVVVSVVVSVVVVDQQQADCDPVRDRPRPDQWDWDADPVGDIGIDGDDDPCVVVVLVVSLVVLVVSQVSLVSCVPPDCVVPVCSVLSNVLSVQLNVLSVVLVVVCVVCVVPDDVVVVSVSSVVSSCSNSVVSCCSNCVVVVVVVPDDPPPPPDDDDDDDPPPDDPLLVVVVVCVVNVHPDDPVVRPPVVDDPVSVVVVVVVVVVVVVVVVVVVCVVPDPPDDPDDDDDDDPDPDDDDDDDDDDDDDDDDDDDDDDDDDDDDDDDDDDDDDDDDDDDDDDDPDDDDPDDDDD

Radius of gyration: 37.74 Å; Cα contacts (8 Å, |Δi|>4): 209; chains: 1; bounding box: 89×108×110 Å